Protein 2O8M (pdb70)

GO terms:
  GO:0044164 host cell cytosol (C, IDA)
  GO:0044165 host cell endoplasmic reticulum (C, IDA)
  GO:0039502 symbiont-mediated suppression of host type I interferon-mediated signaling pathway (P, IDA)
  GO:1900102 negative regulation of endoplasmic reticulum unfolded protein response (P, IDA)
  GO:0005515 protein binding (F, IPI)
  GO:0042025 host cell nucleus (C, IDA)
  GO:0008233 peptidase activity (F, IDA)
  GO:0008236 serine-type peptidase activity (F, IDA)
  GO:0044220 host cell perinuclear region of cytoplasm (C, IDA)
  GO:0030430 host cell cytoplasm (C, IDA)
  GO:0008270 zinc ion binding (F, IDA)
  GO:0004252 serine-type endopeptidase activity (F, IDA)
  GO:0051047 positive regulation of secretion (P, IDA)
  GO:0039545 symbiont-mediated suppression of host cytoplasmic pattern recognition receptor signaling pathway via inhibition of MAVS activity (P, TAS)
  GO:0019082 viral protein processing (P, TAS)
  GO:0050689 negative regulation of defense response to virus by host (P, TAS)
  GO:0033644 host cell membrane (C, IMP)
  GO:0042025 host cell nucleus (C, IMP)
  GO:0044164 host cell cytosol (C, IMP)
  GO:0030430 host cell cytoplasm (C, IMP)

Secondary structure (P-SEA, 3-state):
cccccccbbbbbcccaaaaaaaaaaccccccccccccccccccccbbbbbcccbbbbbcccccbbbbbccccccccccccccccbbbccccccbbbbbbbcccccbbbbbccccbbbbbbbccccbbbbcccccccccccccccccccccccccbbbcccccccccccbbbbbcaaaaaaaaacc/ccccccccccccccccbbbbccccccccccccccbbbbccccccccccccccccbbbccccccbbbbbcccccccbbbbbccccbbbbbbbccccbbbbccccccccccccccccccccccccccccccccccccccccbbbbcaaaaaaaaac/ccccccccccccccccccccccc/ccccccccccccccccc

Radius of gyration: 22.22 Å; Cα contacts (8 Å, |Δi|>4): 1050; chains: 4; bounding box: 50×61×50 Å

InterPro domains:
  IPR000745 Hepatitis C virus, Non-structural protein NS4a [PF01006] (1658-1711)
  IPR001490 Hepatitis C virus, Non-structural protein NS4b [PF01001] (1728-1921)
  IPR001650 Helicase, C-terminal domain-like [PS51194] (1361-1538)
  IPR001650 Helicase, C-terminal domain-like [SM00490] (1401-1495)
  IPR002166 RNA dependent RNA polymerase, hepatitis C virus [PF00998] (2423-2932)
  IPR002518 Hepatitis C virus, Non-structural protein NS2 [PF01538] (811-1005)
  IPR002518 Hepatitis C virus, Non-structural protein NS2 [PS51693] (899-1026)
  IPR002519 Hepatitis C virus, Envelope glycoprotein E1 [PF01539] (193-382)
  IPR002521 Hepatitis C virus, Core protein, C-terminal [PF01542] (116-190)
  IPR002522 Hepatitis C virus, Core protein, N-terminal [PF01543] (2-115)
  IPR002531 Hepatitis C virus, Non-structural protein E2/NS1 [PF01560] (386-729)
  IPR002868 Hepatitis C virus, Non-structural 5a protein [PF01506] (1974-1996)
  IPR004109 Hepatitis C virus, NS3 protease [PF02907] (1056-1203)
  IPR004109 Hepatitis C virus, NS3 protease [PS51822] (1027-1208)
  IPR007094 RNA-directed RNA polymerase, catalytic domain [PS50507] (2634-2752)
  IPR009003 Peptidase S1, PA clan [SSF50494] (1027-1212)
  IPR011492 Non-structural protein NS3-like, DEAD-box helicase, flavivirus [PF07652] (1294-1355)
  IPR013192 Hepatitis C virus, Non-structural 5a protein, domain 1a [PF08300] (2006-2067)
  IPR013193 Hepatitis C virus non-structural 5a, 1B domain [PF08301] (2068-2168)
  IPR014001 Helicase superfamily 1/2, ATP-binding domain [PS51192] (1217-1369)

Structure (mmCIF, N/CA/C/O backbone):
data_2O8M
#
_entry.id   2O8M
#
_cell.length_a   224.640
_cell.length_b   224.640
_cell.length_c   75.360
_cell.angle_alpha   90.00
_cell.angle_beta   90.00
_cell.angle_gamma   120.00
#
_symmetry.space_group_name_H-M   'H 3 2'
#
loop_
_entity.id
_entity.type
_entity.pdbx_description
1 polymer Protease
2 polymer Protease
3 non-polymer 'ZINC ION'
4 non-polymer 'SODIUM ION'
5 water water
#
loop_
_atom_site.group_PDB
_atom_site.id
_atom_site.type_symbol
_atom_site.label_atom_id
_atom_site.label_alt_id
_atom_site.label_comp_id
_atom_site.label_asym_id
_atom_site.label_entity_id
_atom_site.label_seq_id
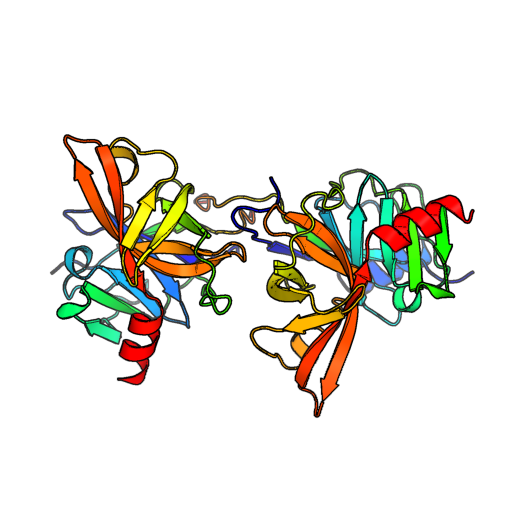_atom_site.pdbx_PDB_ins_code
_atom_site.Cartn_x
_atom_site.Cartn_y
_atom_site.Cartn_z
_atom_site.occupancy
_atom_site.B_iso_or_equiv
_atom_site.auth_seq_id
_atom_site.auth_comp_id
_atom_site.auth_asym_id
_atom_site.auth_atom_id
_atom_site.pdbx_PDB_model_num
ATOM 1 C CA . GLN A 1 9 ? 189.916 17.593 64.910 1.00 57.90 -3 GLN A CA 1
ATOM 2 C C . GLN A 1 9 ? 190.691 16.896 63.790 1.00 60.81 -3 GLN A C 1
ATOM 3 O O . GLN A 1 9 ? 191.707 17.404 63.310 1.00 60.41 -3 GLN A O 1
ATOM 4 N N . MET A 1 10 ? 190.215 15.726 63.384 1.00 56.07 -2 MET A N 1
ATOM 5 C CA . MET A 1 10 ? 190.871 14.980 62.321 1.00 55.24 -2 MET A CA 1
ATOM 6 C C . MET A 1 10 ? 190.093 15.081 61.007 1.00 57.15 -2 MET A C 1
ATOM 7 O O . MET A 1 10 ? 190.631 14.778 59.934 1.00 56.41 -2 MET A O 1
ATOM 12 N N . GLY A 1 11 ? 188.835 15.528 61.094 1.00 51.69 -1 GLY A N 1
ATOM 13 C CA . GLY A 1 11 ? 187.977 15.672 59.931 1.00 50.31 -1 GLY A CA 1
ATOM 14 C C . GLY A 1 11 ? 187.256 17.004 59.848 1.00 51.89 -1 GLY A C 1
ATOM 15 O O . GLY A 1 11 ? 187.622 17.972 60.527 1.00 52.26 -1 GLY A O 1
ATOM 16 N N . ALA A 1 12 ? 186.232 17.063 59.000 1.00 45.25 1 ALA A N 1
ATOM 17 C CA . ALA A 1 12 ? 185.457 18.279 58.824 1.00 43.89 1 ALA A CA 1
ATOM 18 C C . ALA A 1 12 ? 186.307 19.408 58.273 1.00 44.07 1 ALA A C 1
ATOM 19 O O . ALA A 1 12 ? 186.375 20.488 58.865 1.00 44.69 1 ALA A O 1
ATOM 21 N N . PRO A 1 13 ? 186.946 19.190 57.109 1.00 36.18 2 PRO A N 1
ATOM 22 C CA . PRO A 1 13 ? 186.943 17.945 56.339 1.00 33.86 2 PRO A CA 1
ATOM 23 C C . PRO A 1 13 ? 188.241 17.175 56.581 1.00 34.61 2 PRO A C 1
ATOM 24 O O . PRO A 1 13 ? 189.217 17.725 57.110 1.00 33.87 2 PRO A O 1
ATOM 28 N N . ILE A 1 14 ? 188.252 15.909 56.186 1.00 28.71 3 ILE A N 1
ATOM 29 C CA . ILE A 1 14 ? 189.442 15.089 56.337 1.00 27.52 3 ILE A CA 1
ATOM 30 C C . ILE A 1 14 ? 190.431 15.401 55.226 1.00 30.60 3 ILE A C 1
ATOM 31 O O . ILE A 1 14 ? 190.108 15.285 54.048 1.00 29.66 3 ILE A O 1
ATOM 36 N N . THR A 1 15 ? 191.631 15.813 55.614 1.00 26.67 4 THR A N 1
ATOM 37 C CA . THR A 1 15 ? 192.708 16.066 54.672 1.00 26.43 4 THR A CA 1
ATOM 38 C C . THR A 1 15 ? 193.946 15.404 55.259 1.00 31.05 4 THR A C 1
ATOM 39 O O . THR A 1 15 ? 194.070 15.278 56.487 1.00 30.84 4 THR A O 1
ATOM 43 N N . ALA A 1 16 ? 194.882 15.029 54.397 1.00 26.42 5 ALA A N 1
ATOM 44 C CA . ALA A 1 16 ? 196.100 14.379 54.848 1.00 25.55 5 ALA A CA 1
ATOM 45 C C . ALA A 1 16 ? 197.279 14.731 53.969 1.00 28.67 5 ALA A C 1
ATOM 46 O O . ALA A 1 16 ? 197.121 14.996 52.777 1.00 28.02 5 ALA A O 1
ATOM 48 N N . TYR A 1 17 ? 198.466 14.723 54.557 1.00 24.73 6 TYR A N 1
ATOM 49 C CA . TYR A 1 17 ? 199.688 14.910 53.804 1.00 24.44 6 TYR A CA 1
ATOM 50 C C . TYR A 1 17 ? 200.701 13.856 54.239 1.00 29.23 6 TYR A C 1
ATOM 51 O O . TYR A 1 17 ? 200.630 13.327 55.364 1.00 27.82 6 TYR A O 1
ATOM 60 N N . ALA A 1 18 ? 201.595 13.507 53.331 1.00 25.83 7 ALA A N 1
ATOM 61 C CA . ALA A 1 18 ? 202.613 12.516 53.615 1.00 25.73 7 ALA A CA 1
ATOM 62 C C . ALA A 1 18 ? 203.983 13.158 53.534 1.00 30.54 7 ALA A C 1
ATOM 63 O O . ALA A 1 18 ? 204.190 14.109 52.782 1.00 30.03 7 ALA A O 1
ATOM 65 N N . GLN A 1 19 ? 204.918 12.631 54.311 1.00 27.16 8 GLN A N 1
ATOM 66 C CA . GLN A 1 19 ? 206.300 13.097 54.288 1.00 27.02 8 GLN A CA 1
ATOM 67 C C . GLN A 1 19 ? 207.188 11.860 54.386 1.00 30.81 8 GLN A C 1
ATOM 68 O O . GLN A 1 19 ? 206.934 10.974 55.206 1.00 27.98 8 GLN A O 1
ATOM 74 N N . GLN A 1 20 ? 208.212 11.786 53.540 1.00 29.02 9 GLN A N 1
ATOM 75 C CA . GLN A 1 20 ? 209.151 10.662 53.593 1.00 29.12 9 GLN A CA 1
ATOM 76 C C . GLN A 1 20 ? 210.269 11.062 54.530 1.00 33.06 9 GLN A C 1
ATOM 77 O O . GLN A 1 20 ? 210.765 12.181 54.451 1.00 32.53 9 GLN A O 1
ATOM 83 N N . THR A 1 21 ? 210.645 10.171 55.448 1.00 29.87 10 THR A N 1
ATOM 84 C CA . THR A 1 21 ? 211.679 10.491 56.436 1.00 29.80 10 THR A CA 1
ATOM 85 C C . THR A 1 21 ? 212.946 9.638 56.328 1.00 34.96 10 THR A C 1
ATOM 86 O O . THR A 1 21 ? 213.930 9.921 56.988 1.00 34.06 10 THR A O 1
ATOM 90 N N . ARG A 1 22 ? 212.898 8.565 55.551 1.00 33.20 11 ARG A N 1
ATOM 91 C CA . ARG A 1 22 ? 214.063 7.697 55.415 1.00 33.75 11 ARG A CA 1
ATOM 92 C C . ARG A 1 22 ? 214.180 7.104 54.034 1.00 38.25 11 ARG A C 1
ATOM 93 O O . ARG A 1 22 ? 213.177 6.749 53.408 1.00 37.92 11 ARG A O 1
ATOM 101 N N . GLY A 1 23 ? 215.414 6.969 53.566 1.00 35.16 12 GLY A N 1
ATOM 102 C CA . GLY A 1 23 ? 215.691 6.362 52.281 1.00 34.91 12 GLY A CA 1
ATOM 103 C C . GLY A 1 23 ? 215.963 4.876 52.455 1.00 39.63 12 GLY A C 1
ATOM 104 O O . GLY A 1 23 ? 215.994 4.364 53.588 1.00 37.47 12 GLY A O 1
ATOM 105 N N . LEU A 1 24 ? 216.169 4.185 51.337 1.00 37.86 13 LEU A N 1
ATOM 106 C CA . LEU A 1 24 ? 216.405 2.749 51.335 1.00 38.53 13 LEU A CA 1
ATOM 107 C C . LEU A 1 24 ? 217.523 2.275 52.262 1.00 40.79 13 LEU A C 1
ATOM 108 O O . LEU A 1 24 ? 217.316 1.405 53.111 1.00 40.00 13 LEU A O 1
ATOM 113 N N . LEU A 1 25 ? 218.716 2.812 52.056 1.00 36.41 14 LEU A N 1
ATOM 114 C CA . LEU A 1 25 ? 219.871 2.420 52.834 1.00 35.84 14 LEU A CA 1
ATOM 115 C C . LEU A 1 25 ? 219.663 2.667 54.323 1.00 37.76 14 LEU A C 1
ATOM 116 O O . LEU A 1 25 ? 219.957 1.797 55.154 1.00 36.98 14 LEU A O 1
ATOM 121 N N . GLY A 1 26 ? 219.154 3.852 54.662 1.00 32.33 15 GLY A N 1
ATOM 122 C CA . GLY A 1 26 ? 218.896 4.203 56.047 1.00 31.22 15 GLY A CA 1
ATOM 123 C C . GLY A 1 26 ? 217.900 3.242 56.677 1.00 33.03 15 GLY A C 1
ATOM 124 O O . GLY A 1 26 ? 218.020 2.881 57.850 1.00 31.72 15 GLY A O 1
ATOM 125 N N . CYS A 1 27 ? 216.911 2.825 55.896 1.00 29.38 16 CYS A N 1
ATOM 126 C CA . CYS A 1 27 ? 215.906 1.893 56.398 1.00 29.94 16 CYS A CA 1
ATOM 127 C C . CYS A 1 27 ? 216.545 0.542 56.764 1.00 32.33 16 CYS A C 1
ATOM 128 O O . CYS A 1 27 ? 216.269 -0.028 57.815 1.00 30.18 16 CYS A O 1
ATOM 131 N N . ILE A 1 28 ? 217.412 0.045 55.887 1.00 30.70 17 ILE A N 1
ATOM 132 C CA . ILE A 1 28 ? 218.079 -1.243 56.111 1.00 30.19 17 ILE A CA 1
ATOM 133 C C . ILE A 1 28 ? 218.939 -1.229 57.362 1.00 33.83 17 ILE A C 1
ATOM 134 O O . ILE A 1 28 ? 218.869 -2.141 58.186 1.00 33.03 17 ILE A O 1
ATOM 139 N N . ILE A 1 29 ? 219.748 -0.184 57.509 1.00 30.48 18 ILE A N 1
ATOM 140 C CA . ILE A 1 29 ? 220.628 -0.064 58.663 1.00 29.50 18 ILE A CA 1
ATOM 141 C C . ILE A 1 29 ? 219.815 0.017 59.941 1.00 32.51 18 ILE A C 1
ATOM 142 O O . ILE A 1 29 ? 220.123 -0.641 60.941 1.00 31.55 18 ILE A O 1
ATOM 147 N N . THR A 1 30 ? 218.775 0.842 59.908 1.00 28.48 19 THR A N 1
ATOM 148 C CA . THR A 1 30 ? 217.909 1.022 61.059 1.00 27.79 19 THR A CA 1
ATOM 149 C C . THR A 1 30 ? 217.179 -0.291 61.388 1.00 30.84 19 THR A C 1
ATOM 150 O O . THR A 1 30 ? 216.907 -0.594 62.548 1.00 28.99 19 THR A O 1
ATOM 154 N N . SER A 1 31 ? 216.880 -1.073 60.363 1.00 28.06 20 SER A N 1
ATOM 155 C CA . SER A 1 31 ? 216.201 -2.342 60.586 1.00 28.97 20 SER A CA 1
ATOM 156 C C . SER A 1 31 ? 217.109 -3.320 61.355 1.00 34.99 20 SER A C 1
ATOM 157 O O . SER A 1 31 ? 216.659 -4.014 62.266 1.00 34.19 20 SER A O 1
ATOM 160 N N . LEU A 1 32 ? 218.388 -3.352 60.984 1.00 32.99 21 LEU A N 1
ATOM 161 C CA . LEU A 1 32 ? 219.359 -4.237 61.635 1.00 33.49 21 LEU A CA 1
ATOM 162 C C . LEU A 1 32 ? 219.696 -3.795 63.060 1.00 37.87 21 LEU A C 1
ATOM 163 O O . LEU A 1 32 ? 219.707 -4.609 63.979 1.00 38.38 21 LEU A O 1
ATOM 168 N N . THR A 1 33 ? 219.996 -2.512 63.239 1.00 33.37 22 THR A N 1
ATOM 169 C CA . THR A 1 33 ? 220.340 -2.004 64.567 1.00 33.30 22 THR A CA 1
ATOM 170 C C . THR A 1 33 ? 219.132 -1.920 65.497 1.00 36.90 22 THR A C 1
ATOM 171 O O . THR A 1 33 ? 219.270 -2.048 66.714 1.00 37.31 22 THR A O 1
ATOM 175 N N . GLY A 1 34 ? 217.956 -1.650 64.927 1.00 32.53 23 GLY A N 1
ATOM 176 C CA . GLY A 1 34 ? 216.732 -1.491 65.698 1.00 31.25 23 GLY A CA 1
ATOM 177 C C . GLY A 1 34 ? 216.729 -0.177 66.456 1.00 33.94 23 GLY A C 1
ATOM 178 O O . GLY A 1 34 ? 215.876 0.064 67.308 1.00 32.53 23 GLY A O 1
ATOM 179 N N . ARG A 1 35 ? 217.699 0.676 66.153 1.00 30.99 24 ARG A N 1
ATOM 180 C CA . ARG A 1 35 ? 217.804 1.972 66.811 1.00 31.33 24 ARG A CA 1
ATOM 181 C C . ARG A 1 35 ? 217.427 3.084 65.840 1.00 35.70 24 ARG A C 1
ATOM 182 O O . ARG A 1 35 ? 218.123 3.324 64.847 1.00 35.93 24 ARG A O 1
ATOM 190 N N . ASP A 1 36 ? 216.305 3.740 66.112 1.00 31.57 25 ASP A N 1
ATOM 191 C CA . ASP A 1 36 ? 215.804 4.810 65.243 1.00 30.68 25 ASP A CA 1
ATOM 192 C C . ASP A 1 36 ? 215.722 6.110 66.028 1.00 33.57 25 ASP A C 1
ATOM 193 O O . ASP A 1 36 ? 214.917 6.237 66.941 1.00 32.91 25 ASP A O 1
ATOM 198 N N . LYS A 1 37 ? 216.575 7.065 65.680 1.00 31.15 26 LYS A N 1
ATOM 199 C CA . LYS A 1 37 ? 216.626 8.347 66.380 1.00 31.98 26 LYS A CA 1
ATOM 200 C C . LYS A 1 37 ? 215.771 9.444 65.722 1.00 36.61 26 LYS A C 1
ATOM 201 O O . LYS A 1 37 ? 215.709 10.564 66.215 1.00 35.77 26 LYS A O 1
ATOM 207 N N . ASN A 1 38 ? 215.163 9.136 64.585 1.00 34.24 27 ASN A N 1
ATOM 208 C CA . ASN A 1 38 ? 214.361 10.135 63.876 1.00 34.67 27 ASN A CA 1
ATOM 209 C C . ASN A 1 38 ? 213.180 10.612 64.707 1.00 39.31 27 ASN A C 1
ATOM 210 O O . ASN A 1 38 ? 212.564 9.835 65.429 1.00 38.62 27 ASN A O 1
ATOM 215 N N . GLN A 1 39 ? 212.865 11.896 64.590 1.00 36.84 28 GLN A N 1
ATOM 216 C CA . GLN A 1 39 ? 211.724 12.462 65.295 1.00 36.97 28 GLN A CA 1
ATOM 217 C C . GLN A 1 39 ? 210.439 11.894 64.686 1.00 38.18 28 GLN A C 1
ATOM 218 O O . GLN A 1 39 ? 210.384 11.610 63.482 1.00 37.24 28 GLN A O 1
ATOM 224 N N . VAL A 1 40 ? 209.426 11.691 65.521 1.00 33.66 29 VAL A N 1
ATOM 225 C CA . VAL A 1 40 ? 208.149 11.151 65.050 1.00 32.93 29 VAL A CA 1
ATOM 226 C C . VAL A 1 40 ? 207.033 12.193 65.111 1.00 36.77 29 VAL A C 1
ATOM 227 O O . VAL A 1 40 ? 206.929 12.951 66.079 1.00 37.30 29 VAL A O 1
ATOM 231 N N . GLU A 1 41 ? 206.175 12.189 64.097 1.00 31.40 30 GLU A N 1
ATOM 232 C CA . GLU A 1 41 ? 205.009 13.068 64.064 1.00 30.87 30 GLU A CA 1
ATOM 233 C C . GLU A 1 41 ? 203.894 12.332 63.337 1.00 31.28 30 GLU A C 1
ATOM 234 O O . GLU A 1 41 ? 204.155 11.419 62.581 1.00 30.38 30 GLU A O 1
ATOM 240 N N . GLY A 1 42 ? 202.654 12.750 63.552 1.00 27.56 31 GLY A N 1
ATOM 241 C CA . GLY A 1 42 ? 201.525 12.178 62.829 1.00 27.03 31 GLY A CA 1
ATOM 242 C C . GLY A 1 42 ? 200.782 11.023 63.467 1.00 28.95 31 GLY A C 1
ATOM 243 O O . GLY A 1 42 ? 201.259 10.373 64.413 1.00 27.77 31 GLY A O 1
ATOM 244 N N . GLU A 1 43 ? 199.614 10.742 62.898 1.00 24.30 32 GLU A N 1
ATOM 245 C CA . GLU A 1 43 ? 198.727 9.700 63.382 1.00 23.05 32 GLU A CA 1
ATOM 246 C C . GLU A 1 43 ? 199.024 8.362 62.728 1.00 26.42 32 GLU A C 1
ATOM 247 O O . GLU A 1 43 ? 198.768 7.289 63.303 1.00 25.97 32 GLU A O 1
ATOM 253 N N . VAL A 1 44 ? 199.527 8.423 61.507 1.00 22.26 33 VAL A N 1
ATOM 254 C CA . VAL A 1 44 ? 199.806 7.225 60.740 1.00 21.58 33 VAL A CA 1
ATOM 255 C C . VAL A 1 44 ? 201.279 7.205 60.343 1.00 26.15 33 VAL A C 1
ATOM 256 O O . VAL A 1 44 ? 201.811 8.191 59.823 1.00 26.06 33 VAL A O 1
ATOM 260 N N . GLN A 1 45 ? 201.928 6.079 60.572 1.00 21.77 34 GLN A N 1
ATOM 261 C CA . GLN A 1 45 ? 203.329 5.938 60.232 1.00 21.69 34 GLN A CA 1
ATOM 262 C C . GLN A 1 45 ? 203.457 5.049 58.997 1.00 26.26 34 GLN A C 1
ATOM 263 O O . GLN A 1 45 ? 202.770 4.046 58.885 1.00 26.54 34 GLN A O 1
ATOM 269 N N . ILE A 1 46 ? 204.313 5.450 58.060 1.00 23.01 35 ILE A N 1
ATOM 270 C CA . ILE A 1 46 ? 204.601 4.635 56.876 1.00 22.59 35 ILE A CA 1
ATOM 271 C C . ILE A 1 46 ? 205.768 3.737 57.323 1.00 27.04 35 ILE A C 1
ATOM 272 O O . ILE A 1 46 ? 206.816 4.239 57.748 1.00 26.01 35 ILE A O 1
ATOM 277 N N . VAL A 1 47 ? 205.544 2.425 57.325 1.00 24.65 36 VAL A N 1
ATOM 278 C CA . VAL A 1 47 ? 206.542 1.480 57.825 1.00 24.68 36 VAL A CA 1
ATOM 279 C C . VAL A 1 47 ? 207.023 0.492 56.786 1.00 31.16 36 VAL A C 1
ATOM 280 O O . VAL A 1 47 ? 206.343 0.219 55.782 1.00 30.44 36 VAL A O 1
ATOM 284 N N . SER A 1 48 ? 208.200 -0.057 57.035 1.00 29.73 37 SER A N 1
ATOM 285 C CA . SER A 1 48 ? 208.804 -0.979 56.093 1.00 30.78 37 SER A CA 1
ATOM 286 C C . SER A 1 48 ? 209.616 -2.078 56.764 1.00 35.78 37 SER A C 1
ATOM 287 O O . SER A 1 48 ? 210.213 -1.878 57.823 1.00 34.12 37 SER A O 1
ATOM 290 N N . THR A 1 49 ? 209.645 -3.234 56.123 1.00 36.02 38 THR A N 1
ATOM 291 C CA . THR A 1 49 ? 210.497 -4.342 56.543 1.00 37.51 38 THR A CA 1
ATOM 292 C C . THR A 1 49 ? 211.498 -4.465 55.392 1.00 45.62 38 THR A C 1
ATOM 293 O O . THR A 1 49 ? 211.591 -3.571 54.543 1.00 44.67 38 THR A O 1
ATOM 297 N N . ALA A 1 50 ? 212.193 -5.592 55.319 1.00 44.77 39 ALA A N 1
ATOM 298 C CA . ALA A 1 50 ? 213.136 -5.816 54.233 1.00 45.39 39 ALA A CA 1
ATOM 299 C C . ALA A 1 50 ? 212.395 -6.126 52.928 1.00 50.69 39 ALA A C 1
ATOM 300 O O . ALA A 1 50 ? 212.868 -5.802 51.844 1.00 51.22 39 ALA A O 1
ATOM 302 N N . THR A 1 51 ? 211.235 -6.762 53.040 1.00 47.29 40 THR A N 1
ATOM 303 C CA . THR A 1 51 ? 210.474 -7.158 51.860 1.00 46.94 40 THR A CA 1
ATOM 304 C C . THR A 1 51 ? 209.230 -6.332 51.538 1.00 48.72 40 THR A C 1
ATOM 305 O O . THR A 1 51 ? 208.709 -6.411 50.417 1.00 48.30 40 THR A O 1
ATOM 309 N N . GLN A 1 52 ? 208.726 -5.562 52.500 1.00 42.22 41 GLN A N 1
ATOM 310 C CA . GLN A 1 52 ? 207.520 -4.791 52.220 1.00 40.54 41 GLN A CA 1
ATOM 311 C C . GLN A 1 52 ? 207.301 -3.504 52.989 1.00 40.60 41 GLN A C 1
ATOM 312 O O . GLN A 1 52 ? 207.888 -3.272 54.042 1.00 39.77 41 GLN A O 1
ATOM 318 N N . THR A 1 53 ? 206.438 -2.664 52.439 1.00 35.16 42 THR A N 1
ATOM 319 C CA . THR A 1 53 ? 206.111 -1.406 53.069 1.00 34.03 42 THR A CA 1
ATOM 320 C C . THR A 1 53 ? 204.600 -1.286 53.201 1.00 34.76 42 THR A C 1
ATOM 321 O O . THR A 1 53 ? 203.844 -1.718 52.317 1.00 34.15 42 THR A O 1
ATOM 325 N N . PHE A 1 54 ? 204.164 -0.755 54.332 1.00 28.58 43 PHE A N 1
ATOM 326 C CA . PHE A 1 54 ? 202.747 -0.610 54.615 1.00 27.39 43 PHE A CA 1
ATOM 327 C C . PHE A 1 54 ? 202.555 0.499 55.629 1.00 29.17 43 PHE A C 1
ATOM 328 O O . PHE A 1 54 ? 203.435 1.355 55.795 1.00 29.32 43 PHE A O 1
ATOM 336 N N . LEU A 1 55 ? 201.403 0.503 56.291 1.00 24.10 44 LEU A N 1
ATOM 337 C CA . LEU A 1 55 ? 201.078 1.558 57.249 1.00 23.13 44 LEU A CA 1
ATOM 338 C C . LEU A 1 55 ? 200.782 1.023 58.627 1.00 28.06 44 LEU A C 1
ATOM 339 O O . LEU A 1 55 ? 200.372 -0.125 58.787 1.00 27.57 44 LEU A O 1
ATOM 344 N N . ALA A 1 56 ? 200.945 1.893 59.619 1.00 25.55 45 ALA A N 1
ATOM 345 C CA . ALA A 1 56 ? 200.655 1.561 61.009 1.00 25.20 45 ALA A CA 1
ATOM 346 C C . ALA A 1 56 ? 199.918 2.768 61.553 1.00 29.70 45 ALA A C 1
ATOM 347 O O . ALA A 1 56 ? 200.339 3.904 61.342 1.00 30.16 45 ALA A O 1
ATOM 349 N N . THR A 1 57 ? 198.791 2.519 62.204 1.00 25.54 46 THR A N 1
ATOM 350 C CA . THR A 1 57 ? 197.925 3.575 62.701 1.00 24.50 46 THR A CA 1
ATOM 351 C C . THR A 1 57 ? 197.933 3.660 64.210 1.00 27.29 46 THR A C 1
ATOM 352 O O . THR A 1 57 ? 197.730 2.661 64.889 1.00 26.37 46 THR A O 1
ATOM 356 N N . CYS A 1 58 ? 198.120 4.866 64.739 1.00 24.15 47 CYS A N 1
ATOM 357 C CA . CYS A 1 58 ? 198.078 5.056 66.184 1.00 23.79 47 CYS A CA 1
ATOM 358 C C . CYS A 1 58 ? 196.658 5.337 66.644 1.00 28.13 47 CYS A C 1
ATOM 359 O O . CYS A 1 58 ? 196.003 6.253 66.147 1.00 27.53 47 CYS A O 1
ATOM 362 N N . ILE A 1 59 ? 196.178 4.515 67.566 1.00 24.68 48 ILE A N 1
ATOM 363 C CA . ILE A 1 59 ? 194.852 4.660 68.141 1.00 24.60 48 ILE A CA 1
ATOM 364 C C . ILE A 1 59 ? 194.983 4.444 69.644 1.00 29.40 48 ILE A C 1
ATOM 365 O O . ILE A 1 59 ? 195.521 3.431 70.081 1.00 29.62 48 ILE A O 1
ATOM 370 N N . ASN A 1 60 ? 194.490 5.393 70.428 1.00 25.77 49 ASN A N 1
ATOM 371 C CA . ASN A 1 60 ? 194.543 5.293 71.886 1.00 25.84 49 ASN A CA 1
ATOM 372 C C . ASN A 1 60 ? 195.901 4.849 72.459 1.00 29.26 49 ASN A C 1
ATOM 373 O O . ASN A 1 60 ? 195.957 3.959 73.299 1.00 28.90 49 ASN A O 1
ATOM 378 N N . GLY A 1 61 ? 196.981 5.488 72.013 1.00 26.09 50 GLY A N 1
ATOM 379 C CA . GLY A 1 61 ? 198.327 5.231 72.522 1.00 25.00 50 GLY A CA 1
ATOM 380 C C . GLY A 1 61 ? 198.991 3.962 72.039 1.00 28.37 50 GLY A C 1
ATOM 381 O O . GLY A 1 61 ? 200.095 3.621 72.476 1.00 27.75 50 GLY A O 1
ATOM 382 N N . VAL A 1 62 ? 198.347 3.276 71.110 1.00 25.56 51 VAL A N 1
ATOM 383 C CA . VAL A 1 62 ? 198.886 2.035 70.564 1.00 25.07 51 VAL A CA 1
ATOM 384 C C . VAL A 1 62 ? 199.078 2.171 69.058 1.00 29.25 51 VAL A C 1
ATOM 385 O O . VAL A 1 62 ? 198.185 2.647 68.356 1.00 28.46 51 VAL A O 1
ATOM 389 N N . CYS A 1 63 ? 200.240 1.744 68.564 1.00 26.27 52 CYS A N 1
ATOM 390 C CA . CYS A 1 63 ? 200.529 1.784 67.133 1.00 26.48 52 CYS A CA 1
ATOM 391 C C . CYS A 1 63 ? 200.199 0.428 66.512 1.00 29.72 52 CYS A C 1
ATOM 392 O O . CYS A 1 63 ? 200.923 -0.551 66.705 1.00 28.66 52 CYS A O 1
ATOM 395 N N . TRP A 1 64 ? 199.083 0.379 65.790 1.00 26.39 53 TRP A N 1
ATOM 396 C CA . TRP A 1 64 ? 198.575 -0.858 65.194 1.00 25.82 53 TRP A CA 1
ATOM 397 C C . TRP A 1 64 ? 198.903 -1.027 63.722 1.00 28.61 53 TRP A C 1
ATOM 398 O O . TRP A 1 64 ? 198.889 -0.065 62.957 1.00 26.60 53 TRP A O 1
ATOM 409 N N . THR A 1 65 ? 199.113 -2.276 63.318 1.00 25.79 54 THR A N 1
ATOM 410 C CA . THR A 1 65 ? 199.342 -2.611 61.912 1.00 25.71 54 THR A CA 1
ATOM 411 C C . THR A 1 65 ? 198.892 -4.043 61.635 1.00 30.61 54 THR A C 1
ATOM 412 O O . THR A 1 65 ? 198.403 -4.735 62.536 1.00 30.10 54 THR A O 1
ATOM 416 N N . VAL A 1 66 ? 199.041 -4.478 60.389 1.00 28.49 55 VAL A N 1
ATOM 417 C CA . VAL A 1 66 ? 198.646 -5.836 59.999 1.00 28.80 55 VAL A CA 1
ATOM 418 C C . VAL A 1 66 ? 199.750 -6.842 60.301 1.00 33.32 55 VAL A C 1
ATOM 419 O O . VAL A 1 66 ? 200.935 -6.579 60.063 1.00 31.54 55 VAL A O 1
ATOM 423 N N . TYR A 1 67 ? 199.350 -8.011 60.787 1.00 31.43 56 TYR A N 1
ATOM 424 C CA . TYR A 1 67 ? 200.301 -9.069 61.068 1.00 31.61 56 TYR A CA 1
ATOM 425 C C . TYR A 1 67 ? 200.957 -9.536 59.769 1.00 34.63 56 TYR A C 1
ATOM 426 O O . TYR A 1 67 ? 202.137 -9.866 59.743 1.00 34.19 56 TYR A O 1
ATOM 435 N N . HIS A 1 68 ? 200.186 -9.562 58.689 1.00 32.05 57 HIS A N 1
ATOM 436 C CA . HIS A 1 68 ? 200.719 -10.023 57.405 1.00 32.25 57 HIS A CA 1
ATOM 437 C C . HIS A 1 68 ? 201.816 -9.132 56.855 1.00 36.61 57 HIS A C 1
ATOM 438 O O . HIS A 1 68 ? 202.527 -9.504 55.928 1.00 36.25 57 HIS A O 1
ATOM 445 N N . GLY A 1 69 ? 201.998 -7.975 57.480 1.00 32.54 58 GLY A N 1
ATOM 446 C CA . GLY A 1 69 ? 203.054 -7.067 57.099 1.00 31.25 58 GLY A CA 1
ATOM 447 C C . GLY A 1 69 ? 204.176 -7.128 58.126 1.00 33.58 58 GLY A C 1
ATOM 448 O O . GLY A 1 69 ? 205.340 -7.336 57.784 1.00 33.20 58 GLY A O 1
ATOM 449 N N . ALA A 1 70 ? 203.818 -6.976 59.393 1.00 29.16 59 ALA A N 1
ATOM 450 C CA . ALA A 1 70 ? 204.815 -6.952 60.469 1.00 29.02 59 ALA A CA 1
ATOM 451 C C . ALA A 1 70 ? 205.282 -8.306 61.020 1.00 33.37 59 ALA A C 1
ATOM 452 O O . ALA A 1 70 ? 206.373 -8.393 61.589 1.00 33.36 59 ALA A O 1
ATOM 454 N N . GLY A 1 71 ? 204.457 -9.344 60.904 1.00 30.35 60 GLY A N 1
ATOM 455 C CA . GLY A 1 71 ? 204.821 -10.631 61.480 1.00 30.27 60 GLY A CA 1
ATOM 456 C C . GLY A 1 71 ? 205.018 -10.430 62.981 1.00 33.82 60 GLY A C 1
ATOM 457 O O . GLY A 1 71 ? 204.294 -9.652 63.594 1.00 32.92 60 GLY A O 1
ATOM 458 N N . THR A 1 72 ? 206.023 -11.085 63.561 1.00 30.91 61 THR A N 1
ATOM 459 C CA . THR A 1 72 ? 206.312 -10.950 65.001 1.00 30.91 61 THR A CA 1
ATOM 460 C C . THR A 1 72 ? 207.421 -9.914 65.275 1.00 35.06 61 THR A C 1
ATOM 461 O O . THR A 1 72 ? 207.911 -9.794 66.401 1.00 34.46 61 THR A O 1
ATOM 465 N N . ARG A 1 73 ? 207.820 -9.180 64.246 1.00 31.18 62 ARG A N 1
ATOM 466 C CA . ARG A 1 73 ? 208.915 -8.207 64.373 1.00 29.76 62 ARG A CA 1
ATOM 467 C C . ARG A 1 73 ? 208.780 -7.160 65.483 1.00 32.19 62 ARG A C 1
ATOM 468 O O . ARG A 1 73 ? 207.681 -6.808 65.903 1.00 32.09 62 ARG A O 1
ATOM 476 N N . THR A 1 74 ? 209.921 -6.637 65.922 1.00 27.12 63 THR A N 1
ATOM 477 C CA . THR A 1 74 ? 209.944 -5.546 66.873 1.00 26.92 63 THR A CA 1
ATOM 478 C C . THR A 1 74 ? 209.909 -4.284 66.002 1.00 29.27 63 THR A C 1
ATOM 479 O O . THR A 1 74 ? 210.068 -4.365 64.774 1.00 26.66 63 THR A O 1
ATOM 483 N N . ILE A 1 75 ? 209.743 -3.124 66.631 1.00 26.02 64 ILE A N 1
ATOM 484 C CA . ILE A 1 75 ? 209.787 -1.875 65.890 1.00 25.72 64 ILE A CA 1
ATOM 485 C C . ILE A 1 75 ? 211.019 -1.086 66.341 1.00 31.15 64 ILE A C 1
ATOM 486 O O . ILE A 1 75 ? 211.345 -1.049 67.537 1.00 30.51 64 ILE A O 1
ATOM 491 N N . ALA A 1 76 ? 211.724 -0.488 65.380 1.00 28.46 65 ALA A N 1
ATOM 492 C CA . ALA A 1 76 ? 212.914 0.305 65.687 1.00 28.20 65 ALA A CA 1
ATOM 493 C C . ALA A 1 76 ? 212.478 1.548 66.434 1.00 32.98 65 ALA A C 1
ATOM 494 O O . ALA A 1 76 ? 211.472 2.167 66.079 1.00 32.39 65 ALA A O 1
ATOM 496 N N . SER A 1 77 ? 213.227 1.912 67.470 1.00 29.47 66 SER A N 1
ATOM 497 C CA . SER A 1 77 ? 212.897 3.070 68.286 1.00 29.59 66 SER A CA 1
ATOM 498 C C . SER A 1 77 ? 214.159 3.770 68.792 1.00 35.20 66 SER A C 1
ATOM 499 O O . SER A 1 77 ? 215.264 3.260 68.642 1.00 34.92 66 SER A O 1
ATOM 502 N N . PRO A 1 78 ? 214.004 4.955 69.398 1.00 33.51 67 PRO A N 1
ATOM 503 C CA . PRO A 1 78 ? 215.182 5.678 69.899 1.00 33.82 67 PRO A CA 1
ATOM 504 C C . PRO A 1 78 ? 215.945 4.881 70.941 1.00 39.04 67 PRO A C 1
ATOM 505 O O . PRO A 1 78 ? 217.148 5.081 71.129 1.00 39.43 67 PRO A O 1
ATOM 509 N N . LYS A 1 79 ? 215.243 3.984 71.624 1.00 35.17 68 LYS A N 1
ATOM 510 C CA . LYS A 1 79 ? 215.861 3.167 72.659 1.00 35.15 68 LYS A CA 1
ATOM 511 C C . LYS A 1 79 ? 216.220 1.755 72.176 1.00 39.83 68 LYS A C 1
ATOM 512 O O . LYS A 1 79 ? 216.583 0.897 72.969 1.00 40.49 68 LYS A O 1
ATOM 518 N N . GLY A 1 80 ? 216.129 1.521 70.874 1.00 35.85 69 GLY A N 1
ATOM 519 C CA . GLY A 1 80 ? 216.407 0.211 70.318 1.00 34.90 69 GLY A CA 1
ATOM 520 C C . GLY A 1 80 ? 215.107 -0.504 69.981 1.00 38.19 69 GLY A C 1
ATOM 521 O O . GLY A 1 80 ? 214.035 0.089 70.038 1.00 37.34 69 GLY A O 1
ATOM 522 N N . PRO A 1 81 ? 215.186 -1.795 69.618 1.00 34.31 70 PRO A N 1
ATOM 523 C CA . PRO A 1 81 ? 214.001 -2.567 69.240 1.00 33.84 70 PRO A CA 1
ATOM 524 C C . PRO A 1 81 ? 212.955 -2.634 70.343 1.00 37.41 70 PRO A C 1
ATOM 525 O O . PRO A 1 81 ? 213.285 -2.771 71.525 1.00 36.84 70 PRO A O 1
ATOM 529 N N . VAL A 1 82 ? 211.688 -2.516 69.945 1.00 32.49 71 VAL A N 1
ATOM 530 C CA . VAL A 1 82 ? 210.576 -2.564 70.884 1.00 31.55 71 VAL A CA 1
ATOM 531 C C . VAL A 1 82 ? 209.652 -3.729 70.553 1.00 34.59 71 VAL A C 1
ATOM 532 O O . VAL A 1 82 ? 209.185 -3.871 69.423 1.00 33.39 71 VAL A O 1
ATOM 536 N N . ILE A 1 83 ? 209.432 -4.590 71.531 1.00 31.91 72 ILE A N 1
ATOM 537 C CA . ILE A 1 83 ? 208.588 -5.758 71.331 1.00 32.07 72 ILE A CA 1
ATOM 538 C C . ILE A 1 83 ? 207.112 -5.358 71.228 1.00 33.52 72 ILE A C 1
ATOM 539 O O . ILE A 1 83 ? 206.681 -4.357 71.816 1.00 32.65 72 ILE A O 1
ATOM 544 N N . GLN A 1 84 ? 206.347 -6.133 70.468 1.00 29.62 73 GLN A N 1
ATOM 545 C CA . GLN A 1 84 ? 204.916 -5.862 70.304 1.00 29.92 73 GLN A CA 1
ATOM 546 C C . GLN A 1 84 ? 204.188 -6.083 71.617 1.00 33.93 73 GLN A C 1
ATOM 547 O O . GLN A 1 84 ? 204.515 -7.004 72.357 1.00 33.85 73 GLN A O 1
ATOM 553 N N . MET A 1 85 ? 203.196 -5.239 71.897 1.00 29.66 74 MET A N 1
ATOM 554 C CA . MET A 1 85 ? 202.367 -5.372 73.102 1.00 28.98 74 MET A CA 1
ATOM 555 C C . MET A 1 85 ? 201.239 -6.349 72.806 1.00 33.78 74 MET A C 1
ATOM 556 O O . MET A 1 85 ? 200.740 -7.016 73.701 1.00 33.69 74 MET A O 1
ATOM 561 N N . TYR A 1 86 ? 200.756 -6.336 71.566 1.00 29.53 75 TYR A N 1
ATOM 562 C CA . TYR A 1 86 ? 199.641 -7.198 71.185 1.00 28.73 75 TYR A CA 1
ATOM 563 C C . TYR A 1 86 ? 199.954 -7.918 69.904 1.00 35.73 75 TYR A C 1
ATOM 564 O O . TYR A 1 86 ? 200.644 -7.385 69.033 1.00 35.70 75 TYR A O 1
ATOM 573 N N . THR A 1 87 ? 199.407 -9.119 69.772 1.00 33.45 76 THR A N 1
ATOM 574 C CA . THR A 1 87 ? 199.600 -9.932 68.578 1.00 34.05 76 THR A CA 1
ATOM 575 C C . THR A 1 87 ? 198.399 -10.838 68.414 1.00 40.13 76 THR A C 1
ATOM 576 O O . THR A 1 87 ? 198.012 -11.538 69.349 1.00 40.99 76 THR A O 1
ATOM 580 N N . ASN A 1 88 ? 197.802 -10.819 67.233 1.00 36.33 77 ASN A N 1
ATOM 581 C CA . ASN A 1 88 ? 196.657 -11.661 66.963 1.00 36.25 77 ASN A CA 1
ATOM 582 C C . ASN A 1 88 ? 196.666 -12.112 65.525 1.00 40.05 77 ASN A C 1
ATOM 583 O O . ASN A 1 88 ? 196.124 -11.437 64.649 1.00 38.29 77 ASN A O 1
ATOM 588 N N . VAL A 1 89 ? 197.306 -13.252 65.284 1.00 38.08 78 VAL A N 1
ATOM 589 C CA . VAL A 1 89 ? 197.429 -13.799 63.946 1.00 38.53 78 VAL A CA 1
ATOM 590 C C . VAL A 1 89 ? 196.085 -13.978 63.244 1.00 44.98 78 VAL A C 1
ATOM 591 O O . VAL A 1 89 ? 195.937 -13.635 62.069 1.00 44.57 78 VAL A O 1
ATOM 595 N N . ASP A 1 90 ? 195.109 -14.527 63.962 1.00 43.57 79 ASP A N 1
ATOM 596 C CA . ASP A 1 90 ? 193.789 -14.783 63.380 1.00 44.08 79 ASP A CA 1
ATOM 597 C C . ASP A 1 90 ? 193.106 -13.509 62.918 1.00 47.64 79 ASP A C 1
ATOM 598 O O . ASP A 1 90 ? 192.423 -13.496 61.890 1.00 47.75 79 ASP A O 1
ATOM 603 N N . GLN A 1 91 ? 193.280 -12.435 63.681 1.00 42.91 80 GLN A N 1
ATOM 604 C CA . GLN A 1 91 ? 192.671 -11.164 63.324 1.00 41.70 80 GLN A CA 1
ATOM 605 C C . GLN A 1 91 ? 193.593 -10.331 62.425 1.00 42.32 80 GLN A C 1
ATOM 606 O O . GLN A 1 91 ? 193.181 -9.310 61.874 1.00 41.13 80 GLN A O 1
ATOM 612 N N . ASP A 1 92 ? 194.829 -10.802 62.256 1.00 36.37 81 ASP A N 1
ATOM 613 C CA . ASP A 1 92 ? 195.806 -10.116 61.405 1.00 35.07 81 ASP A CA 1
ATOM 614 C C . ASP A 1 92 ? 196.179 -8.757 62.002 1.00 35.78 81 ASP A C 1
ATOM 615 O O . ASP A 1 92 ? 196.262 -7.759 61.293 1.00 34.85 81 ASP A O 1
ATOM 620 N N . LEU A 1 93 ? 196.412 -8.742 63.310 1.00 31.56 82 LEU A N 1
ATOM 621 C CA . LEU A 1 93 ? 196.749 -7.532 64.017 1.00 30.93 82 LEU A CA 1
ATOM 622 C C . LEU A 1 93 ? 198.020 -7.652 64.843 1.00 35.07 82 LEU A C 1
ATOM 623 O O . LEU A 1 93 ? 198.318 -8.710 65.410 1.00 36.21 82 LEU A O 1
ATOM 628 N N . VAL A 1 94 ? 198.729 -6.537 64.954 1.00 29.18 83 VAL A N 1
ATOM 629 C CA . VAL A 1 94 ? 199.883 -6.415 65.819 1.00 28.36 83 VAL A CA 1
ATOM 630 C C . VAL A 1 94 ? 199.855 -4.999 66.342 1.00 30.57 83 VAL A C 1
ATOM 631 O O . VAL A 1 94 ? 199.370 -4.093 65.665 1.00 28.86 83 VAL A O 1
ATOM 635 N N . GLY A 1 95 ? 200.346 -4.801 67.552 1.00 27.24 84 GLY A N 1
ATOM 636 C CA . GLY A 1 95 ? 200.394 -3.481 68.119 1.00 26.91 84 GLY A CA 1
ATOM 637 C C . GLY A 1 95 ? 201.620 -3.280 68.976 1.00 29.74 84 GLY A C 1
ATOM 638 O O . GLY A 1 95 ? 202.022 -4.183 69.708 1.00 28.97 84 GLY A O 1
ATOM 639 N N . TRP A 1 96 ? 202.208 -2.086 68.889 1.00 25.40 85 TRP A N 1
ATOM 640 C CA . TRP A 1 96 ? 203.368 -1.706 69.701 1.00 25.18 85 TRP A CA 1
ATOM 641 C C . TRP A 1 96 ? 202.955 -0.478 70.472 1.00 28.85 85 TRP A C 1
ATOM 642 O O . TRP A 1 96 ? 201.979 0.182 70.114 1.00 28.15 85 TRP A O 1
ATOM 653 N N . PRO A 1 97 ? 203.746 -0.087 71.482 1.00 25.73 86 PRO A N 1
ATOM 654 C CA . PRO A 1 97 ? 203.316 1.174 72.099 1.00 25.01 86 PRO A CA 1
ATOM 655 C C . PRO A 1 97 ? 203.530 2.300 71.069 1.00 29.52 86 PRO A C 1
ATOM 656 O O . PRO A 1 97 ? 204.481 2.256 70.287 1.00 28.35 86 PRO A O 1
ATOM 660 N N . ALA A 1 98 ? 202.635 3.281 71.048 1.00 27.23 87 ALA A N 1
ATOM 661 C CA . ALA A 1 98 ? 202.758 4.387 70.098 1.00 27.64 87 ALA A CA 1
ATOM 662 C C . ALA A 1 98 ? 204.079 5.128 70.312 1.00 31.67 87 ALA A C 1
ATOM 663 O O . ALA A 1 98 ? 204.402 5.527 71.416 1.00 31.57 87 ALA A O 1
ATOM 665 N N . PRO A 1 99 ? 204.839 5.338 69.238 1.00 29.11 88 PRO A N 1
ATOM 666 C CA . PRO A 1 99 ? 206.130 6.026 69.371 1.00 28.96 88 PRO A CA 1
ATOM 667 C C . PRO A 1 99 ? 205.999 7.407 69.986 1.00 34.65 88 PRO A C 1
ATOM 668 O O . PRO A 1 99 ? 204.963 8.072 69.843 1.00 34.50 88 PRO A O 1
ATOM 672 N N . GLN A 1 100 ? 207.046 7.839 70.677 1.00 31.81 89 GLN A N 1
ATOM 673 C CA . GLN A 1 100 ? 207.056 9.173 71.277 1.00 32.44 89 GLN A CA 1
ATOM 674 C C . GLN A 1 100 ? 206.990 10.179 70.143 1.00 35.73 89 GLN A C 1
ATOM 675 O O . GLN A 1 100 ? 207.740 10.074 69.168 1.00 35.58 89 GLN A O 1
ATOM 681 N N . GLY A 1 101 ? 206.085 11.138 70.252 1.00 32.53 90 GLY A N 1
ATOM 682 C CA . GLY A 1 101 ? 205.934 12.157 69.226 1.00 32.22 90 GLY A CA 1
ATOM 683 C C . GLY A 1 101 ? 204.723 11.948 68.332 1.00 34.83 90 GLY A C 1
ATOM 684 O O . GLY A 1 101 ? 204.221 12.893 67.733 1.00 35.02 90 GLY A O 1
ATOM 685 N N . SER A 1 102 ? 204.265 10.705 68.227 1.00 29.24 91 SER A N 1
ATOM 686 C CA . SER A 1 102 ? 203.092 10.396 67.413 1.00 27.76 91 SER A CA 1
ATOM 687 C C . SER A 1 102 ? 201.832 10.967 68.059 1.00 30.84 91 SER A C 1
ATOM 688 O O . SER A 1 102 ? 201.824 11.299 69.237 1.00 29.16 91 SER A O 1
ATOM 691 N N . ARG A 1 103 ? 200.760 11.046 67.281 1.00 28.66 92 ARG A N 1
ATOM 692 C CA . ARG A 1 103 ? 199.475 11.506 67.788 1.00 28.83 92 ARG A CA 1
ATOM 693 C C . ARG A 1 103 ? 198.464 10.404 67.506 1.00 31.60 92 ARG A C 1
ATOM 694 O O . ARG A 1 103 ? 198.494 9.786 66.438 1.00 31.90 92 ARG A O 1
ATOM 702 N N . SER A 1 104 ? 197.601 10.121 68.473 1.00 26.78 93 SER A N 1
ATOM 703 C CA . SER A 1 104 ? 196.641 9.037 68.309 1.00 26.44 93 SER A CA 1
ATOM 704 C C . SER A 1 104 ? 195.267 9.461 67.841 1.00 31.03 93 SER A C 1
ATOM 705 O O . SER A 1 104 ? 194.762 10.500 68.228 1.00 30.95 93 SER A O 1
ATOM 708 N N . LEU A 1 105 ? 194.636 8.598 67.059 1.00 27.01 94 LEU A N 1
ATOM 709 C CA . LEU A 1 105 ? 193.253 8.779 66.683 1.00 26.48 94 LEU A CA 1
ATOM 710 C C . LEU A 1 105 ? 192.481 8.116 67.829 1.00 30.18 94 LEU A C 1
ATOM 711 O O . LEU A 1 105 ? 193.069 7.431 68.665 1.00 27.81 94 LEU A O 1
ATOM 716 N N . THR A 1 106 ? 191.172 8.298 67.854 1.00 28.74 95 THR A N 1
ATOM 717 C CA . THR A 1 106 ? 190.338 7.649 68.876 1.00 29.21 95 THR A CA 1
ATOM 718 C C . THR A 1 106 ? 189.236 6.902 68.138 1.00 33.30 95 THR A C 1
ATOM 719 O O . THR A 1 106 ? 188.838 7.301 67.054 1.00 31.79 95 THR A O 1
ATOM 723 N N . PRO A 1 107 ? 188.755 5.785 68.706 1.00 30.47 96 PRO A N 1
ATOM 724 C CA . PRO A 1 107 ? 187.722 4.998 68.023 1.00 30.33 96 PRO A CA 1
ATOM 725 C C . PRO A 1 107 ? 186.438 5.778 67.753 1.00 34.33 96 PRO A C 1
ATOM 726 O O . PRO A 1 107 ? 186.090 6.718 68.481 1.00 33.20 96 PRO A O 1
ATOM 730 N N . CYS A 1 108 ? 185.751 5.394 66.681 1.00 31.42 97 CYS A N 1
ATOM 731 C CA . CYS A 1 108 ? 184.494 6.028 66.305 1.00 31.59 97 CYS A CA 1
ATOM 732 C C . CYS A 1 108 ? 183.398 5.591 67.283 1.00 37.89 97 CYS A C 1
ATOM 733 O O . CYS A 1 108 ? 183.339 4.435 67.668 1.00 36.78 97 CYS A O 1
ATOM 736 N N . THR A 1 109 ? 182.526 6.523 67.652 1.00 37.76 98 THR A N 1
ATOM 737 C CA . THR A 1 109 ? 181.421 6.230 68.569 1.00 38.82 98 THR A CA 1
ATOM 738 C C . THR A 1 109 ? 180.081 6.676 67.977 1.00 45.13 98 THR A C 1
ATOM 739 O O . THR A 1 109 ? 179.057 6.629 68.656 1.00 45.21 98 THR A O 1
ATOM 743 N N . CYS A 1 110 ? 180.097 7.134 66.725 1.00 41.91 99 CYS A N 1
ATOM 744 C CA . CYS A 1 110 ? 178.881 7.630 66.076 1.00 41.30 99 CYS A CA 1
ATOM 745 C C . CYS A 1 110 ? 178.189 6.591 65.191 1.00 44.32 99 CYS A C 1
ATOM 746 O O . CYS A 1 110 ? 177.119 6.848 64.658 1.00 43.85 99 CYS A O 1
ATOM 749 N N . GLY A 1 111 ? 178.821 5.440 65.009 1.00 40.40 100 GLY A N 1
ATOM 750 C CA . GLY A 1 111 ? 178.260 4.369 64.200 1.00 39.95 100 GLY A CA 1
ATOM 751 C C . GLY A 1 111 ? 177.964 4.713 62.746 1.00 42.68 100 GLY A C 1
ATOM 752 O O . GLY A 1 111 ? 177.199 4.018 62.086 1.00 42.25 100 GLY A O 1
ATOM 753 N N . SER A 1 112 ? 178.579 5.771 62.232 1.00 38.47 101 SER A N 1
ATOM 754 C CA . SER A 1 112 ? 178.359 6.156 60.835 1.00 37.31 101 SER A CA 1
ATOM 755 C C . SER A 1 112 ? 178.728 5.027 59.874 1.00 40.35 101 SER A C 1
ATOM 756 O O . SER A 1 112 ? 179.563 4.171 60.190 1.00 39.74 101 SER A O 1
ATOM 759 N N . SER A 1 113 ? 178.111 5.039 58.693 1.00 35.92 102 SER A N 1
ATOM 760 C CA . SER A 1 113 ? 178.387 4.043 57.666 1.00 35.32 102 SER A CA 1
ATOM 761 C C . SER A 1 113 ? 179.188 4.652 56.503 1.00 37.43 102 SER A C 1
ATOM 762 O O . SER A 1 113 ? 179.602 3.953 55.579 1.00 36.64 102 SER A O 1
ATOM 765 N N . ASP A 1 114 ? 179.398 5.963 56.565 1.00 33.35 103 ASP A N 1
ATOM 766 C CA . ASP A 1 114 ? 180.166 6.676 55.542 1.00 31.99 103 ASP A CA 1
ATOM 767 C C . ASP A 1 114 ? 181.618 6.748 56.003 1.00 34.42 103 ASP A C 1
ATOM 768 O O . ASP A 1 114 ? 181.947 7.509 56.906 1.00 33.10 103 ASP A O 1
ATOM 773 N N . LEU A 1 115 ? 182.469 5.916 55.399 1.00 30.68 104 LEU A N 1
ATOM 774 C CA . LEU A 1 115 ? 183.874 5.838 55.782 1.00 29.80 104 LEU A CA 1
ATOM 775 C C . LEU A 1 115 ? 184.839 6.506 54.790 1.00 33.70 104 LEU A C 1
ATOM 776 O O . LEU A 1 115 ? 184.504 6.730 53.620 1.00 32.72 104 LEU A O 1
ATOM 781 N N . TYR A 1 116 ? 186.049 6.790 55.267 1.00 30.42 105 TYR A N 1
ATOM 782 C CA . TYR A 1 116 ? 187.081 7.406 54.443 1.00 30.29 105 TYR A CA 1
ATOM 783 C C . TYR A 1 116 ? 188.400 6.710 54.677 1.00 33.11 105 TYR A C 1
ATOM 784 O O . TYR A 1 116 ? 188.944 6.754 55.777 1.00 32.12 105 TYR A O 1
ATOM 793 N N . LEU A 1 117 ? 188.890 6.029 53.645 1.00 29.44 106 LEU A N 1
ATOM 794 C CA . LEU A 1 117 ? 190.149 5.303 53.735 1.00 29.49 106 LEU A CA 1
ATOM 795 C C . LEU A 1 117 ? 191.331 6.213 53.384 1.00 31.24 106 LEU A C 1
ATOM 796 O O . LEU A 1 117 ? 191.313 6.906 52.367 1.00 31.04 106 LEU A O 1
ATOM 801 N N . VAL A 1 118 ? 192.346 6.218 54.242 1.00 26.10 107 VAL A N 1
ATOM 802 C CA . VAL A 1 118 ? 193.546 7.026 54.022 1.00 25.10 107 VAL A CA 1
ATOM 803 C C . VAL A 1 118 ? 194.666 6.139 53.478 1.00 28.38 107 VAL A C 1
ATOM 804 O O . VAL A 1 118 ? 195.087 5.173 54.134 1.00 26.89 107 VAL A O 1
ATOM 808 N N . THR A 1 119 ? 195.142 6.467 52.278 1.00 24.30 108 THR A N 1
ATOM 809 C CA . THR A 1 119 ? 196.191 5.679 51.615 1.00 24.24 108 THR A CA 1
ATOM 810 C C . THR A 1 119 ? 197.598 6.086 52.010 1.00 27.49 108 THR A C 1
ATOM 811 O O . THR A 1 119 ? 197.810 7.136 52.620 1.00 26.79 108 THR A O 1
ATOM 815 N N . ARG A 1 120 ? 198.568 5.258 51.641 1.00 25.23 109 ARG A N 1
ATOM 816 C CA . ARG A 1 120 ? 199.973 5.556 51.945 1.00 25.38 109 ARG A CA 1
ATOM 817 C C . ARG A 1 120 ? 200.443 6.813 51.206 1.00 28.77 109 ARG A C 1
ATOM 818 O O . ARG A 1 120 ? 201.488 7.375 51.531 1.00 27.56 109 ARG A O 1
ATOM 826 N N . HIS A 1 121 ? 199.661 7.260 50.218 1.00 26.83 110 HIS A N 1
ATOM 827 C CA . HIS A 1 121 ? 200.004 8.479 49.467 1.00 27.50 110 HIS A CA 1
ATOM 828 C C . HIS A 1 121 ? 199.251 9.664 50.050 1.00 30.93 110 HIS A C 1
ATOM 829 O O . HIS A 1 121 ? 199.287 10.775 49.514 1.00 29.61 110 HIS A O 1
ATOM 836 N N . ALA A 1 122 ? 198.579 9.414 51.171 1.00 27.65 111 ALA A N 1
ATOM 837 C CA . ALA A 1 122 ? 197.802 10.436 51.855 1.00 26.67 111 ALA A CA 1
ATOM 838 C C . ALA A 1 122 ? 196.606 10.918 51.054 1.00 28.47 111 ALA A C 1
ATOM 839 O O . ALA A 1 122 ? 196.209 12.064 51.156 1.00 27.93 111 ALA A O 1
ATOM 841 N N . ASP A 1 123 ? 196.028 10.036 50.260 1.00 24.97 112 ASP A N 1
ATOM 842 C CA . ASP A 1 123 ? 194.809 10.371 49.552 1.00 24.55 112 ASP A CA 1
ATOM 843 C C . ASP A 1 123 ? 193.690 9.883 50.466 1.00 28.95 112 ASP A C 1
ATOM 844 O O . ASP A 1 123 ? 193.893 8.978 51.273 1.00 27.37 112 ASP A O 1
ATOM 849 N N . VAL A 1 124 ? 192.529 10.501 50.356 1.00 26.85 113 VAL A N 1
ATOM 850 C CA . VAL A 1 124 ? 191.384 10.129 51.164 1.00 27.26 113 VAL A CA 1
ATOM 851 C C . VAL A 1 124 ? 190.325 9.623 50.211 1.00 33.39 113 VAL A C 1
ATOM 852 O O . VAL A 1 124 ? 189.906 10.345 49.326 1.00 33.25 113 VAL A O 1
ATOM 856 N N . ILE A 1 125 ? 189.915 8.369 50.359 1.00 31.23 114 ILE A N 1
ATOM 857 C CA . ILE A 1 1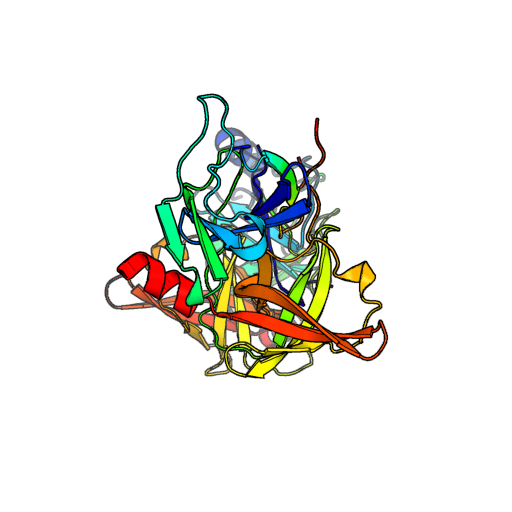25 ? 188.906 7.825 49.463 1.00 31.71 114 ILE A CA 1
ATOM 858 C C . ILE A 1 125 ? 187.632 7.387 50.173 1.00 34.89 114 ILE A C 1
ATOM 859 O O . ILE A 1 125 ? 187.677 6.711 51.192 1.00 33.29 114 ILE A O 1
ATOM 864 N N . PRO A 1 126 ? 186.471 7.828 49.665 1.00 32.46 115 PRO A N 1
ATOM 865 C CA . PRO A 1 126 ? 185.210 7.480 50.318 1.00 32.03 115 PRO A CA 1
ATOM 866 C C . PRO A 1 126 ? 184.885 6.002 50.201 1.00 35.45 115 PRO A C 1
ATOM 867 O O . PRO A 1 126 ? 185.107 5.383 49.161 1.00 34.53 115 PRO A O 1
ATOM 871 N N . VAL A 1 127 ? 184.374 5.440 51.294 1.00 31.85 116 VAL A N 1
ATOM 872 C CA . VAL A 1 127 ? 184.009 4.035 51.350 1.00 31.19 116 VAL A CA 1
ATOM 873 C C . VAL A 1 127 ? 182.686 3.902 52.084 1.00 35.35 116 VAL A C 1
ATOM 874 O O . VAL A 1 127 ? 182.482 4.509 53.141 1.00 34.40 116 VAL A O 1
ATOM 878 N N . ARG A 1 128 ? 181.786 3.112 51.520 1.00 33.19 117 ARG A N 1
ATOM 879 C CA . ARG A 1 128 ? 180.490 2.879 52.129 1.00 33.35 117 ARG A CA 1
ATOM 880 C C . ARG A 1 128 ? 180.538 1.554 52.875 1.00 36.96 117 ARG A C 1
ATOM 881 O O . ARG A 1 128 ? 180.839 0.523 52.284 1.00 36.89 117 ARG A O 1
ATOM 889 N N . ARG A 1 129 ? 180.283 1.582 54.180 1.00 34.34 118 ARG A N 1
ATOM 890 C CA . ARG A 1 129 ? 180.313 0.348 54.963 1.00 34.69 118 ARG A CA 1
ATOM 891 C C . ARG A 1 129 ? 179.181 -0.580 54.539 1.00 40.94 118 ARG A C 1
ATOM 892 O O . ARG A 1 129 ? 178.029 -0.164 54.484 1.00 40.90 118 ARG A O 1
ATOM 900 N N . ARG A 1 130 ? 179.515 -1.839 54.252 1.00 39.59 119 ARG A N 1
ATOM 901 C CA . ARG A 1 130 ? 178.526 -2.831 53.817 1.00 40.42 119 ARG A CA 1
ATOM 902 C C . ARG A 1 130 ? 178.358 -3.957 54.823 1.00 47.61 119 ARG A C 1
ATOM 903 O O . ARG A 1 130 ? 177.386 -4.707 54.770 1.00 48.46 119 ARG A O 1
ATOM 911 N N . GLY A 1 131 ? 179.318 -4.098 55.721 1.00 44.95 120 GLY A N 1
ATOM 912 C CA . GLY A 1 131 ? 179.275 -5.139 56.730 1.00 44.55 120 GLY A CA 1
ATOM 913 C C . GLY A 1 131 ? 180.202 -4.801 57.872 1.00 47.80 120 GLY A C 1
ATOM 914 O O . GLY A 1 131 ? 180.778 -3.712 57.911 1.00 46.88 120 GLY A O 1
ATOM 915 N N . ASP A 1 132 ? 180.352 -5.734 58.802 1.00 43.85 121 ASP A N 1
ATOM 916 C CA . ASP A 1 132 ? 181.220 -5.524 59.946 1.00 43.64 121 ASP A CA 1
ATOM 917 C C . ASP A 1 132 ? 182.654 -5.230 59.516 1.00 43.97 121 ASP A C 1
ATOM 918 O O . ASP A 1 132 ? 183.314 -4.367 60.091 1.00 43.58 121 ASP A O 1
ATOM 923 N N . SER A 1 133 ? 183.132 -5.965 58.515 1.00 38.29 122 SER A N 1
ATOM 924 C CA . SER A 1 133 ? 184.509 -5.839 58.064 1.00 37.70 122 SER A CA 1
ATOM 925 C C . SER A 1 133 ? 184.692 -5.579 56.563 1.00 39.91 122 SER A C 1
ATOM 926 O O . SER A 1 133 ? 185.738 -5.903 55.998 1.00 38.27 122 SER A O 1
ATOM 929 N N . ARG A 1 134 ? 183.686 -4.993 55.924 1.00 36.40 123 ARG A N 1
ATOM 930 C CA . ARG A 1 134 ? 183.781 -4.681 54.503 1.00 36.28 123 ARG A CA 1
ATOM 931 C C . ARG A 1 134 ? 183.097 -3.374 54.135 1.00 39.60 123 ARG A C 1
ATOM 932 O O . ARG A 1 134 ? 182.150 -2.943 54.789 1.00 39.45 123 ARG A O 1
ATOM 940 N N . GLY A 1 135 ? 183.592 -2.746 53.079 1.00 35.99 124 GLY A N 1
ATOM 941 C CA . GLY A 1 135 ? 183.056 -1.492 52.580 1.00 35.41 124 GLY A CA 1
ATOM 942 C C . GLY A 1 135 ? 183.366 -1.392 51.102 1.00 39.34 124 GLY A C 1
ATOM 943 O O . GLY A 1 135 ? 184.389 -1.897 50.645 1.00 39.23 124 GLY A O 1
ATOM 944 N N . SER A 1 136 ? 182.475 -0.773 50.344 1.00 36.08 125 SER A N 1
ATOM 945 C CA . SER A 1 136 ? 182.680 -0.651 48.904 1.00 36.18 125 SER A CA 1
ATOM 946 C C . SER A 1 136 ? 183.174 0.728 48.502 1.00 40.24 125 SER A C 1
ATOM 947 O O . SER A 1 136 ? 182.759 1.746 49.064 1.00 38.88 125 SER A O 1
ATOM 950 N N . LEU A 1 137 ? 184.060 0.760 47.521 1.00 38.94 126 LEU A N 1
ATOM 951 C CA . LEU A 1 137 ? 184.577 2.019 47.029 1.00 40.11 126 LEU A CA 1
ATOM 952 C C . LEU A 1 137 ? 183.476 2.715 46.231 1.00 46.79 126 LEU A C 1
ATOM 953 O O . LEU A 1 137 ? 182.851 2.099 45.368 1.00 46.63 126 LEU A O 1
ATOM 958 N N . LEU A 1 138 ? 183.212 3.981 46.540 1.00 44.80 127 LEU A N 1
ATOM 959 C CA . LEU A 1 138 ? 182.187 4.725 45.814 1.00 45.13 127 LEU A CA 1
ATOM 960 C C . LEU A 1 138 ? 182.655 4.837 44.370 1.00 50.09 127 LEU A C 1
ATOM 961 O O . LEU A 1 138 ? 181.858 4.782 43.432 1.00 49.69 127 LEU A O 1
ATOM 966 N N . SER A 1 139 ? 183.967 4.980 44.211 1.00 47.07 128 SER A N 1
ATOM 967 C CA . SER A 1 139 ? 184.592 5.086 42.906 1.00 47.19 128 SER A CA 1
ATOM 968 C C . SER A 1 139 ? 185.806 4.169 42.874 1.00 51.37 128 SER A C 1
ATOM 969 O O . SER A 1 139 ? 186.857 4.492 43.426 1.00 51.49 128 SER A O 1
ATOM 972 N N . PRO A 1 140 ? 185.660 2.994 42.252 1.00 47.87 129 PRO A N 1
ATOM 973 C CA . PRO A 1 140 ? 186.714 1.979 42.151 1.00 47.08 129 PRO A CA 1
ATOM 974 C C . PRO A 1 140 ? 188.032 2.542 41.637 1.00 49.50 129 PRO A C 1
ATOM 975 O O . PRO A 1 140 ? 188.058 3.501 40.867 1.00 48.50 129 PRO A O 1
ATOM 979 N N . ARG A 1 141 ? 189.124 1.933 42.070 1.00 45.81 130 ARG A N 1
ATOM 980 C CA . ARG A 1 141 ? 190.448 2.360 41.663 1.00 45.53 130 ARG A CA 1
ATOM 981 C C . ARG A 1 141 ? 191.309 1.150 41.343 1.00 49.11 130 ARG A C 1
ATOM 982 O O . ARG A 1 141 ? 191.062 0.050 41.843 1.00 48.69 130 ARG A O 1
ATOM 990 N N . PRO A 1 142 ? 192.337 1.335 40.501 1.00 45.88 131 PRO A N 1
ATOM 991 C CA . PRO A 1 142 ? 193.215 0.199 40.221 1.00 45.44 131 PRO A CA 1
ATOM 992 C C . PRO A 1 142 ? 193.834 -0.257 41.529 1.00 50.89 131 PRO A C 1
ATOM 993 O O . PRO A 1 142 ? 193.983 0.540 42.459 1.00 50.62 131 PRO A O 1
ATOM 997 N N . ILE A 1 143 ? 194.185 -1.533 41.612 1.00 48.39 132 ILE A N 1
ATOM 998 C CA . ILE A 1 143 ? 194.750 -2.076 42.834 1.00 49.10 132 ILE A CA 1
ATOM 999 C C . ILE A 1 143 ? 196.088 -1.439 43.213 1.00 54.24 132 ILE A C 1
ATOM 1000 O O . ILE A 1 143 ? 196.491 -1.470 44.383 1.00 54.00 132 ILE A O 1
ATOM 1005 N N . SER A 1 144 ? 196.763 -0.848 42.227 1.00 50.31 133 SER A N 1
ATOM 1006 C CA . SER A 1 144 ? 198.062 -0.204 42.451 1.00 49.53 133 SER A CA 1
ATOM 1007 C C . SER A 1 144 ? 197.938 1.021 43.358 1.00 52.01 133 SER A C 1
ATOM 1008 O O . SER A 1 144 ? 198.846 1.334 44.120 1.00 52.35 133 SER A O 1
ATOM 1011 N N . TYR A 1 145 ? 196.805 1.703 43.258 1.00 47.00 134 TYR A N 1
ATOM 1012 C CA . TYR A 1 145 ? 196.513 2.893 44.057 1.00 46.28 134 TYR A CA 1
ATOM 1013 C C . TYR A 1 145 ? 196.421 2.563 45.555 1.00 48.40 134 TYR A C 1
ATOM 1014 O O . TYR A 1 145 ? 196.553 3.450 46.404 1.00 47.67 134 TYR A O 1
ATOM 1023 N N . LEU A 1 146 ? 196.168 1.292 45.870 1.00 43.33 135 LEU A N 1
ATOM 1024 C CA . LEU A 1 146 ? 195.999 0.862 47.262 1.00 42.36 135 LEU A CA 1
ATOM 1025 C C . LEU A 1 146 ? 197.189 0.094 47.812 1.00 45.15 135 LEU A C 1
ATOM 1026 O O . LEU A 1 146 ? 197.280 -0.145 49.009 1.00 44.13 135 LEU A O 1
ATOM 1031 N N . LYS A 1 147 ? 198.095 -0.302 46.932 1.00 41.53 136 LYS A N 1
ATOM 1032 C CA . LYS A 1 147 ? 199.270 -1.043 47.342 1.00 40.95 136 LYS A CA 1
ATOM 1033 C C . LYS A 1 147 ? 200.047 -0.308 48.431 1.00 41.46 136 LYS A C 1
ATOM 1034 O O . LYS A 1 147 ? 200.290 0.894 48.329 1.00 41.11 136 LYS A O 1
ATOM 1040 N N . GLY A 1 148 ? 200.438 -1.040 49.471 1.00 35.47 137 GLY A N 1
ATOM 1041 C CA . GLY A 1 148 ? 201.204 -0.495 50.577 1.00 33.73 137 GLY A CA 1
ATOM 1042 C C . GLY A 1 148 ? 200.360 0.273 51.583 1.00 34.39 137 GLY A C 1
ATOM 1043 O O . GLY A 1 148 ? 200.897 0.918 52.479 1.00 33.82 137 GLY A O 1
ATOM 1044 N N . SER A 1 149 ? 199.042 0.197 51.442 1.00 28.72 138 SER A N 1
ATOM 1045 C CA . SER A 1 149 ? 198.138 0.925 52.340 1.00 28.40 138 SER A CA 1
ATOM 1046 C C . SER A 1 149 ? 197.568 0.099 53.503 1.00 32.20 138 SER A C 1
ATOM 1047 O O . SER A 1 149 ? 196.940 0.650 54.398 1.00 31.48 138 SER A O 1
ATOM 1050 N N . ALA A 1 150 ? 197.797 -1.217 53.487 1.00 28.76 139 ALA A N 1
ATOM 1051 C CA . ALA A 1 150 ? 197.290 -2.085 54.560 1.00 28.10 139 ALA A CA 1
ATOM 1052 C C . ALA A 1 150 ? 197.805 -1.579 55.902 1.00 30.50 139 ALA A C 1
ATOM 1053 O O . ALA A 1 150 ? 198.959 -1.194 56.016 1.00 30.19 139 ALA A O 1
ATOM 1055 N N . GLY A 1 151 ? 196.947 -1.579 56.915 1.00 26.54 140 GLY A N 1
ATOM 1056 C CA . GLY A 1 151 ? 197.332 -1.097 58.231 1.00 26.03 140 GLY A CA 1
ATOM 1057 C C . GLY A 1 151 ? 196.906 0.349 58.427 1.00 29.17 140 GLY A C 1
ATOM 1058 O O . GLY A 1 151 ? 196.939 0.868 59.545 1.00 28.16 140 GLY A O 1
ATOM 1059 N N . GLY A 1 152 ? 196.498 0.995 57.328 1.00 25.35 141 GLY A N 1
ATOM 1060 C CA . GLY A 1 152 ? 196.032 2.377 57.328 1.00 24.64 141 GLY A CA 1
ATOM 1061 C C . GLY A 1 152 ? 194.607 2.466 57.859 1.00 27.89 141 GLY A C 1
ATOM 1062 O O . GLY A 1 152 ? 193.893 1.462 57.928 1.00 27.29 141 GLY A O 1
ATOM 1063 N N . PRO A 1 153 ? 194.169 3.675 58.233 1.00 24.13 142 PRO A N 1
ATOM 1064 C CA . PRO A 1 153 ? 192.843 3.816 58.835 1.00 23.79 142 PRO A CA 1
ATOM 1065 C C . PRO A 1 153 ? 191.663 4.068 57.915 1.00 29.14 142 PRO A C 1
ATOM 1066 O O . PRO A 1 153 ? 191.786 4.710 56.869 1.00 28.10 142 PRO A O 1
ATOM 1070 N N . LEU A 1 154 ? 190.497 3.612 58.368 1.00 27.19 143 LEU A N 1
ATOM 1071 C CA . LEU A 1 154 ? 189.233 3.931 57.735 1.00 27.49 143 LEU A CA 1
ATOM 1072 C C . LEU A 1 154 ? 188.608 4.803 58.803 1.00 30.00 143 LEU A C 1
ATOM 1073 O O . LEU A 1 154 ? 188.474 4.384 59.946 1.00 29.40 143 LEU A O 1
ATOM 1078 N N . LEU A 1 155 ? 188.326 6.048 58.463 1.00 25.60 144 LEU A N 1
ATOM 1079 C CA . LEU A 1 155 ? 187.775 6.992 59.423 1.00 25.39 144 LEU A CA 1
ATOM 1080 C C . LEU A 1 155 ? 186.293 7.250 59.176 1.00 30.97 144 LEU A C 1
ATOM 1081 O O . LEU A 1 155 ? 185.804 7.070 58.063 1.00 30.15 144 LEU A O 1
ATOM 1086 N N . CYS A 1 156 ? 185.597 7.724 60.208 1.00 28.74 145 CYS A N 1
ATOM 1087 C CA . CYS A 1 156 ? 184.196 8.129 60.063 1.00 29.29 145 CYS A CA 1
ATOM 1088 C C . CYS A 1 156 ? 184.265 9.613 59.673 1.00 32.85 145 CYS A C 1
ATOM 1089 O O . CYS A 1 156 ? 185.354 10.192 59.629 1.00 32.25 145 CYS A O 1
ATOM 1092 N N . PRO A 1 157 ? 183.111 10.240 59.383 1.00 29.79 146 PRO A N 1
ATOM 1093 C CA . PRO A 1 157 ? 183.107 11.651 58.965 1.00 28.99 146 PRO A CA 1
ATOM 1094 C C . PRO A 1 157 ? 183.760 12.577 59.985 1.00 33.72 146 PRO A C 1
ATOM 1095 O O . PRO A 1 157 ? 184.323 13.608 59.627 1.00 34.11 146 PRO A O 1
ATOM 1099 N N . ALA A 1 158 ? 183.682 12.208 61.255 1.00 30.63 147 ALA A N 1
ATOM 1100 C CA . ALA A 1 158 ? 184.265 13.016 62.313 1.00 30.45 147 ALA A CA 1
ATOM 1101 C C . ALA A 1 158 ? 185.780 12.751 62.502 1.00 34.20 147 ALA A C 1
ATOM 1102 O O . ALA A 1 158 ? 186.398 13.280 63.416 1.00 34.09 147 ALA A O 1
ATOM 1104 N N . GLY A 1 159 ? 186.363 11.926 61.637 1.00 30.80 148 GLY A N 1
ATOM 1105 C CA . GLY A 1 159 ? 187.793 11.643 61.689 1.00 30.71 148 GLY A CA 1
ATOM 1106 C C . GLY A 1 159 ? 188.237 10.671 62.772 1.00 34.29 148 GLY A C 1
ATOM 1107 O O . GLY A 1 159 ? 189.412 10.652 63.153 1.00 32.80 148 GLY A O 1
ATOM 1108 N N . HIS A 1 160 ? 187.305 9.858 63.268 1.00 31.54 149 HIS A N 1
ATOM 1109 C CA . HIS A 1 160 ? 187.638 8.864 64.284 1.00 31.75 149 HIS A CA 1
ATOM 1110 C C . HIS A 1 160 ? 187.815 7.520 63.621 1.00 33.45 149 HIS A C 1
ATOM 1111 O O . HIS A 1 160 ? 187.275 7.283 62.545 1.00 32.99 149 HIS A O 1
ATOM 1118 N N . ALA A 1 161 ? 188.625 6.667 64.230 1.00 29.09 150 ALA A N 1
ATOM 1119 C CA . ALA A 1 161 ? 188.945 5.358 63.662 1.00 28.37 150 ALA A CA 1
ATOM 1120 C C . ALA A 1 161 ? 187.794 4.346 63.696 1.00 32.69 150 ALA A C 1
ATOM 1121 O O . ALA A 1 161 ? 187.268 4.021 64.759 1.00 32.21 150 ALA A O 1
ATOM 1123 N N . VAL A 1 162 ? 187.448 3.823 62.523 1.00 28.37 151 VAL A N 1
ATOM 1124 C CA . VAL A 1 162 ? 186.399 2.825 62.401 1.00 27.45 151 VAL A CA 1
ATOM 1125 C C . VAL A 1 162 ? 187.015 1.451 62.171 1.00 29.85 151 VAL A C 1
ATOM 1126 O O . VAL A 1 162 ? 186.479 0.429 62.612 1.00 28.20 151 VAL A O 1
ATOM 1130 N N . GLY A 1 163 ? 188.170 1.430 61.517 1.00 26.12 152 GLY A N 1
ATOM 1131 C CA . GLY A 1 163 ? 188.861 0.187 61.251 1.00 25.65 152 GLY A CA 1
ATOM 1132 C C . GLY A 1 163 ? 190.192 0.400 60.559 1.00 29.36 152 GLY A C 1
ATOM 1133 O O . GLY A 1 163 ? 190.577 1.526 60.265 1.00 29.03 152 GLY A O 1
ATOM 1134 N N . LEU A 1 164 ? 190.900 -0.691 60.319 1.00 26.57 153 LEU A N 1
ATOM 1135 C CA . LEU A 1 164 ? 192.187 -0.647 59.626 1.00 26.70 153 LEU A CA 1
ATOM 1136 C C . LEU A 1 164 ? 192.073 -1.450 58.357 1.00 31.10 153 LEU A C 1
ATOM 1137 O O . LEU A 1 164 ? 191.583 -2.576 58.369 1.00 30.30 153 LEU A O 1
ATOM 1142 N N . PHE A 1 165 ? 192.577 -0.885 57.271 1.00 28.75 154 PHE A N 1
ATOM 1143 C CA . PHE A 1 165 ? 192.560 -1.526 55.971 1.00 28.64 154 PHE A CA 1
ATOM 1144 C C . PHE A 1 165 ? 193.364 -2.825 56.013 1.00 32.83 154 PHE A C 1
ATOM 1145 O O . PHE A 1 165 ? 194.524 -2.828 56.433 1.00 31.91 154 PHE A O 1
ATOM 1153 N N . ARG A 1 166 ? 192.742 -3.930 55.589 1.00 30.37 155 ARG A N 1
ATOM 1154 C CA . ARG A 1 166 ? 193.418 -5.228 55.566 1.00 30.75 155 ARG A CA 1
ATOM 1155 C C . ARG A 1 166 ? 193.771 -5.675 54.162 1.00 36.30 155 ARG A C 1
ATOM 1156 O O . ARG A 1 166 ? 194.921 -6.014 53.877 1.00 35.77 155 ARG A O 1
ATOM 1164 N N . ALA A 1 167 ? 192.770 -5.710 53.291 1.00 34.10 156 ALA A N 1
ATOM 1165 C CA . ALA A 1 167 ? 192.976 -6.145 51.924 1.00 34.72 156 ALA A CA 1
ATOM 1166 C C . ALA A 1 167 ? 191.887 -5.609 50.989 1.00 40.73 156 ALA A C 1
ATOM 1167 O O . ALA A 1 167 ? 190.743 -5.389 51.399 1.00 39.30 156 ALA A O 1
ATOM 1169 N N . ALA A 1 168 ? 192.250 -5.385 49.733 1.00 39.81 157 ALA A N 1
ATOM 1170 C CA . ALA A 1 168 ? 191.286 -4.893 48.764 1.00 40.63 157 ALA A CA 1
ATOM 1171 C C . ALA A 1 168 ? 190.506 -6.060 48.178 1.00 46.26 157 ALA A C 1
ATOM 1172 O O . ALA A 1 168 ? 190.963 -7.202 48.204 1.00 45.34 157 ALA A O 1
ATOM 1174 N N . VAL A 1 169 ? 189.329 -5.760 47.650 1.00 45.10 158 VAL A N 1
ATOM 1175 C CA . VAL A 1 169 ? 188.492 -6.748 46.992 1.00 46.33 158 VAL A CA 1
ATOM 1176 C C . VAL A 1 169 ? 188.606 -6.426 45.508 1.00 53.46 158 VAL A C 1
ATOM 1177 O O . VAL A 1 169 ? 187.981 -5.486 45.019 1.00 52.53 158 VAL A O 1
ATOM 1181 N N . CYS A 1 170 ? 189.463 -7.160 44.811 1.00 53.46 159 CYS A N 1
ATOM 1182 C CA . CYS A 1 170 ? 189.725 -6.877 43.412 1.00 55.23 159 CYS A CA 1
ATOM 1183 C C . CYS A 1 170 ? 189.154 -7.836 42.388 1.00 59.46 159 CYS A C 1
ATOM 1184 O O . CYS A 1 170 ? 188.903 -9.012 42.664 1.00 59.14 159 CYS A O 1
ATOM 1187 N N . THR A 1 171 ? 188.997 -7.315 41.185 1.00 56.06 160 THR A N 1
ATOM 1188 C CA . THR A 1 171 ? 188.494 -8.069 40.061 1.00 55.90 160 THR A CA 1
ATOM 1189 C C . THR A 1 171 ? 189.126 -7.483 38.811 1.00 57.86 160 THR A C 1
ATOM 1190 O O . THR A 1 171 ? 188.788 -6.371 38.404 1.00 57.56 160 THR A O 1
ATOM 1194 N N . ARG A 1 172 ? 190.079 -8.209 38.233 1.00 53.06 161 ARG A N 1
ATOM 1195 C CA . ARG A 1 172 ? 190.772 -7.754 37.027 1.00 52.12 161 ARG A CA 1
ATOM 1196 C C . ARG A 1 172 ? 191.631 -6.533 37.302 1.00 53.68 161 ARG A C 1
ATOM 1197 O O . ARG A 1 172 ? 191.666 -5.599 36.500 1.00 53.18 161 ARG A O 1
ATOM 1205 N N . GLY A 1 173 ? 192.318 -6.535 38.441 1.00 48.49 162 GLY A N 1
ATOM 1206 C CA . GLY A 1 173 ? 193.193 -5.439 38.820 1.00 47.29 162 GLY A CA 1
ATOM 1207 C C . GLY A 1 173 ? 192.482 -4.177 39.278 1.00 49.12 162 GLY A C 1
ATOM 1208 O O . GLY A 1 173 ? 193.117 -3.150 39.490 1.00 48.44 162 GLY A O 1
ATOM 1209 N N . VAL A 1 174 ? 191.168 -4.250 39.437 1.00 44.76 163 VAL A N 1
ATOM 1210 C CA . VAL A 1 174 ? 190.399 -3.092 39.880 1.00 44.44 163 VAL A CA 1
ATOM 1211 C C . VAL A 1 174 ? 189.813 -3.302 41.266 1.00 48.02 163 VAL A C 1
ATOM 1212 O O . VAL A 1 174 ? 189.041 -4.237 41.488 1.00 47.93 163 VAL A O 1
ATOM 1216 N N . ALA A 1 175 ? 190.166 -2.415 42.194 1.00 43.59 164 ALA A N 1
ATOM 1217 C CA . ALA A 1 175 ? 189.656 -2.491 43.557 1.00 43.05 164 ALA A CA 1
ATOM 1218 C C . ALA A 1 175 ? 188.241 -1.939 43.602 1.00 45.66 164 ALA A C 1
ATOM 1219 O O . ALA A 1 175 ? 188.011 -0.781 43.288 1.00 45.78 164 ALA A O 1
ATOM 1221 N N . LYS A 1 176 ? 187.290 -2.779 43.986 1.00 41.11 165 LYS A N 1
ATOM 1222 C CA . LYS A 1 176 ? 185.898 -2.366 44.050 1.00 40.09 165 LYS A CA 1
ATOM 1223 C C . LYS A 1 176 ? 185.421 -2.228 45.482 1.00 41.61 165 LYS A C 1
ATOM 1224 O O . LYS A 1 176 ? 184.477 -1.508 45.762 1.00 41.16 165 LYS A O 1
ATOM 1230 N N . ALA A 1 177 ? 186.081 -2.932 46.389 1.00 37.50 166 ALA A N 1
ATOM 1231 C CA . ALA A 1 177 ? 185.720 -2.899 47.794 1.00 36.44 166 ALA A CA 1
ATOM 1232 C C . ALA A 1 177 ? 186.948 -3.175 48.632 1.00 38.84 166 ALA A C 1
ATOM 1233 O O . ALA A 1 177 ? 188.007 -3.492 48.106 1.00 37.75 166 ALA A O 1
ATOM 1235 N N . VAL A 1 178 ? 186.808 -3.039 49.943 1.00 35.37 167 VAL A N 1
ATOM 1236 C CA . VAL A 1 178 ? 187.927 -3.280 50.838 1.00 34.29 167 VAL A CA 1
ATOM 1237 C C . VAL A 1 178 ? 187.503 -4.058 52.071 1.00 37.17 167 VAL A C 1
ATOM 1238 O O . VAL A 1 178 ? 186.434 -3.834 52.626 1.00 36.78 167 VAL A O 1
ATOM 1242 N N . ASP A 1 179 ? 188.375 -4.950 52.511 1.00 33.68 168 ASP A N 1
ATOM 1243 C CA . ASP A 1 179 ? 188.179 -5.688 53.739 1.00 32.72 168 ASP A CA 1
ATOM 1244 C C . ASP A 1 179 ? 188.993 -4.915 54.753 1.00 34.75 168 ASP A C 1
ATOM 1245 O O . ASP A 1 179 ? 190.111 -4.490 54.458 1.00 33.28 168 ASP A O 1
ATOM 1250 N N . PHE A 1 180 ? 188.433 -4.705 55.931 1.00 31.17 169 PHE A N 1
ATOM 1251 C CA . PHE A 1 180 ? 189.131 -3.982 56.972 1.00 30.90 169 PHE A CA 1
ATOM 1252 C C . PHE A 1 180 ? 188.917 -4.628 58.322 1.00 35.15 169 PHE A C 1
ATOM 1253 O O . PHE A 1 180 ? 188.015 -5.459 58.492 1.00 33.86 169 PHE A O 1
ATOM 1261 N N . ILE A 1 181 ? 189.775 -4.272 59.274 1.00 31.03 170 ILE A N 1
ATOM 1262 C CA . ILE A 1 181 ? 189.682 -4.773 60.627 1.00 30.28 170 ILE A CA 1
ATOM 1263 C C . ILE A 1 181 ? 188.951 -3.741 61.492 1.00 33.82 170 ILE A C 1
ATOM 1264 O O . ILE A 1 181 ? 189.482 -2.671 61.787 1.00 31.34 170 ILE A O 1
ATOM 1269 N N . PRO A 1 182 ? 187.698 -4.044 61.884 1.00 31.90 171 PRO A N 1
ATOM 1270 C CA . PRO A 1 182 ? 186.942 -3.088 62.707 1.00 31.22 171 PRO A CA 1
ATOM 1271 C C . PRO A 1 182 ? 187.616 -2.831 64.059 1.00 33.75 171 PRO A C 1
ATOM 1272 O O . PRO A 1 182 ? 188.270 -3.709 64.610 1.00 31.95 171 PRO A O 1
ATOM 1276 N N . VAL A 1 183 ? 187.480 -1.610 64.570 1.00 32.02 172 VAL A N 1
ATOM 1277 C CA . VAL A 1 183 ? 188.092 -1.251 65.852 1.00 32.90 172 VAL A CA 1
ATOM 1278 C C . VAL A 1 183 ? 187.747 -2.253 66.953 1.00 38.15 172 VAL A C 1
ATOM 1279 O O . VAL A 1 183 ? 188.570 -2.540 67.826 1.00 37.51 172 VAL A O 1
ATOM 1283 N N . GLU A 1 184 ? 186.535 -2.796 66.897 1.00 35.44 173 GLU A N 1
ATOM 1284 C CA . GLU A 1 184 ? 186.091 -3.773 67.889 1.00 35.52 173 GLU A CA 1
ATOM 1285 C C . GLU A 1 184 ? 187.107 -4.902 68.069 1.00 37.65 173 GLU A C 1
ATOM 1286 O O . GLU A 1 184 ? 187.355 -5.350 69.190 1.00 37.75 173 GLU A O 1
ATOM 1292 N N . ASN A 1 185 ? 187.695 -5.353 66.962 1.00 32.55 174 ASN A N 1
ATOM 1293 C CA . ASN A 1 185 ? 188.694 -6.430 66.990 1.00 31.93 174 ASN A CA 1
ATOM 1294 C C . ASN A 1 185 ? 189.938 -6.020 67.763 1.00 35.67 174 ASN A C 1
ATOM 1295 O O . ASN A 1 185 ? 190.674 -6.870 68.255 1.00 34.46 174 ASN A O 1
ATOM 1300 N N . LEU A 1 186 ? 190.199 -4.713 67.809 1.00 32.90 175 LEU A N 1
ATOM 1301 C CA . LEU A 1 186 ? 191.352 -4.182 68.528 1.00 32.41 175 LEU A CA 1
ATOM 1302 C C . LEU A 1 186 ? 191.149 -4.417 70.020 1.00 35.40 175 LEU A C 1
ATOM 1303 O O . LEU A 1 186 ? 192.053 -4.884 70.716 1.00 34.01 175 LEU A O 1
ATOM 1308 N N . GLU A 1 187 ? 189.952 -4.106 70.505 1.00 32.31 176 GLU A N 1
ATOM 1309 C CA . GLU A 1 187 ? 189.616 -4.298 71.919 1.00 32.37 176 GLU A CA 1
ATOM 1310 C C . GLU A 1 187 ? 189.700 -5.768 72.281 1.00 36.30 176 GLU A C 1
ATOM 1311 O O . GLU A 1 187 ? 190.324 -6.144 73.275 1.00 36.47 176 GLU A O 1
ATOM 1317 N N . THR A 1 188 ? 189.085 -6.601 71.458 1.00 33.12 177 THR A N 1
ATOM 1318 C CA . THR A 1 188 ? 189.106 -8.033 71.675 1.00 33.51 177 THR A CA 1
ATOM 1319 C C . THR A 1 188 ? 190.542 -8.525 71.734 1.00 37.76 177 THR A C 1
ATOM 1320 O O . THR A 1 188 ? 190.886 -9.376 72.546 1.00 37.71 177 THR A O 1
ATOM 1324 N N . THR A 1 189 ? 191.385 -7.971 70.874 1.00 33.61 178 THR A N 1
ATOM 1325 C CA . THR A 1 189 ? 192.788 -8.354 70.847 1.00 32.63 178 THR A CA 1
ATOM 1326 C C . THR A 1 189 ? 193.525 -7.919 72.118 1.00 35.31 178 THR A C 1
ATOM 1327 O O . THR A 1 189 ? 194.340 -8.668 72.659 1.00 34.71 178 THR A O 1
ATOM 1331 N N . MET A 1 190 ? 193.229 -6.717 72.596 1.00 31.40 179 MET A N 1
ATOM 1332 C CA . MET A 1 190 ? 193.877 -6.202 73.805 1.00 31.02 179 MET A CA 1
ATOM 1333 C C . MET A 1 190 ? 193.470 -7.001 75.047 1.00 38.49 179 MET A C 1
ATOM 1334 O O . MET A 1 190 ? 194.229 -7.101 75.998 1.00 38.72 179 MET A O 1
ATOM 1339 N N . ARG A 1 191 ? 192.271 -7.573 75.023 1.00 37.65 180 ARG A N 1
ATOM 1340 C CA . ARG A 1 191 ? 191.780 -8.365 76.152 1.00 39.36 180 ARG A CA 1
ATOM 1341 C C . ARG A 1 191 ? 192.284 -9.799 76.108 1.00 48.66 180 ARG A C 1
ATOM 1342 O O . ARG A 1 191 ? 192.370 -10.460 77.138 1.00 49.14 180 ARG A O 1
ATOM 1350 N N . SER A 1 192 ? 192.605 -10.280 74.908 1.00 48.34 181 SER A N 1
ATOM 1351 C CA . SER A 1 192 ? 193.041 -11.659 74.716 1.00 49.83 181 SER A CA 1
ATOM 1352 C C . SER A 1 192 ? 194.418 -11.987 75.287 1.00 56.60 181 SER A C 1
ATOM 1353 O O . SER A 1 192 ? 194.806 -13.156 75.347 1.00 56.85 181 SER A O 1
ATOM 1356 N N . GLY A 1 193 ? 195.154 -10.963 75.709 1.00 54.22 182 GLY A N 1
ATOM 1357 C CA . GLY A 1 193 ? 196.481 -11.155 76.269 1.00 54.07 182 GLY A CA 1
ATOM 1358 N N . GLN B 1 39 ? 209.193 20.799 47.121 1.00 46.48 28 GLN B N 1
ATOM 1359 C CA . GLN B 1 39 ? 208.495 22.048 47.440 1.00 45.74 28 GLN B CA 1
ATOM 1360 C C . GLN B 1 39 ? 207.002 21.785 47.640 1.00 46.72 28 GLN B C 1
ATOM 1361 O O . GLN B 1 39 ? 206.365 21.125 46.814 1.00 47.31 28 GLN B O 1
ATOM 1363 N N . VAL B 1 40 ? 206.451 22.290 48.740 1.00 39.81 29 VAL B N 1
ATOM 1364 C CA . VAL B 1 40 ? 205.028 22.100 49.041 1.00 37.18 29 VAL B CA 1
ATOM 1365 C C . VAL B 1 40 ? 204.181 22.782 47.975 1.00 36.98 29 VAL B C 1
ATOM 1366 O O . VAL B 1 40 ? 204.472 23.896 47.566 1.00 36.29 29 VAL B O 1
ATOM 1370 N N . GLU B 1 41 ? 203.129 22.103 47.541 1.00 31.76 30 GLU B N 1
ATOM 1371 C CA . GLU B 1 41 ? 202.212 22.643 46.529 1.00 31.05 30 GLU B CA 1
ATOM 1372 C C . GLU B 1 41 ? 200.805 22.915 47.109 1.00 33.47 30 GLU B C 1
ATOM 1373 O O . GLU B 1 41 ? 200.330 22.185 47.995 1.00 32.35 30 GLU B O 1
ATOM 1379 N N . GLY B 1 42 ? 200.152 23.954 46.598 1.00 28.71 31 GLY B N 1
ATOM 1380 C CA . GLY B 1 42 ? 198.822 24.334 47.038 1.00 28.71 31 GLY B CA 1
ATOM 1381 C C . GLY B 1 42 ? 197.757 24.092 45.979 1.00 31.66 31 GLY B C 1
ATOM 1382 O O . GLY B 1 42 ? 198.010 24.227 44.786 1.00 29.72 31 GLY B O 1
ATOM 1383 N N . GLU B 1 43 ? 196.571 23.690 46.424 1.00 27.88 32 GLU B N 1
ATOM 1384 C CA . GLU B 1 43 ? 195.462 23.460 45.523 1.00 27.36 32 GLU B CA 1
ATOM 1385 C C . GLU B 1 43 ? 194.775 24.798 45.262 1.00 30.10 32 GLU B C 1
ATOM 1386 O O . GLU B 1 43 ? 194.097 24.971 44.261 1.00 29.92 32 GLU B O 1
ATOM 1392 N N . VAL B 1 44 ? 194.927 25.726 46.201 1.00 26.54 33 VAL B N 1
ATOM 1393 C CA . VAL B 1 44 ? 194.263 27.018 46.111 1.00 26.08 33 VAL B CA 1
ATOM 1394 C C . VAL B 1 44 ? 195.231 28.179 45.935 1.00 29.39 33 VAL B C 1
ATOM 1395 O O . VAL B 1 44 ? 196.222 28.290 46.642 1.00 28.95 33 VAL B O 1
ATOM 1399 N N . GLN B 1 45 ? 194.929 29.049 44.983 1.00 26.69 34 GLN B N 1
ATOM 1400 C CA . GLN B 1 45 ? 195.753 30.223 44.735 1.00 26.40 34 GLN B CA 1
ATOM 1401 C C . GLN B 1 45 ? 194.999 31.459 45.170 1.00 31.11 34 GLN B C 1
ATOM 1402 O O . GLN B 1 45 ? 193.822 31.600 44.884 1.00 31.14 34 GLN B O 1
ATOM 1408 N N . ILE B 1 46 ? 195.699 32.372 45.816 1.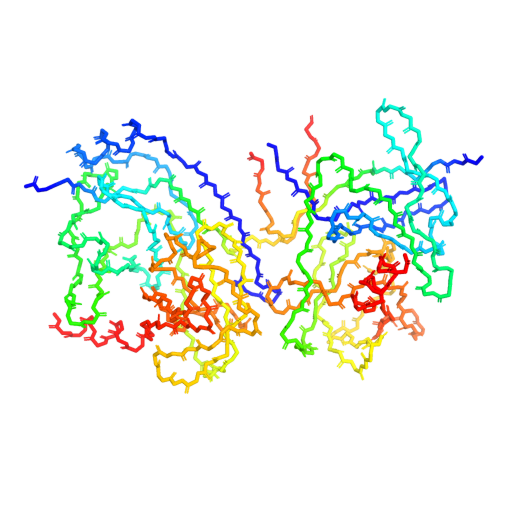00 28.83 35 ILE B N 1
ATOM 1409 C CA . ILE B 1 46 ? 195.127 33.652 46.177 1.00 29.00 35 ILE B CA 1
ATOM 1410 C C . ILE B 1 46 ? 195.545 34.556 45.021 1.00 33.23 35 ILE B C 1
ATOM 1411 O O . ILE B 1 46 ? 196.737 34.713 44.750 1.00 31.73 35 ILE B O 1
ATOM 1416 N N . VAL B 1 47 ? 194.563 35.057 44.275 1.00 30.84 36 VAL B N 1
ATOM 1417 C CA . VAL B 1 47 ? 194.853 35.848 43.089 1.00 30.98 36 VAL B CA 1
ATOM 1418 C C . VAL B 1 47 ? 194.278 37.253 43.149 1.00 37.91 36 VAL B C 1
ATOM 1419 O O . VAL B 1 47 ? 193.423 37.560 43.988 1.00 36.81 36 VAL B O 1
ATOM 1423 N N . SER B 1 48 ? 194.739 38.110 42.242 1.00 36.14 37 SER B N 1
ATOM 1424 C CA . SER B 1 48 ? 194.247 39.468 42.212 1.00 36.81 37 SER B CA 1
ATOM 1425 C C . SER B 1 48 ? 194.448 40.193 40.887 1.00 41.04 37 SER B C 1
ATOM 1426 O O . SER B 1 48 ? 195.312 39.828 40.071 1.00 39.33 37 SER B O 1
ATOM 1429 N N . THR B 1 49 ? 193.614 41.209 40.687 1.00 38.53 38 THR B N 1
ATOM 1430 C CA . THR B 1 49 ? 193.671 42.098 39.534 1.00 38.44 38 THR B CA 1
ATOM 1431 C C . THR B 1 49 ? 193.983 43.445 40.142 1.00 43.76 38 THR B C 1
ATOM 1432 O O . THR B 1 49 ? 194.160 43.552 41.354 1.00 42.89 38 THR B O 1
ATOM 1436 N N . ALA B 1 50 ? 194.036 44.482 39.320 1.00 42.30 39 ALA B N 1
ATOM 1437 C CA . ALA B 1 50 ? 194.327 45.811 39.835 1.00 42.66 39 ALA B CA 1
ATOM 1438 C C . ALA B 1 50 ? 193.206 46.299 40.745 1.00 47.11 39 ALA B C 1
ATOM 1439 O O . ALA B 1 50 ? 193.419 47.152 41.597 1.00 47.56 39 ALA B O 1
ATOM 1441 N N . THR B 1 51 ? 192.017 45.741 40.564 1.00 43.77 40 THR B N 1
ATOM 1442 C CA . THR B 1 51 ? 190.845 46.176 41.317 1.00 43.78 40 THR B CA 1
ATOM 1443 C C . THR B 1 51 ? 190.351 45.240 42.421 1.00 47.44 40 THR B C 1
ATOM 1444 O O . THR B 1 51 ? 189.702 45.688 43.361 1.00 47.56 40 THR B O 1
ATOM 1448 N N . GLN B 1 52 ? 190.591 43.941 42.287 1.00 42.25 41 GLN B N 1
ATOM 1449 C CA . GLN B 1 52 ? 190.099 43.017 43.299 1.00 41.09 41 GLN B CA 1
ATOM 1450 C C . GLN B 1 52 ? 191.022 41.861 43.589 1.00 42.96 41 GLN B C 1
ATOM 1451 O O . GLN B 1 52 ? 191.949 41.582 42.840 1.00 42.15 41 GLN B O 1
ATOM 1457 N N . THR B 1 53 ? 190.740 41.180 44.688 1.00 38.38 42 THR B N 1
ATOM 1458 C CA . THR B 1 53 ? 191.491 40.006 45.074 1.00 37.50 42 THR B CA 1
ATOM 1459 C C . THR B 1 53 ? 190.485 38.916 45.344 1.00 39.07 42 THR B C 1
ATOM 1460 O O . THR B 1 53 ? 189.408 39.173 45.881 1.00 39.34 42 THR B O 1
ATOM 1464 N N . PHE B 1 54 ? 190.796 37.712 44.897 1.00 32.76 43 PHE B N 1
ATOM 1465 C CA . PHE B 1 54 ? 189.905 36.588 45.085 1.00 31.00 43 PHE B CA 1
ATOM 1466 C C . PHE B 1 54 ? 190.697 35.288 45.134 1.00 32.43 43 PHE B C 1
ATOM 1467 O O . PHE B 1 54 ? 191.874 35.298 45.503 1.00 31.99 43 PHE B O 1
ATOM 1475 N N . LEU B 1 55 ? 190.057 34.181 44.765 1.00 27.10 44 LEU B N 1
ATOM 1476 C CA . LEU B 1 55 ? 190.701 32.872 44.815 1.00 26.37 44 LEU B CA 1
ATOM 1477 C C . LEU B 1 55 ? 190.565 32.094 43.536 1.00 30.71 44 LEU B C 1
ATOM 1478 O O . LEU B 1 55 ? 189.677 32.347 42.741 1.00 30.85 44 LEU B O 1
ATOM 1483 N N . ALA B 1 56 ? 191.438 31.100 43.375 1.00 27.46 45 ALA B N 1
ATOM 1484 C CA . ALA B 1 56 ? 191.400 30.171 42.247 1.00 26.81 45 ALA B CA 1
ATOM 1485 C C . ALA B 1 56 ? 191.676 28.787 42.830 1.00 29.91 45 ALA B C 1
ATOM 1486 O O . ALA B 1 56 ? 192.392 28.664 43.826 1.00 29.57 45 ALA B O 1
ATOM 1488 N N . THR B 1 57 ? 191.084 27.757 42.237 1.00 26.04 46 THR B N 1
ATOM 1489 C CA . THR B 1 57 ? 191.232 26.391 42.732 1.00 25.56 46 THR B CA 1
ATOM 1490 C C . THR B 1 57 ? 191.622 25.481 41.593 1.00 30.78 46 THR B C 1
ATOM 1491 O O . THR B 1 57 ? 190.973 25.484 40.549 1.00 30.56 46 THR B O 1
ATOM 1495 N N . CYS B 1 58 ? 192.649 24.659 41.805 1.00 28.37 47 CYS B N 1
ATOM 1496 C CA . CYS B 1 58 ? 193.090 23.733 40.767 1.00 28.05 47 CYS B CA 1
ATOM 1497 C C . CYS B 1 58 ? 192.388 22.399 40.861 1.00 31.46 47 CYS B C 1
ATOM 1498 O O . CYS B 1 58 ? 192.448 21.719 41.885 1.00 29.86 47 CYS B O 1
ATOM 1501 N N . ILE B 1 59 ? 191.703 22.039 39.786 1.00 29.17 48 ILE B N 1
ATOM 1502 C CA . ILE B 1 59 ? 190.995 20.774 39.700 1.00 29.22 48 ILE B CA 1
ATOM 1503 C C . ILE B 1 59 ? 191.253 20.187 38.313 1.00 36.50 48 ILE B C 1
ATOM 1504 O O . ILE B 1 59 ? 191.050 20.856 37.306 1.00 36.43 48 ILE B O 1
ATOM 1509 N N . ASN B 1 60 ? 191.762 18.961 38.274 1.00 34.59 49 ASN B N 1
ATOM 1510 C CA . ASN B 1 60 ? 192.027 18.285 37.010 1.00 34.81 49 ASN B CA 1
ATOM 1511 C C . ASN B 1 60 ? 192.975 19.041 36.069 1.00 38.94 49 ASN B C 1
ATOM 1512 O O . ASN B 1 60 ? 192.703 19.150 34.881 1.00 39.26 49 ASN B O 1
ATOM 1517 N N . GLY B 1 61 ? 194.097 19.528 36.595 1.00 34.77 50 GLY B N 1
ATOM 1518 C CA . GLY B 1 61 ? 195.098 20.220 35.794 1.00 34.12 50 GLY B CA 1
ATOM 1519 C C . GLY B 1 61 ? 194.696 21.604 35.333 1.00 37.86 50 GLY B C 1
ATOM 1520 O O . GLY B 1 61 ? 195.407 22.241 34.550 1.00 37.53 50 GLY B O 1
ATOM 1521 N N . VAL B 1 62 ? 193.560 22.079 35.828 1.00 33.72 51 VAL B N 1
ATOM 1522 C CA . VAL B 1 62 ? 193.060 23.400 35.466 1.00 32.64 51 VAL B CA 1
ATOM 1523 C C . VAL B 1 62 ? 192.881 24.264 36.705 1.00 34.90 51 VAL B C 1
ATOM 1524 O O . VAL B 1 62 ? 192.324 23.819 37.707 1.00 34.41 51 VAL B O 1
ATOM 1528 N N . CYS B 1 63 ? 193.349 25.503 36.621 1.00 30.82 52 CYS B N 1
ATOM 1529 C CA . CYS B 1 63 ? 193.211 26.477 37.703 1.00 30.32 52 CYS B CA 1
ATOM 1530 C C . CYS B 1 63 ? 191.935 27.285 37.413 1.00 34.56 52 CYS B C 1
ATOM 1531 O O . CYS B 1 63 ? 191.908 28.093 36.490 1.00 34.22 52 CYS B O 1
ATOM 1534 N N . TRP B 1 64 ? 190.871 27.017 38.176 1.00 31.03 53 TRP B N 1
ATOM 1535 C CA . TRP B 1 64 ? 189.569 27.679 37.964 1.00 30.21 53 TRP B CA 1
ATOM 1536 C C . TRP B 1 64 ? 189.272 28.856 38.884 1.00 32.00 53 TRP B C 1
ATOM 1537 O O . TRP B 1 64 ? 189.669 28.877 40.055 1.00 31.28 53 TRP B O 1
ATOM 1548 N N . THR B 1 65 ? 188.483 29.793 38.370 1.00 27.66 54 THR B N 1
ATOM 1549 C CA . THR B 1 65 ? 188.030 30.931 39.152 1.00 27.56 54 THR B CA 1
ATOM 1550 C C . THR B 1 65 ? 186.720 31.497 38.588 1.00 33.05 54 THR B C 1
ATOM 1551 O O . THR B 1 65 ? 186.144 30.933 37.647 1.00 32.37 54 THR B O 1
ATOM 1555 N N . VAL B 1 66 ? 186.245 32.582 39.182 1.00 30.63 55 VAL B N 1
ATOM 1556 C CA . VAL B 1 66 ? 184.995 33.207 38.746 1.00 31.01 55 VAL B CA 1
ATOM 1557 C C . VAL B 1 66 ? 185.216 34.240 37.652 1.00 35.63 55 VAL B C 1
ATOM 1558 O O . VAL B 1 66 ? 186.118 35.081 37.738 1.00 34.11 55 VAL B O 1
ATOM 1562 N N . TYR B 1 67 ? 184.354 34.200 36.646 1.00 33.98 56 TYR B N 1
ATOM 1563 C CA . TYR B 1 67 ? 184.423 35.156 35.558 1.00 34.91 56 TYR B CA 1
ATOM 1564 C C . TYR B 1 67 ? 184.253 36.576 36.077 1.00 38.21 56 TYR B C 1
ATOM 1565 O O . TYR B 1 67 ? 184.946 37.491 35.632 1.00 37.78 56 TYR B O 1
ATOM 1574 N N . HIS B 1 68 ? 183.338 36.767 37.030 1.00 34.77 57 HIS B N 1
ATOM 1575 C CA . HIS B 1 68 ? 183.111 38.102 37.577 1.00 34.79 57 HIS B CA 1
ATOM 1576 C C . HIS B 1 68 ? 184.350 38.683 38.241 1.00 38.63 57 HIS B C 1
ATOM 1577 O O . HIS B 1 68 ? 184.421 39.883 38.508 1.00 37.56 57 HIS B O 1
ATOM 1584 N N . GLY B 1 69 ? 185.353 37.833 38.465 1.00 34.78 58 GLY B N 1
ATOM 1585 C CA . GLY B 1 69 ? 186.599 38.270 39.054 1.00 33.96 58 GLY B CA 1
ATOM 1586 C C . GLY B 1 69 ? 187.715 38.416 38.024 1.00 37.38 58 GLY B C 1
ATOM 1587 O O . GLY B 1 69 ? 188.374 39.442 37.960 1.00 36.31 58 GLY B O 1
ATOM 1588 N N . ALA B 1 70 ? 187.921 37.373 37.226 1.00 34.70 59 ALA B N 1
ATOM 1589 C CA . ALA B 1 70 ? 188.998 37.349 36.231 1.00 34.61 59 ALA B CA 1
ATOM 1590 C C . ALA B 1 70 ? 188.629 37.949 34.869 1.00 39.24 59 ALA B C 1
ATOM 1591 O O . ALA B 1 70 ? 189.507 38.409 34.131 1.00 38.47 59 ALA B O 1
ATOM 1593 N N . GLY B 1 71 ? 187.346 37.911 34.514 1.00 35.84 60 GLY B N 1
ATOM 1594 C CA . GLY B 1 71 ? 186.922 38.401 33.217 1.00 35.32 60 GLY B CA 1
ATOM 1595 C C . GLY B 1 71 ? 187.555 37.516 32.151 1.00 39.86 60 GLY B C 1
ATOM 1596 O O . GLY B 1 71 ? 187.562 36.295 32.281 1.00 39.26 60 GLY B O 1
ATOM 1597 N N . THR B 1 72 ? 188.131 38.135 31.126 1.00 36.51 61 THR B N 1
ATOM 1598 C CA . THR B 1 72 ? 188.783 37.396 30.041 1.00 36.25 61 THR B CA 1
ATOM 1599 C C . THR B 1 72 ? 190.303 37.456 30.209 1.00 38.53 61 THR B C 1
ATOM 1600 O O . THR B 1 72 ? 191.056 37.014 29.338 1.00 38.06 61 THR B O 1
ATOM 1604 N N . ARG B 1 73 ? 190.746 38.016 31.324 1.00 33.98 62 ARG B N 1
ATOM 1605 C CA . ARG B 1 73 ? 192.169 38.176 31.586 1.00 33.18 62 ARG B CA 1
ATOM 1606 C C . ARG B 1 73 ? 192.994 36.912 31.456 1.00 35.83 62 ARG B C 1
ATOM 1607 O O . ARG B 1 73 ? 192.505 35.794 31.663 1.00 35.71 62 ARG B O 1
ATOM 1615 N N . THR B 1 74 ? 194.273 37.110 31.159 1.00 30.87 63 THR B N 1
ATOM 1616 C CA . THR B 1 74 ? 195.232 36.029 31.105 1.00 30.20 63 THR B CA 1
ATOM 1617 C C . THR B 1 74 ? 195.744 35.899 32.549 1.00 32.82 63 THR B C 1
ATOM 1618 O O . THR B 1 74 ? 195.429 36.731 33.401 1.00 31.44 63 THR B O 1
ATOM 1622 N N . ILE B 1 75 ? 196.555 34.886 32.814 1.00 29.68 64 ILE B N 1
ATOM 1623 C CA . ILE B 1 75 ? 197.145 34.733 34.143 1.00 29.77 64 ILE B CA 1
ATOM 1624 C C . ILE B 1 75 ? 198.656 34.928 34.004 1.00 33.72 64 ILE B C 1
ATOM 1625 O O . ILE B 1 75 ? 199.249 34.491 33.017 1.00 33.09 64 ILE B O 1
ATOM 1630 N N . ALA B 1 76 ? 199.274 35.603 34.971 1.00 29.96 65 ALA B N 1
ATOM 1631 C CA . ALA B 1 76 ? 200.709 35.849 34.904 1.00 29.75 65 ALA B CA 1
ATOM 1632 C C . ALA B 1 76 ? 201.528 34.565 35.027 1.00 32.96 65 ALA B C 1
ATOM 1633 O O . ALA B 1 76 ? 201.078 33.578 35.617 1.00 31.38 65 ALA B O 1
ATOM 1635 N N . SER B 1 77 ? 202.734 34.590 34.459 1.00 29.43 66 SER B N 1
ATOM 1636 C CA . SER B 1 77 ? 203.684 33.471 34.546 1.00 28.83 66 SER B CA 1
ATOM 1637 C C . SER B 1 77 ? 205.096 34.008 34.294 1.00 32.77 66 SER B C 1
ATOM 1638 O O . SER B 1 77 ? 205.269 35.102 33.765 1.00 31.15 66 SER B O 1
ATOM 1641 N N . PRO B 1 78 ? 206.121 33.260 34.713 1.00 31.50 67 PRO B N 1
ATOM 1642 C CA . PRO B 1 78 ? 207.505 33.726 34.517 1.00 31.31 67 PRO B CA 1
ATOM 1643 C C . PRO B 1 78 ? 207.873 33.879 33.031 1.00 33.91 67 PRO B C 1
ATOM 1644 O O . PRO B 1 78 ? 208.875 34.503 32.699 1.00 33.46 67 PRO B O 1
ATOM 1648 N N . LYS B 1 79 ? 207.070 33.286 32.158 1.00 30.70 68 LYS B N 1
ATOM 1649 C CA . LYS B 1 79 ? 207.313 33.343 30.712 1.00 30.95 68 LYS B CA 1
ATOM 1650 C C . LYS B 1 79 ? 206.327 34.259 30.005 1.00 36.44 68 LYS B C 1
ATOM 1651 O O . LYS B 1 79 ? 206.273 34.292 28.767 1.00 36.04 68 LYS B O 1
ATOM 1657 N N . GLY B 1 80 ? 205.537 34.992 30.777 1.00 33.10 69 GLY B N 1
ATOM 1658 C CA . GLY B 1 80 ? 204.562 35.896 30.200 1.00 33.14 69 GLY B CA 1
ATOM 1659 C C . GLY B 1 80 ? 203.137 35.425 30.427 1.00 36.80 69 GLY B C 1
ATOM 1660 O O . GLY B 1 80 ? 202.903 34.352 30.974 1.00 35.30 69 GLY B O 1
ATOM 1661 N N . PRO B 1 81 ? 202.159 36.232 30.000 1.00 34.59 70 PRO B N 1
ATOM 1662 C CA . PRO B 1 81 ? 200.726 35.940 30.162 1.00 34.37 70 PRO B CA 1
ATOM 1663 C C . PRO B 1 81 ? 200.305 34.606 29.545 1.00 38.47 70 PRO B C 1
ATOM 1664 O O . PRO B 1 81 ? 200.719 34.258 28.449 1.00 38.62 70 PRO B O 1
ATOM 1668 N N . VAL B 1 82 ? 199.466 33.872 30.263 1.00 34.17 71 VAL B N 1
ATOM 1669 C CA . VAL B 1 82 ? 198.941 32.603 29.779 1.00 33.73 71 VAL B CA 1
ATOM 1670 C C . VAL B 1 82 ? 197.446 32.813 29.560 1.00 37.81 71 VAL B C 1
ATOM 1671 O O . VAL B 1 82 ? 196.754 33.353 30.431 1.00 36.18 71 VAL B O 1
ATOM 1675 N N . ILE B 1 83 ? 196.952 32.441 28.385 1.00 35.42 72 ILE B N 1
ATOM 1676 C CA . ILE B 1 83 ? 195.542 32.654 28.084 1.00 35.93 72 ILE B CA 1
ATOM 1677 C C . ILE B 1 83 ? 194.629 31.599 28.695 1.00 39.09 72 ILE B C 1
ATOM 1678 O O . ILE B 1 83 ? 195.045 30.471 28.956 1.00 38.00 72 ILE B O 1
ATOM 1683 N N . GLN B 1 84 ? 193.380 31.980 28.916 1.00 36.07 73 GLN B N 1
ATOM 1684 C CA . GLN B 1 84 ? 192.390 31.070 29.469 1.00 35.95 73 GLN B CA 1
ATOM 1685 C C . GLN B 1 84 ? 192.201 29.862 28.568 1.00 42.15 73 GLN B C 1
ATOM 1686 O O . GLN B 1 84 ? 192.186 29.988 27.349 1.00 42.37 73 GLN B O 1
ATOM 1692 N N . MET B 1 85 ? 192.051 28.691 29.180 1.00 40.06 74 MET B N 1
ATOM 1693 C CA . MET B 1 85 ? 191.781 27.463 28.445 1.00 40.64 74 MET B CA 1
ATOM 1694 C C . MET B 1 85 ? 190.268 27.380 28.263 1.00 43.62 74 MET B C 1
ATOM 1695 O O . MET B 1 85 ? 189.778 26.866 27.263 1.00 42.62 74 MET B O 1
ATOM 1700 N N . TYR B 1 86 ? 189.535 27.861 29.269 1.00 40.24 75 TYR B N 1
ATOM 1701 C CA . TYR B 1 86 ? 188.076 27.834 29.250 1.00 40.09 75 TYR B CA 1
ATOM 1702 C C . TYR B 1 86 ? 187.479 29.151 29.724 1.00 44.11 75 TYR B C 1
ATOM 1703 O O . TYR B 1 86 ? 188.018 29.811 30.621 1.00 41.93 75 TYR B O 1
ATOM 1712 N N . THR B 1 87 ? 186.347 29.517 29.126 1.00 42.13 76 THR B N 1
ATOM 1713 C CA . THR B 1 87 ? 185.629 30.729 29.497 1.00 42.44 76 THR B CA 1
ATOM 1714 C C . THR B 1 87 ? 184.140 30.441 29.385 1.00 49.27 76 THR B C 1
ATOM 1715 O O . THR B 1 87 ? 183.627 30.205 28.297 1.00 49.53 76 THR B O 1
ATOM 1719 N N . ASN B 1 88 ? 183.461 30.411 30.521 1.00 46.70 77 ASN B N 1
ATOM 1720 C CA . ASN B 1 88 ? 182.040 30.128 30.544 1.00 46.86 77 ASN B CA 1
ATOM 1721 C C . ASN B 1 88 ? 181.336 31.218 31.311 1.00 51.86 77 ASN B C 1
ATOM 1722 O O . ASN B 1 88 ? 181.161 31.130 32.526 1.00 51.51 77 ASN B O 1
ATOM 1727 N N . VAL B 1 89 ? 180.969 32.271 30.598 1.00 49.07 78 VAL B N 1
ATOM 1728 C CA . VAL B 1 89 ? 180.325 33.421 31.200 1.00 49.24 78 VAL B CA 1
ATOM 1729 C C . VAL B 1 89 ? 179.028 33.074 31.927 1.00 53.89 78 VAL B C 1
ATOM 1730 O O . VAL B 1 89 ? 178.721 33.652 32.978 1.00 53.62 78 VAL B O 1
ATOM 1734 N N . ASP B 1 90 ? 178.257 32.154 31.358 1.00 50.72 79 ASP B N 1
ATOM 1735 C CA . ASP B 1 90 ? 176.975 31.778 31.946 1.00 50.76 79 ASP B CA 1
ATOM 1736 C C . ASP B 1 90 ? 177.145 31.094 33.290 1.00 53.78 79 ASP B C 1
ATOM 1737 O O . ASP B 1 90 ? 176.441 31.406 34.253 1.00 53.61 79 ASP B O 1
ATOM 1742 N N . GLN B 1 91 ? 178.100 30.176 33.364 1.00 48.72 80 GLN B N 1
ATOM 1743 C CA . GLN B 1 91 ? 178.367 29.490 34.608 1.00 47.40 80 GLN B CA 1
ATOM 1744 C C . GLN B 1 91 ? 179.291 30.331 35.482 1.00 47.92 80 GLN B C 1
ATOM 1745 O O . GLN B 1 91 ? 179.682 29.907 36.566 1.00 48.64 80 GLN B O 1
ATOM 1751 N N . ASP B 1 92 ? 179.613 31.536 35.015 1.00 40.96 81 ASP B N 1
ATOM 1752 C CA . ASP B 1 92 ? 180.516 32.445 35.742 1.00 39.60 81 ASP B CA 1
ATOM 1753 C C . ASP B 1 92 ? 181.844 31.736 36.050 1.00 42.33 81 ASP B C 1
ATOM 1754 O O . ASP B 1 92 ? 182.402 31.878 37.145 1.00 41.53 81 ASP B O 1
ATOM 1759 N N . LEU B 1 93 ? 182.341 30.990 35.070 1.00 37.77 82 LEU B N 1
ATOM 1760 C CA . LEU B 1 93 ? 183.540 30.198 35.245 1.00 37.58 82 LEU B CA 1
ATOM 1761 C C . LEU B 1 93 ? 184.631 30.451 34.191 1.00 42.66 82 LEU B C 1
ATOM 1762 O O . LEU B 1 93 ? 184.344 30.616 33.003 1.00 42.40 82 LEU B O 1
ATOM 1767 N N . VAL B 1 94 ? 185.884 30.456 34.647 1.00 38.75 83 VAL B N 1
ATOM 1768 C CA . VAL B 1 94 ? 187.046 30.579 33.764 1.00 37.66 83 VAL B CA 1
ATOM 1769 C C . VAL B 1 94 ? 188.149 29.669 34.289 1.00 39.04 83 VAL B C 1
ATOM 1770 O O . VAL B 1 94 ? 188.193 29.354 35.479 1.00 37.60 83 VAL B O 1
ATOM 1774 N N . GLY B 1 95 ? 189.019 29.223 33.396 1.00 34.11 84 GLY B N 1
ATOM 1775 C CA . GLY B 1 95 ? 190.105 28.354 33.776 1.00 33.59 84 GLY B CA 1
ATOM 1776 C C . GLY B 1 95 ? 191.341 28.558 32.940 1.00 36.04 84 GLY B C 1
ATOM 1777 O O . GLY B 1 95 ? 191.254 28.877 31.751 1.00 34.78 84 GLY B O 1
ATOM 1778 N N . TRP B 1 96 ? 192.498 28.386 33.578 1.00 32.37 85 TRP B N 1
ATOM 1779 C CA . TRP B 1 96 ? 193.793 28.484 32.918 1.00 31.70 85 TRP B CA 1
ATOM 1780 C C . TRP B 1 96 ? 194.510 27.186 33.205 1.00 37.40 85 TRP B C 1
ATOM 1781 O O . TRP B 1 96 ? 194.096 26.420 34.069 1.00 37.16 85 TRP B O 1
ATOM 1792 N N . PRO B 1 97 ? 195.648 26.953 32.535 1.00 35.25 86 PRO B N 1
ATOM 1793 C CA . PRO B 1 97 ? 196.376 25.730 32.892 1.00 34.66 86 PRO B CA 1
ATOM 1794 C C . PRO B 1 97 ? 196.907 25.906 34.314 1.00 36.93 86 PRO B C 1
ATOM 1795 O O . PRO B 1 97 ? 197.281 27.015 34.700 1.00 35.23 86 PRO B O 1
ATOM 1799 N N . ALA B 1 98 ? 196.918 24.827 35.095 1.00 33.96 87 ALA B N 1
ATOM 1800 C CA . ALA B 1 98 ? 197.411 24.900 36.477 1.00 34.05 87 ALA B CA 1
ATOM 1801 C C . ALA B 1 98 ? 198.817 25.506 36.506 1.00 39.08 87 ALA B C 1
ATOM 1802 O O . ALA B 1 98 ? 199.692 25.099 35.749 1.00 39.70 87 ALA B O 1
ATOM 1804 N N . PRO B 1 99 ? 199.045 26.493 37.378 1.00 35.58 88 PRO B N 1
ATOM 1805 C CA . PRO B 1 99 ? 200.37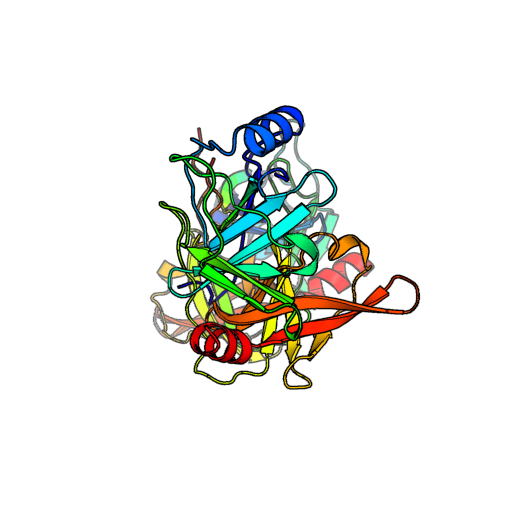3 27.120 37.409 1.00 35.37 88 PRO B CA 1
ATOM 1806 C C . PRO B 1 99 ? 201.394 26.317 38.199 1.00 39.71 88 PRO B C 1
ATOM 1807 O O . PRO B 1 99 ? 201.061 25.326 38.855 1.00 39.04 88 PRO B O 1
ATOM 1811 N N . GLN B 1 100 ? 202.641 26.765 38.152 1.00 37.18 89 GLN B N 1
ATOM 1812 C CA . GLN B 1 100 ? 203.709 26.120 38.910 1.00 37.45 89 GLN B CA 1
ATOM 1813 C C . GLN B 1 100 ? 203.433 26.312 40.405 1.00 41.05 89 GLN B C 1
ATOM 1814 O O . GLN B 1 100 ? 202.887 27.352 40.820 1.00 40.46 89 GLN B O 1
ATOM 1820 N N . GLY B 1 101 ? 203.819 25.327 41.211 1.00 36.82 90 GLY B N 1
ATOM 1821 C CA . GLY B 1 101 ? 203.627 25.390 42.657 1.00 36.34 90 GLY B CA 1
ATOM 1822 C C . GLY B 1 101 ? 202.213 25.025 43.087 1.00 37.68 90 GLY B C 1
ATOM 1823 O O . GLY B 1 101 ? 201.817 25.241 44.242 1.00 36.25 90 GLY B O 1
ATOM 1824 N N . SER B 1 102 ? 201.449 24.481 42.148 1.00 33.03 91 SER B N 1
ATOM 1825 C CA . SER B 1 102 ? 200.076 24.087 42.410 1.00 31.82 91 SER B CA 1
ATOM 1826 C C . SER B 1 102 ? 199.908 22.576 42.389 1.00 35.64 91 SER B C 1
ATOM 1827 O O . SER B 1 102 ? 200.757 21.850 41.887 1.00 35.22 91 SER B O 1
ATOM 1830 N N . ARG B 1 103 ? 198.776 22.126 42.918 1.00 32.05 92 ARG B N 1
ATOM 1831 C CA . ARG B 1 103 ? 198.421 20.722 42.998 1.00 31.75 92 ARG B CA 1
ATOM 1832 C C . ARG B 1 103 ? 196.937 20.690 42.685 1.00 33.78 92 ARG B C 1
ATOM 1833 O O . ARG B 1 103 ? 196.220 21.610 43.045 1.00 31.15 92 ARG B O 1
ATOM 1841 N N . SER B 1 104 ? 196.470 19.630 42.033 1.00 31.11 93 SER B N 1
ATOM 1842 C CA . SER B 1 104 ? 195.062 19.536 41.703 1.00 31.42 93 SER B CA 1
ATOM 1843 C C . SER B 1 104 ? 194.261 18.810 42.773 1.00 37.06 93 SER B C 1
ATOM 1844 O O . SER B 1 104 ? 194.712 17.824 43.352 1.00 37.16 93 SER B O 1
ATOM 1847 N N . LEU B 1 105 ? 193.073 19.333 43.038 1.00 33.20 94 LEU B N 1
ATOM 1848 C CA . LEU B 1 105 ? 192.169 18.785 44.015 1.00 32.22 94 LEU B CA 1
ATOM 1849 C C . LEU B 1 105 ? 191.263 17.767 43.317 1.00 35.19 94 LEU B C 1
ATOM 1850 O O . LEU B 1 105 ? 19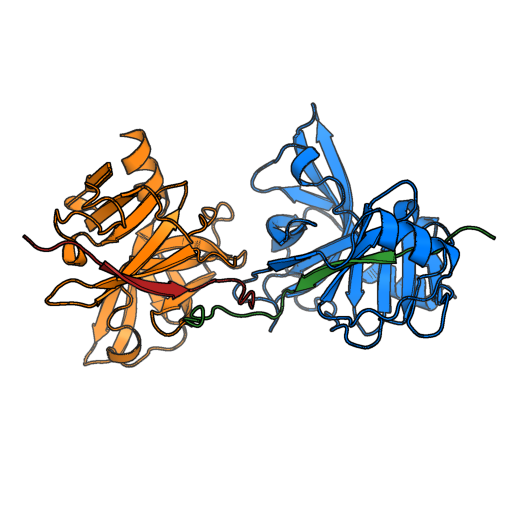0.857 17.970 42.163 1.00 34.03 94 LEU B O 1
ATOM 1855 N N . THR B 1 106 ? 190.971 16.662 44.005 1.00 31.71 95 THR B N 1
ATOM 1856 C CA . THR B 1 106 ? 190.102 15.612 43.461 1.00 31.84 95 THR B CA 1
ATOM 1857 C C . THR B 1 106 ? 188.618 16.007 43.573 1.00 36.18 95 THR B C 1
ATOM 1858 O O . THR B 1 106 ? 188.175 16.514 44.596 1.00 34.97 95 THR B O 1
ATOM 1862 N N . PRO B 1 107 ? 187.837 15.750 42.522 1.00 34.52 96 PRO B N 1
ATOM 1863 C CA . PRO B 1 107 ? 186.409 16.085 42.614 1.00 34.19 96 PRO B CA 1
ATOM 1864 C C . PRO B 1 107 ? 185.691 15.132 43.565 1.00 37.52 96 PRO B C 1
ATOM 1865 O O . PRO B 1 107 ? 186.054 13.957 43.677 1.00 37.39 96 PRO B O 1
ATOM 1869 N N . CYS B 1 108 ? 184.657 15.624 44.231 1.00 32.57 97 CYS B N 1
ATOM 1870 C CA . CYS B 1 108 ? 183.880 14.781 45.138 1.00 31.93 97 CYS B CA 1
ATOM 1871 C C . CYS B 1 108 ? 183.026 13.771 44.355 1.00 37.76 97 CYS B C 1
ATOM 1872 O O . CYS B 1 108 ? 182.408 14.119 43.363 1.00 37.53 97 CYS B O 1
ATOM 1875 N N . THR B 1 109 ? 182.989 12.527 44.827 1.00 36.32 98 THR B N 1
ATOM 1876 C CA . THR B 1 109 ? 182.185 11.479 44.197 1.00 36.74 98 THR B CA 1
ATOM 1877 C C . THR B 1 109 ? 181.325 10.761 45.239 1.00 42.18 98 THR B C 1
ATOM 1878 O O . THR B 1 109 ? 180.776 9.694 44.961 1.00 42.38 98 THR B O 1
ATOM 1882 N N . CYS B 1 110 ? 181.244 11.317 46.446 1.00 38.74 99 CYS B N 1
ATOM 1883 C CA . CYS B 1 110 ? 180.479 10.684 47.523 1.00 38.13 99 CYS B CA 1
ATOM 1884 C C . CYS B 1 110 ? 179.069 11.238 47.672 1.00 42.02 99 CYS B C 1
ATOM 1885 O O . CYS B 1 110 ? 178.240 10.638 48.334 1.00 41.92 99 CYS B O 1
ATOM 1888 N N . GLY B 1 111 ? 178.806 12.388 47.060 1.00 38.52 100 GLY B N 1
ATOM 1889 C CA . GLY B 1 111 ? 177.489 13.010 47.086 1.00 38.00 100 GLY B CA 1
ATOM 1890 C C . GLY B 1 111 ? 177.033 13.573 48.426 1.00 41.54 100 GLY B C 1
ATOM 1891 O O . GLY B 1 111 ? 175.856 13.888 48.600 1.00 41.20 100 GLY B O 1
ATOM 1892 N N . SER B 1 112 ? 177.960 13.720 49.365 1.00 36.84 101 SER B N 1
ATOM 1893 C CA . SER B 1 112 ? 177.629 14.257 50.683 1.00 35.99 101 SER B CA 1
ATOM 1894 C C . SER B 1 112 ? 177.036 15.673 50.611 1.00 41.03 101 SER B C 1
ATOM 1895 O O . SER B 1 112 ? 177.282 16.413 49.662 1.00 40.20 101 SER B O 1
ATOM 1898 N N . SER B 1 113 ? 176.265 16.043 51.636 1.00 38.20 102 SER B N 1
ATOM 1899 C CA . SER B 1 113 ? 175.661 17.376 51.707 1.00 37.77 102 SER B CA 1
ATOM 1900 C C . SER B 1 113 ? 176.343 18.193 52.785 1.00 39.54 102 SER B C 1
ATOM 1901 O O . SER B 1 113 ? 175.991 19.348 53.026 1.00 39.50 102 SER B O 1
ATOM 1904 N N . ASP B 1 114 ? 177.325 17.588 53.436 1.00 34.42 103 ASP B N 1
ATOM 1905 C CA . ASP B 1 114 ? 178.092 18.286 54.455 1.00 33.20 103 ASP B CA 1
ATOM 1906 C C . ASP B 1 114 ? 179.312 18.894 53.771 1.00 36.26 103 ASP B C 1
ATOM 1907 O O . ASP B 1 114 ? 180.253 18.188 53.425 1.00 35.88 103 ASP B O 1
ATOM 1912 N N . LEU B 1 115 ? 179.255 20.199 53.532 1.00 31.57 104 LEU B N 1
ATOM 1913 C CA . LEU B 1 115 ? 180.316 20.891 52.827 1.00 30.67 104 LEU B CA 1
ATOM 1914 C C . LEU B 1 115 ? 181.162 21.764 53.731 1.00 33.34 104 LEU B C 1
ATOM 1915 O O . LEU B 1 115 ? 180.788 22.065 54.866 1.00 32.35 104 LEU B O 1
ATOM 1920 N N . TYR B 1 116 ? 182.308 22.181 53.207 1.00 28.98 105 TYR B N 1
ATOM 1921 C CA . TYR B 1 116 ? 183.231 23.018 53.946 1.00 28.53 105 TYR B CA 1
ATOM 1922 C C . TYR B 1 116 ? 183.882 23.991 52.997 1.00 31.93 105 TYR B C 1
ATOM 1923 O O . TYR B 1 116 ? 184.616 23.595 52.086 1.00 31.00 105 TYR B O 1
ATOM 1932 N N . LEU B 1 117 ? 183.591 25.266 53.195 1.00 28.19 106 LEU B N 1
ATOM 1933 C CA . LEU B 1 117 ? 184.120 26.307 52.347 1.00 27.65 106 LEU B CA 1
ATOM 1934 C C . LEU B 1 117 ? 185.416 26.823 52.925 1.00 29.88 106 LEU B C 1
ATOM 1935 O O . LEU B 1 117 ? 185.498 27.105 54.119 1.00 28.76 106 LEU B O 1
ATOM 1940 N N . VAL B 1 118 ? 186.431 26.946 52.073 1.00 25.73 107 VAL B N 1
ATOM 1941 C CA . VAL B 1 118 ? 187.741 27.440 52.504 1.00 25.23 107 VAL B CA 1
ATOM 1942 C C . VAL B 1 118 ? 187.895 28.881 52.053 1.00 30.05 107 VAL B C 1
ATOM 1943 O O . VAL B 1 118 ? 187.754 29.182 50.872 1.00 29.56 107 VAL B O 1
ATOM 1947 N N . THR B 1 119 ? 188.184 29.771 52.992 1.00 27.09 108 THR B N 1
ATOM 1948 C CA . THR B 1 119 ? 188.334 31.192 52.665 1.00 27.11 108 THR B CA 1
ATOM 1949 C C . THR B 1 119 ? 189.762 31.571 52.306 1.00 31.26 108 THR B C 1
ATOM 1950 O O . THR B 1 119 ? 190.695 30.788 52.492 1.00 30.19 108 THR B O 1
ATOM 1954 N N . ARG B 1 120 ? 189.926 32.804 51.838 1.00 28.77 109 ARG B N 1
ATOM 1955 C CA . ARG B 1 120 ? 191.234 33.328 51.462 1.00 28.98 109 ARG B CA 1
ATOM 1956 C C . ARG B 1 120 ? 192.134 33.447 52.683 1.00 33.16 109 ARG B C 1
ATOM 1957 O O . ARG B 1 120 ? 193.332 33.658 52.557 1.00 32.40 109 ARG B O 1
ATOM 1965 N N . HIS B 1 121 ? 191.545 33.325 53.868 1.00 30.72 110 HIS B N 1
ATOM 1966 C CA . HIS B 1 121 ? 192.310 33.403 55.105 1.00 31.25 110 HIS B CA 1
ATOM 1967 C C . HIS B 1 121 ? 192.584 32.020 55.636 1.00 35.00 110 HIS B C 1
ATOM 1968 O O . HIS B 1 121 ? 193.116 31.864 56.726 1.00 34.13 110 HIS B O 1
ATOM 1975 N N . ALA B 1 122 ? 192.195 31.013 54.857 1.00 32.28 111 ALA B N 1
ATOM 1976 C CA . ALA B 1 122 ? 192.394 29.628 55.230 1.00 32.11 111 ALA B CA 1
ATOM 1977 C C . ALA B 1 122 ? 191.445 29.194 56.333 1.00 35.66 111 ALA B C 1
ATOM 1978 O O . ALA B 1 122 ? 191.689 28.189 57.012 1.00 35.25 111 ALA B O 1
ATOM 1980 N N . ASP B 1 123 ? 190.347 29.936 56.507 1.00 31.98 112 ASP B N 1
ATOM 1981 C CA . ASP B 1 123 ? 189.336 29.556 57.493 1.00 31.05 112 ASP B CA 1
ATOM 1982 C C . ASP B 1 123 ? 188.460 28.512 56.852 1.00 33.29 112 ASP B C 1
ATOM 1983 O O . ASP B 1 123 ? 188.316 28.490 55.639 1.00 33.22 112 ASP B O 1
ATOM 1988 N N . VAL B 1 124 ? 187.891 27.626 57.664 1.00 29.48 113 VAL B N 1
ATOM 1989 C CA . VAL B 1 124 ? 187.007 26.586 57.157 1.00 28.75 113 VAL B CA 1
ATOM 1990 C C . VAL B 1 124 ? 185.592 26.842 57.680 1.00 34.20 113 VAL B C 1
ATOM 1991 O O . VAL B 1 124 ? 185.372 26.872 58.892 1.00 34.46 113 VAL B O 1
ATOM 1995 N N . ILE B 1 125 ? 184.641 27.005 56.757 1.00 30.51 114 ILE B N 1
ATOM 1996 C CA . ILE B 1 125 ? 183.240 27.288 57.097 1.00 29.77 114 ILE B CA 1
ATOM 1997 C C . ILE B 1 125 ? 182.336 26.114 56.777 1.00 33.89 114 ILE B C 1
ATOM 1998 O O . ILE B 1 125 ? 182.145 25.764 55.610 1.00 33.63 114 ILE B O 1
ATOM 2003 N N . PRO B 1 126 ? 181.738 25.500 57.810 1.00 30.88 115 PRO B N 1
ATOM 2004 C CA . PRO B 1 126 ? 180.836 24.393 57.499 1.00 30.36 115 PRO B CA 1
ATOM 2005 C C . PRO B 1 126 ? 179.571 24.913 56.797 1.00 34.87 115 PRO B C 1
ATOM 2006 O O . PRO B 1 126 ? 178.990 25.933 57.195 1.00 34.08 115 PRO B O 1
ATOM 2010 N N . VAL B 1 127 ? 179.184 24.226 55.730 1.00 31.27 116 VAL B N 1
ATOM 2011 C CA . VAL B 1 127 ? 178.036 24.616 54.928 1.00 31.09 116 VAL B CA 1
ATOM 2012 C C . VAL B 1 127 ? 177.205 23.387 54.624 1.00 36.51 116 VAL B C 1
ATOM 2013 O O . VAL B 1 127 ? 177.749 22.336 54.298 1.00 36.66 116 VAL B O 1
ATOM 2017 N N . ARG B 1 128 ? 175.882 23.520 54.704 1.00 33.96 117 ARG B N 1
ATOM 2018 C CA . ARG B 1 128 ? 174.990 22.404 54.388 1.00 34.15 117 ARG B CA 1
ATOM 2019 C C . ARG B 1 128 ? 174.466 22.574 52.967 1.00 38.94 117 ARG B C 1
ATOM 2020 O O . ARG B 1 128 ? 173.890 23.605 52.636 1.00 39.20 117 ARG B O 1
ATOM 2028 N N . ARG B 1 129 ? 174.674 21.575 52.117 1.00 36.18 118 ARG B N 1
ATOM 2029 C CA . ARG B 1 129 ? 174.193 21.688 50.748 1.00 36.52 118 ARG B CA 1
ATOM 2030 C C . ARG B 1 129 ? 172.662 21.701 50.736 1.00 42.61 118 ARG B C 1
ATOM 2031 O O . ARG B 1 129 ? 172.023 20.817 51.306 1.00 41.52 118 ARG B O 1
ATOM 2039 N N . ARG B 1 130 ? 172.084 22.717 50.098 1.00 41.69 119 ARG B N 1
ATOM 2040 C CA . ARG B 1 130 ? 170.620 22.858 50.023 1.00 42.40 119 ARG B CA 1
ATOM 2041 C C . ARG B 1 130 ? 170.095 22.607 48.616 1.00 48.72 119 ARG B C 1
ATOM 2042 O O . ARG B 1 130 ? 168.897 22.433 48.410 1.00 50.17 119 ARG B O 1
ATOM 2050 N N . GLY B 1 131 ? 170.988 22.602 47.646 1.00 44.86 120 GLY B N 1
ATOM 2051 C CA . GLY B 1 131 ? 170.609 22.376 46.273 1.00 44.49 120 GLY B CA 1
ATOM 2052 C C . GLY B 1 131 ? 171.822 22.238 45.382 1.00 48.26 120 GLY B C 1
ATOM 2053 O O . GLY B 1 131 ? 172.961 22.245 45.858 1.00 47.48 120 GLY B O 1
ATOM 2054 N N . ASP B 1 132 ? 171.576 22.132 44.083 1.00 44.75 121 ASP B N 1
ATOM 2055 C CA . ASP B 1 132 ? 172.640 21.979 43.106 1.00 44.71 121 ASP B CA 1
ATOM 2056 C C . ASP B 1 132 ? 173.766 22.981 43.281 1.00 45.82 121 ASP B C 1
ATOM 2057 O O . ASP B 1 132 ? 174.947 22.617 43.281 1.00 45.83 121 ASP B O 1
ATOM 2062 N N . SER B 1 133 ? 173.405 24.247 43.400 1.00 39.53 122 SER B N 1
ATOM 2063 C CA . SER B 1 133 ? 174.392 25.293 43.504 1.00 38.25 122 SER B CA 1
ATOM 2064 C C . SER B 1 133 ? 174.165 26.190 44.694 1.00 39.71 122 SER B C 1
ATOM 2065 O O . SER B 1 133 ? 174.516 27.358 44.662 1.00 38.53 122 SER B O 1
ATOM 2068 N N . ARG B 1 134 ? 173.593 25.641 45.757 1.00 36.09 123 ARG B N 1
ATOM 2069 C CA . ARG B 1 134 ? 173.301 26.441 46.938 1.00 35.95 123 ARG B CA 1
ATOM 2070 C C . ARG B 1 134 ? 173.602 25.713 48.247 1.00 38.69 123 ARG B C 1
ATOM 2071 O O . ARG B 1 134 ? 173.405 24.505 48.359 1.00 37.57 123 ARG B O 1
ATOM 2079 N N . GLY B 1 135 ? 174.051 26.464 49.246 1.00 36.38 124 GLY B N 1
ATOM 2080 C CA . GLY B 1 135 ? 174.349 25.908 50.554 1.00 36.07 124 GLY B CA 1
ATOM 2081 C C . GLY B 1 135 ? 174.198 26.945 51.654 1.00 40.08 124 GLY B C 1
ATOM 2082 O O . GLY B 1 135 ? 174.463 28.129 51.442 1.00 39.72 124 GLY B O 1
ATOM 2083 N N . SER B 1 136 ? 173.779 26.500 52.838 1.00 36.91 125 SER B N 1
ATOM 2084 C CA . SER B 1 136 ? 173.610 27.410 53.968 1.00 37.00 125 SER B CA 1
ATOM 2085 C C . SER B 1 136 ? 174.683 27.210 55.028 1.00 40.36 125 SER B C 1
ATOM 2086 O O . SER B 1 136 ? 175.010 26.086 55.381 1.00 40.89 125 SER B O 1
ATOM 2089 N N . LEU B 1 137 ? 175.220 28.311 55.536 1.00 36.81 126 LEU B N 1
ATOM 2090 C CA . LEU B 1 137 ? 176.227 28.253 56.582 1.00 37.53 126 LEU B CA 1
ATOM 2091 C C . LEU B 1 137 ? 175.598 27.697 57.856 1.00 44.98 126 LEU B C 1
ATOM 2092 O O . LEU B 1 137 ? 174.464 28.055 58.197 1.00 44.57 126 LEU B O 1
ATOM 2097 N N . LEU B 1 138 ? 176.326 26.839 58.568 1.00 42.83 127 LEU B N 1
ATOM 2098 C CA . LEU B 1 138 ? 175.811 26.306 59.823 1.00 43.24 127 LEU B CA 1
ATOM 2099 C C . LEU B 1 138 ? 175.774 27.448 60.830 1.00 47.57 127 LEU B C 1
ATOM 2100 O O . LEU B 1 138 ? 174.893 27.514 61.673 1.00 47.92 127 LEU B O 1
ATOM 2105 N N . SER B 1 139 ? 176.737 28.354 60.713 1.00 44.25 128 SER B N 1
ATOM 2106 C CA . SER B 1 139 ? 176.811 29.531 61.568 1.00 44.11 128 SER B CA 1
ATOM 2107 C C . SER B 1 139 ? 177.059 30.752 60.690 1.00 47.94 128 SER B C 1
ATOM 2108 O O . SER B 1 139 ? 178.158 30.939 60.170 1.00 47.84 128 SER B O 1
ATOM 2111 N N . PRO B 1 140 ? 176.024 31.588 60.496 1.00 43.68 129 PRO B N 1
ATOM 2112 C CA . PRO B 1 140 ? 176.158 32.787 59.668 1.00 42.49 129 PRO B CA 1
ATOM 2113 C C . PRO B 1 140 ? 177.353 33.613 60.074 1.00 43.55 129 PRO B C 1
ATOM 2114 O O . PRO B 1 140 ? 177.784 33.578 61.225 1.00 43.31 129 PRO B O 1
ATOM 2118 N N . ARG B 1 141 ? 177.904 34.345 59.123 1.00 38.34 130 ARG B N 1
ATOM 2119 C CA . ARG B 1 141 ? 179.070 35.156 59.394 1.00 37.53 130 ARG B CA 1
ATOM 2120 C C . ARG B 1 141 ? 178.902 36.536 58.833 1.00 40.61 130 ARG B C 1
ATOM 2121 O O . ARG B 1 141 ? 178.163 36.742 57.880 1.00 39.62 130 ARG B O 1
ATOM 2129 N N . PRO B 1 142 ? 179.654 37.498 59.371 1.00 38.60 131 PRO B N 1
ATOM 2130 C CA . PRO B 1 142 ? 179.600 38.830 58.774 1.00 38.73 131 PRO B CA 1
ATOM 2131 C C . PRO B 1 142 ? 180.100 38.690 57.340 1.00 44.58 131 PRO B C 1
ATOM 2132 O O . PRO B 1 142 ? 180.971 37.851 57.048 1.00 44.04 131 PRO B O 1
ATOM 2136 N N . ILE B 1 143 ? 179.542 39.486 56.445 1.00 41.55 132 ILE B N 1
ATOM 2137 C CA . ILE B 1 143 ? 179.911 39.434 55.040 1.00 41.51 132 ILE B CA 1
ATOM 2138 C C . ILE B 1 143 ? 181.437 39.561 54.815 1.00 44.41 132 ILE B C 1
ATOM 2139 O O . ILE B 1 143 ? 182.007 38.899 53.951 1.00 44.00 132 ILE B O 1
ATOM 2144 N N . SER B 1 144 ? 182.088 40.397 55.610 1.00 40.29 133 SER B N 1
ATOM 2145 C CA . SER B 1 144 ? 183.530 40.608 55.482 1.00 39.46 133 SER B CA 1
ATOM 2146 C C . SER B 1 144 ? 184.347 39.312 55.615 1.00 42.31 133 SER B C 1
ATOM 2147 O O . SER B 1 144 ? 185.420 39.190 55.038 1.00 42.49 133 SER B O 1
ATOM 2150 N N . TYR B 1 145 ? 183.834 38.364 56.387 1.00 37.13 134 TYR B N 1
ATOM 2151 C CA . TYR B 1 145 ? 184.518 37.108 56.621 1.00 36.52 134 TYR B CA 1
ATOM 2152 C C . TYR B 1 145 ? 184.690 36.284 55.336 1.00 40.90 134 TYR B C 1
ATOM 2153 O O . TYR B 1 145 ? 185.628 35.483 55.223 1.00 39.90 134 TYR B O 1
ATOM 2162 N N . LEU B 1 146 ? 183.771 36.471 54.385 1.00 37.14 135 LEU B N 1
ATOM 2163 C CA . LEU B 1 146 ? 183.802 35.737 53.122 1.00 36.64 135 LEU B CA 1
ATOM 2164 C C . LEU B 1 146 ? 184.374 36.554 51.980 1.00 40.30 135 LEU B C 1
ATOM 2165 O O . LEU B 1 146 ? 184.663 36.022 50.908 1.00 39.50 135 LEU B O 1
ATOM 2170 N N . LYS B 1 147 ? 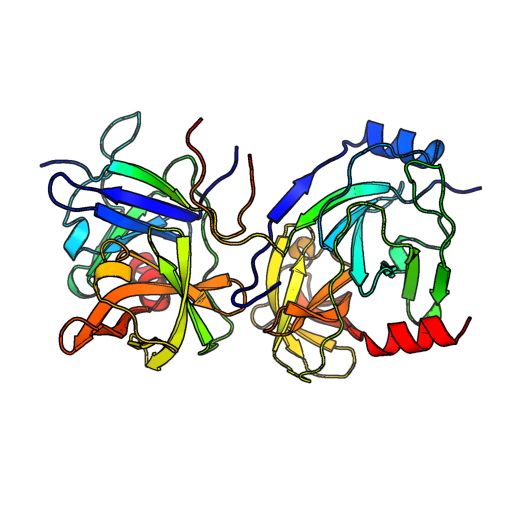184.514 37.855 52.201 1.00 37.33 136 LYS B N 1
ATOM 2171 C CA . LYS B 1 147 ? 185.019 38.749 51.174 1.00 37.10 136 LYS B CA 1
ATOM 2172 C C . LYS B 1 147 ? 186.374 38.314 50.605 1.00 39.80 136 LYS B C 1
ATOM 2173 O O . LYS B 1 147 ? 187.320 38.033 51.350 1.00 39.75 136 LYS B O 1
ATOM 2179 N N . GLY B 1 148 ? 186.460 38.272 49.280 1.00 34.82 137 GLY B N 1
ATOM 2180 C CA . GLY B 1 148 ? 187.682 37.900 48.591 1.00 33.96 137 GLY B CA 1
ATOM 2181 C C . GLY B 1 148 ? 187.914 36.409 48.485 1.00 35.16 137 GLY B C 1
ATOM 2182 O O . GLY B 1 148 ? 189.000 35.978 48.105 1.00 35.27 137 GLY B O 1
ATOM 2183 N N . SER B 1 149 ? 186.888 35.619 48.783 1.00 28.97 138 SER B N 1
ATOM 2184 C CA . SER B 1 149 ? 187.016 34.167 48.739 1.00 27.53 138 SER B CA 1
ATOM 2185 C C . SER B 1 149 ? 186.402 33.515 47.523 1.00 31.14 138 SER B C 1
ATOM 2186 O O . SER B 1 149 ? 186.572 32.315 47.318 1.00 29.94 138 SER B O 1
ATOM 2189 N N . ALA B 1 150 ? 185.678 34.292 46.712 1.00 28.46 139 ALA B N 1
ATOM 2190 C CA . ALA B 1 150 ? 185.055 33.732 45.498 1.00 28.76 139 ALA B CA 1
ATOM 2191 C C . ALA B 1 150 ? 186.128 33.042 44.660 1.00 31.67 139 ALA B C 1
ATOM 2192 O O . ALA B 1 150 ? 187.213 33.589 44.467 1.00 30.64 139 ALA B O 1
ATOM 2194 N N . GLY B 1 151 ? 185.827 31.843 44.169 1.00 28.54 140 GLY B N 1
ATOM 2195 C CA . GLY B 1 151 ? 186.781 31.080 43.378 1.00 29.17 140 GLY B CA 1
ATOM 2196 C C . GLY B 1 151 ? 187.386 29.958 44.213 1.00 32.94 140 GLY B C 1
ATOM 2197 O O . GLY B 1 151 ? 187.965 29.015 43.678 1.00 31.17 140 GLY B O 1
ATOM 2198 N N . GLY B 1 152 ? 187.219 30.066 45.535 1.00 30.07 141 GLY B N 1
ATOM 2199 C CA . GLY B 1 152 ? 187.691 29.078 46.488 1.00 29.34 141 GLY B CA 1
ATOM 2200 C C . GLY B 1 152 ? 186.847 27.827 46.454 1.00 31.41 141 GLY B C 1
ATOM 2201 O O . GLY B 1 152 ? 185.773 27.809 45.864 1.00 31.43 141 GLY B O 1
ATOM 2202 N N . PRO B 1 153 ? 187.311 26.755 47.113 1.00 26.76 142 PRO B N 1
ATOM 2203 C CA . PRO B 1 153 ? 186.547 25.511 47.048 1.00 25.59 142 PRO B CA 1
ATOM 2204 C C . PRO B 1 153 ? 185.576 25.240 48.191 1.00 28.91 142 PRO B C 1
ATOM 2205 O O . PRO B 1 153 ? 185.777 25.674 49.320 1.00 27.50 142 PRO B O 1
ATOM 2209 N N . LEU B 1 154 ? 184.571 24.429 47.882 1.00 26.29 143 LEU B N 1
ATOM 2210 C CA . LEU B 1 154 ? 183.651 23.897 48.870 1.00 26.69 143 LEU B CA 1
ATOM 2211 C C . LEU B 1 154 ? 184.021 22.417 48.869 1.00 28.92 143 LEU B C 1
ATOM 2212 O O . LEU B 1 154 ? 183.928 21.764 47.852 1.00 28.31 143 LEU B O 1
ATOM 2217 N N . LEU B 1 155 ? 184.485 21.915 49.999 1.00 25.60 144 LEU B N 1
ATOM 2218 C CA . LEU B 1 155 ? 184.908 20.524 50.100 1.00 25.18 144 LEU B CA 1
ATOM 2219 C C . LEU B 1 155 ? 183.890 19.636 50.796 1.00 30.04 144 LEU B C 1
ATOM 2220 O O . LEU B 1 155 ? 183.083 20.109 51.600 1.00 29.40 144 LEU B O 1
ATOM 2225 N N . CYS B 1 156 ? 183.966 18.341 50.512 1.00 27.21 145 CYS B N 1
ATOM 2226 C CA . CYS B 1 156 ? 183.115 17.359 51.162 1.00 27.90 145 CYS B CA 1
ATOM 2227 C C . CYS B 1 156 ? 183.886 16.819 52.380 1.00 32.78 145 CYS B C 1
ATOM 2228 O O . CYS B 1 156 ? 185.008 17.257 52.667 1.00 32.25 145 CYS B O 1
ATOM 2231 N N . PRO B 1 157 ? 183.288 15.876 53.118 1.00 30.31 146 PRO B N 1
ATOM 2232 C CA . PRO B 1 157 ? 183.968 15.339 54.307 1.00 29.96 146 PRO B CA 1
ATOM 2233 C C . PRO B 1 157 ? 185.316 14.684 53.978 1.00 33.43 146 PRO B C 1
ATOM 2234 O O . PRO B 1 157 ? 186.207 14.625 54.828 1.00 32.36 146 PRO B O 1
ATOM 2238 N N . ALA B 1 158 ? 185.464 14.211 52.738 1.00 30.03 147 ALA B N 1
ATOM 2239 C CA . ALA B 1 158 ? 186.706 13.567 52.294 1.00 29.75 147 ALA B CA 1
ATOM 2240 C C . ALA B 1 158 ? 187.753 14.571 51.791 1.00 33.30 147 ALA B C 1
ATOM 2241 O O . ALA B 1 158 ? 188.846 14.178 51.362 1.00 33.43 147 ALA B O 1
ATOM 2243 N N . GLY B 1 159 ? 187.420 15.856 51.828 1.00 28.87 148 GLY B N 1
ATOM 2244 C CA . GLY B 1 159 ? 188.338 16.893 51.374 1.00 27.92 148 GLY B CA 1
ATOM 2245 C C . GLY B 1 159 ? 188.350 17.092 49.861 1.00 30.90 148 GLY B C 1
ATOM 2246 O O . GLY B 1 159 ? 189.224 17.786 49.328 1.00 29.45 148 GLY B O 1
ATOM 2247 N N . HIS B 1 160 ? 187.370 16.499 49.174 1.00 27.56 149 HIS B N 1
ATOM 2248 C CA . HIS B 1 160 ? 187.247 16.611 47.713 1.00 26.81 149 HIS B CA 1
ATOM 2249 C C . HIS B 1 160 ? 186.362 17.782 47.297 1.00 31.12 149 HIS B C 1
ATOM 2250 O O . HIS B 1 160 ? 185.519 18.241 48.073 1.00 31.29 149 HIS B O 1
ATOM 2257 N N . ALA B 1 161 ? 186.563 18.261 46.070 1.00 27.59 150 ALA B N 1
ATOM 2258 C CA . ALA B 1 161 ? 185.847 19.430 45.552 1.00 27.55 150 ALA B CA 1
ATOM 2259 C C . ALA B 1 161 ? 184.386 19.189 45.178 1.00 32.53 150 ALA B C 1
ATOM 2260 O O . ALA B 1 161 ? 184.078 18.430 44.256 1.00 31.16 150 ALA B O 1
ATOM 2262 N N . VAL B 1 162 ? 183.488 19.869 45.876 1.00 30.70 151 VAL B N 1
ATOM 2263 C CA . VAL B 1 162 ? 182.054 19.751 45.585 1.00 30.84 151 VAL B CA 1
ATOM 2264 C C . VAL B 1 162 ? 181.669 20.876 44.627 1.00 34.68 151 VAL B C 1
ATOM 2265 O O . VAL B 1 162 ? 180.770 20.727 43.803 1.00 34.79 151 VAL B O 1
ATOM 2269 N N . GLY B 1 163 ? 182.390 21.987 44.713 1.00 30.50 152 GLY B N 1
ATOM 2270 C CA . GLY B 1 163 ? 182.147 23.122 43.858 1.00 30.03 152 GLY B CA 1
ATOM 2271 C C . GLY B 1 163 ? 183.044 24.280 44.188 1.00 32.73 152 GLY B C 1
ATOM 2272 O O . GLY B 1 163 ? 183.893 24.191 45.077 1.00 33.12 152 GLY B O 1
ATOM 2273 N N . LEU B 1 164 ? 182.870 25.372 43.459 1.00 28.33 153 LEU B N 1
ATOM 2274 C CA . LEU B 1 164 ? 183.668 26.572 43.670 1.00 28.28 153 LEU B CA 1
ATOM 2275 C C . LEU B 1 164 ? 182.764 27.664 44.199 1.00 32.08 153 LEU B C 1
ATOM 2276 O O . LEU B 1 164 ? 181.704 27.913 43.636 1.00 30.88 153 LEU B O 1
ATOM 2281 N N . PHE B 1 165 ? 183.196 28.324 45.268 1.00 29.36 154 PHE B N 1
ATOM 2282 C CA . PHE B 1 165 ? 182.435 29.409 45.852 1.00 29.81 154 PHE B CA 1
ATOM 2283 C C . PHE B 1 165 ? 182.205 30.503 44.810 1.00 34.96 154 PHE B C 1
ATOM 2284 O O . PHE B 1 165 ? 183.156 31.042 44.237 1.00 34.30 154 PHE B O 1
ATOM 2292 N N . ARG B 1 166 ? 180.942 30.815 44.553 1.00 32.29 155 ARG B N 1
ATOM 2293 C CA . ARG B 1 166 ? 180.607 31.834 43.561 1.00 32.14 155 ARG B CA 1
ATOM 2294 C C . ARG B 1 166 ? 180.226 33.163 44.185 1.00 36.08 155 ARG B C 1
ATOM 2295 O O . ARG B 1 166 ? 180.755 34.206 43.807 1.00 35.54 155 ARG B O 1
ATOM 2303 N N . ALA B 1 167 ? 179.306 33.129 45.145 1.00 33.49 156 ALA B N 1
ATOM 2304 C CA . ALA B 1 167 ? 178.846 34.359 45.788 1.00 33.28 156 ALA B CA 1
ATOM 2305 C C . ALA B 1 167 ? 178.141 34.115 47.117 1.00 36.20 156 ALA B C 1
ATOM 2306 O O . ALA B 1 167 ? 177.405 33.131 47.284 1.00 35.80 156 ALA B O 1
ATOM 2308 N N . ALA B 1 168 ? 178.358 35.023 48.055 1.00 32.92 157 ALA B N 1
ATOM 2309 C CA . ALA B 1 168 ? 177.708 34.942 49.362 1.00 33.02 157 ALA B CA 1
ATOM 2310 C C . ALA B 1 168 ? 176.256 35.433 49.210 1.00 37.31 157 ALA B C 1
ATOM 2311 O O . ALA B 1 168 ? 175.989 36.363 48.446 1.00 35.97 157 ALA B O 1
ATOM 2313 N N . VAL B 1 169 ? 175.332 34.788 49.919 1.00 35.16 158 VAL B N 1
ATOM 2314 C CA . VAL B 1 169 ? 173.910 35.172 49.896 1.00 35.05 158 VAL B CA 1
ATOM 2315 C C . VAL B 1 169 ? 173.660 35.951 51.186 1.00 40.90 158 VAL B C 1
ATOM 2316 O O . VAL B 1 169 ? 173.657 35.375 52.275 1.00 39.68 158 VAL B O 1
ATOM 2320 N N . CYS B 1 170 ? 173.535 37.275 51.068 1.00 39.74 159 CYS B N 1
ATOM 2321 C CA . CYS B 1 170 ? 173.461 38.141 52.246 1.00 41.10 159 CYS B CA 1
ATOM 2322 C C . CYS B 1 170 ? 172.143 38.791 52.676 1.00 42.85 159 CYS B C 1
ATOM 2323 O O . CYS B 1 170 ? 171.315 39.195 51.852 1.00 40.72 159 CYS B O 1
ATOM 2326 N N . THR B 1 171 ? 172.017 38.949 53.990 1.00 39.15 160 THR B N 1
ATOM 2327 C CA . THR B 1 171 ? 170.880 39.618 54.602 1.00 38.73 160 THR B CA 1
ATOM 2328 C C . THR B 1 171 ? 171.432 40.632 55.594 1.00 42.94 160 THR B C 1
ATOM 2329 O O . THR B 1 171 ? 172.014 40.266 56.613 1.00 42.06 160 THR B O 1
ATOM 2333 N N . ARG B 1 172 ? 171.296 41.906 55.258 1.00 40.62 161 ARG B N 1
ATOM 2334 C CA . ARG B 1 172 ? 171.766 42.993 56.119 1.00 40.89 161 ARG B CA 1
ATOM 2335 C C . ARG B 1 172 ? 173.173 42.799 56.694 1.00 45.54 161 ARG B C 1
ATOM 2336 O O . ARG B 1 172 ? 173.383 42.928 57.907 1.00 44.90 161 ARG B O 1
ATOM 2344 N N . GLY B 1 173 ? 174.137 42.506 55.824 1.00 42.60 162 GLY B N 1
ATOM 2345 C CA . GLY B 1 173 ? 175.523 42.354 56.235 1.00 42.23 162 GLY B CA 1
ATOM 2346 C C . GLY B 1 173 ? 175.922 41.007 56.789 1.00 45.09 162 GLY B C 1
ATOM 2347 O O . GLY B 1 173 ? 177.069 40.817 57.191 1.00 44.58 162 GLY B O 1
ATOM 2348 N N . VAL B 1 174 ? 174.988 40.065 56.809 1.00 41.38 163 VAL B N 1
ATOM 2349 C CA . VAL B 1 174 ? 175.284 38.734 57.314 1.00 41.19 163 VAL B CA 1
ATOM 2350 C C . VAL B 1 174 ? 175.152 37.680 56.231 1.00 45.11 163 VAL B C 1
ATOM 2351 O O . VAL B 1 174 ? 174.102 37.569 55.590 1.00 44.68 163 VAL B O 1
ATOM 2355 N N . ALA B 1 175 ? 176.213 36.893 56.033 1.00 40.87 164 ALA B N 1
ATOM 2356 C CA . ALA B 1 175 ? 176.184 35.814 55.045 1.00 39.95 164 ALA B CA 1
ATOM 2357 C C . ALA B 1 175 ? 175.579 34.585 55.700 1.00 42.66 164 ALA B C 1
ATOM 2358 O O . ALA B 1 175 ? 176.103 34.083 56.693 1.00 43.20 164 ALA B O 1
ATOM 2360 N N . LYS B 1 176 ? 174.458 34.115 55.167 1.00 37.75 165 LYS B N 1
ATOM 2361 C CA . LYS B 1 176 ? 173.778 32.955 55.741 1.00 37.01 165 LYS B CA 1
ATOM 2362 C C . LYS B 1 176 ? 173.815 31.792 54.790 1.00 38.86 165 LYS B C 1
ATOM 2363 O O . LYS B 1 176 ? 173.534 30.659 55.165 1.00 37.73 165 LYS B O 1
ATOM 2369 N N . ALA B 1 177 ? 174.127 32.084 53.540 1.00 34.82 166 ALA B N 1
ATOM 2370 C CA . ALA B 1 177 ? 174.179 31.058 52.521 1.00 34.12 166 ALA B CA 1
ATOM 2371 C C . ALA B 1 177 ? 175.180 31.444 51.435 1.00 35.65 166 ALA B C 1
ATOM 2372 O O . ALA B 1 177 ? 175.744 32.535 51.456 1.00 34.31 166 ALA B O 1
ATOM 2374 N N . VAL B 1 178 ? 175.400 30.541 50.492 1.00 32.13 167 VAL B N 1
ATOM 2375 C CA . VAL B 1 178 ? 176.351 30.795 49.423 1.00 31.45 167 VAL B CA 1
ATOM 2376 C C . VAL B 1 178 ? 175.876 30.185 48.138 1.00 35.43 167 VAL B C 1
ATOM 2377 O O . VAL B 1 178 ? 175.250 29.144 48.136 1.00 35.20 167 VAL B O 1
ATOM 2381 N N . ASP B 1 179 ? 176.233 30.820 47.036 1.00 33.58 168 ASP B N 1
ATOM 2382 C CA . ASP B 1 179 ? 175.969 30.279 45.709 1.00 34.32 168 ASP B CA 1
ATOM 2383 C C . ASP B 1 179 ? 177.313 29.619 45.327 1.00 37.24 168 ASP B C 1
ATOM 2384 O O . ASP B 1 179 ? 178.368 30.136 45.666 1.00 36.25 168 ASP B O 1
ATOM 2389 N N . PHE B 1 180 ? 177.275 28.503 44.622 1.00 33.57 169 PHE B N 1
ATOM 2390 C CA . PHE B 1 180 ? 178.518 27.873 44.178 1.00 32.69 169 PHE B CA 1
ATOM 2391 C C . PHE B 1 180 ? 178.354 27.183 42.846 1.00 38.33 169 PHE B C 1
ATOM 2392 O O . PHE B 1 180 ? 177.237 26.888 42.420 1.00 37.59 169 PHE B O 1
ATOM 2400 N N . ILE B 1 181 ? 179.478 26.957 42.174 1.00 36.14 170 ILE B N 1
ATOM 2401 C CA . ILE B 1 181 ? 179.489 26.271 40.896 1.00 35.60 170 ILE B CA 1
ATOM 2402 C C . ILE B 1 181 ? 179.811 24.813 41.162 1.00 38.80 170 ILE B C 1
ATOM 2403 O O . ILE B 1 181 ? 180.912 24.485 41.610 1.00 38.44 170 ILE B O 1
ATOM 2408 N N . PRO B 1 182 ? 178.857 23.913 40.893 1.00 35.31 171 PRO B N 1
ATOM 2409 C CA . PRO B 1 182 ? 179.101 22.480 41.111 1.00 34.48 171 PRO B CA 1
ATOM 2410 C C . PRO B 1 182 ? 180.259 21.974 40.236 1.00 37.93 171 PRO B C 1
ATOM 2411 O O . PRO B 1 182 ? 180.424 22.414 39.096 1.00 35.88 171 PRO B O 1
ATOM 2415 N N . VAL B 1 183 ? 181.043 21.036 40.762 1.00 35.98 172 VAL B N 1
ATOM 2416 C CA . VAL B 1 183 ? 182.170 20.481 40.000 1.00 36.20 172 VAL B CA 1
ATOM 2417 C C . VAL B 1 183 ? 181.713 19.941 38.662 1.00 41.16 172 VAL B C 1
ATOM 2418 O O . VAL B 1 183 ? 182.458 19.976 37.684 1.00 40.50 172 VAL B O 1
ATOM 2422 N N . GLU B 1 184 ? 180.503 19.393 38.634 1.00 38.58 173 GLU B N 1
ATOM 2423 C CA . GLU B 1 184 ? 179.950 18.830 37.405 1.00 38.85 173 GLU B CA 1
ATOM 2424 C C . GLU B 1 184 ? 180.057 19.826 36.254 1.00 43.43 173 GLU B C 1
ATOM 2425 O O . GLU B 1 184 ? 180.374 19.448 35.131 1.00 43.26 173 GLU B O 1
ATOM 2431 N N . ASN B 1 185 ? 179.799 21.100 36.547 1.00 40.26 174 ASN B N 1
ATOM 2432 C CA . ASN B 1 185 ? 179.892 22.158 35.543 1.00 40.55 174 ASN B CA 1
ATOM 2433 C C . ASN B 1 185 ? 181.320 22.277 35.036 1.00 46.04 174 ASN B C 1
ATOM 2434 O O . ASN B 1 185 ? 181.548 22.580 33.867 1.00 45.76 174 ASN B O 1
ATOM 2439 N N . LEU B 1 186 ? 182.284 22.080 35.933 1.00 43.71 175 LEU B N 1
ATOM 2440 C CA . LEU B 1 186 ? 183.692 22.166 35.556 1.00 43.93 175 LEU B CA 1
ATOM 2441 C C . LEU B 1 186 ? 183.997 21.042 34.584 1.00 50.85 175 LEU B C 1
ATOM 2442 O O . LEU B 1 186 ? 184.605 21.259 33.533 1.00 50.55 175 LEU B O 1
ATOM 2447 N N . GLU B 1 187 ? 183.555 19.839 34.933 1.00 49.71 176 GLU B N 1
ATOM 2448 C CA . GLU B 1 187 ? 183.772 18.670 34.092 1.00 50.71 176 GLU B CA 1
ATOM 2449 C C . GLU B 1 187 ? 183.098 18.850 32.733 1.00 56.29 176 GLU B C 1
ATOM 2450 O O . GLU B 1 187 ? 183.678 18.552 31.691 1.00 56.17 176 GLU B O 1
ATOM 2456 N N . THR B 1 188 ? 181.882 19.371 32.750 1.00 53.66 177 THR B N 1
ATOM 2457 C CA . THR B 1 188 ? 181.151 19.609 31.521 1.00 53.74 177 THR B CA 1
ATOM 2458 C C . THR B 1 188 ? 181.903 20.605 30.648 1.00 58.39 177 THR B C 1
ATOM 2459 O O . THR B 1 188 ? 182.141 20.354 29.465 1.00 58.09 177 THR B O 1
ATOM 2463 N N . THR B 1 189 ? 182.284 21.735 31.244 1.00 55.29 178 THR B N 1
ATOM 2464 C CA . THR B 1 189 ? 183.014 22.779 30.526 1.00 55.11 178 THR B CA 1
ATOM 2465 C C . THR B 1 189 ? 184.242 22.213 29.809 1.00 59.44 178 THR B C 1
ATOM 2466 O O . THR B 1 189 ? 184.523 22.566 28.662 1.00 58.96 178 THR B O 1
ATOM 2470 N N . MET B 1 190 ? 184.968 21.338 30.494 1.00 56.66 179 MET B N 1
ATOM 2471 C CA . MET B 1 190 ? 186.159 20.720 29.926 1.00 57.21 179 MET B CA 1
ATOM 2472 C C . MET B 1 190 ? 185.782 19.855 28.730 1.00 65.07 179 MET B C 1
ATOM 2473 O O . MET B 1 190 ? 186.352 19.992 27.644 1.00 64.75 179 MET B O 1
ATOM 2478 N N . ARG B 1 191 ? 184.824 18.953 28.940 1.00 64.09 180 ARG B N 1
ATOM 2479 C CA . ARG B 1 191 ? 184.370 18.060 27.883 1.00 64.97 180 ARG B CA 1
ATOM 2480 C C . ARG B 1 191 ? 183.967 18.848 26.642 1.00 71.07 180 ARG B C 1
ATOM 2481 O O . ARG B 1 191 ? 184.199 18.409 25.516 1.00 70.89 180 ARG B O 1
ATOM 2489 N N . SER B 1 192 ? 183.380 20.023 26.856 1.00 68.97 181 SER B N 1
ATOM 2490 C CA . SER B 1 192 ? 182.965 20.880 25.754 1.00 69.53 181 SER B CA 1
ATOM 2491 C C . SER B 1 192 ? 184.123 21.105 24.780 1.00 74.68 181 SER B C 1
ATOM 2492 O O . SER B 1 192 ? 184.078 20.635 23.641 1.00 74.93 181 SER B O 1
ATOM 2495 N N . GLY B 1 193 ? 185.246 21.589 25.311 1.00 71.25 182 GLY B N 1
ATOM 2496 C CA . LYS C 2 1 ? 216.547 -12.731 65.419 1.00 53.60 219 LYS C CA 1
ATOM 2497 C C . LYS C 2 1 ? 216.361 -11.827 64.199 1.00 57.23 219 LYS C C 1
ATOM 2498 O O . LYS C 2 1 ? 217.300 -11.163 63.759 1.00 57.51 219 LYS C O 1
ATOM 2499 N N . LYS C 2 2 ? 215.138 -11.806 63.667 1.00 52.69 220 LYS C N 1
ATOM 2500 C CA . LYS C 2 2 ? 214.794 -10.998 62.484 1.00 51.76 220 LYS C CA 1
ATOM 2501 C C . LYS C 2 2 ? 215.003 -9.491 62.700 1.00 52.20 220 LYS C C 1
ATOM 2502 O O . LYS C 2 2 ? 215.156 -9.025 63.833 1.00 52.00 220 LYS C O 1
ATOM 2508 N N . GLY C 2 3 ? 214.984 -8.738 61.605 1.00 46.21 221 GLY C N 1
ATOM 2509 C CA . GLY C 2 3 ? 215.152 -7.292 61.641 1.00 44.95 221 GLY C CA 1
ATOM 2510 C C . GLY C 2 3 ? 213.890 -6.572 62.101 1.00 45.64 221 GLY C C 1
ATOM 2511 O O . GLY C 2 3 ? 212.804 -7.143 62.111 1.00 45.19 221 GLY C O 1
ATOM 2512 N N . CYS C 2 4 ? 214.041 -5.313 62.481 1.00 40.33 222 CYS C N 1
ATOM 2513 C CA . CYS C 2 4 ? 212.923 -4.503 62.958 1.00 39.39 222 CYS C CA 1
ATOM 2514 C C . CYS C 2 4 ? 212.097 -3.888 61.854 1.00 36.78 222 CYS C C 1
ATOM 2515 O O . CYS C 2 4 ? 212.596 -3.628 60.759 1.00 34.31 222 CYS C O 1
ATOM 2518 N N . VAL C 2 5 ? 210.852 -3.562 62.186 1.00 31.34 223 VAL C N 1
ATOM 2519 C CA . VAL C 2 5 ? 209.988 -2.816 61.274 1.00 29.48 223 VAL C CA 1
ATOM 2520 C C . VAL C 2 5 ? 210.503 -1.389 61.444 1.00 30.08 223 VAL C C 1
ATOM 2521 O O . VAL C 2 5 ? 210.863 -0.992 62.545 1.00 28.54 223 VAL C O 1
ATOM 2525 N N . VAL C 2 6 ? 210.593 -0.636 60.360 1.00 26.31 224 VAL C N 1
ATOM 2526 C CA . VAL C 2 6 ? 211.138 0.727 60.444 1.00 25.23 224 VAL C CA 1
ATOM 2527 C C . VAL C 2 6 ? 210.182 1.786 59.903 1.00 27.80 224 VAL C C 1
ATOM 2528 O O . VAL C 2 6 ? 209.618 1.622 58.827 1.00 27.00 224 VAL C O 1
ATOM 2532 N N . ILE C 2 7 ? 210.072 2.903 60.617 1.00 25.08 225 ILE C N 1
ATOM 2533 C CA . ILE C 2 7 ? 209.262 4.042 60.152 1.00 24.73 225 ILE C CA 1
ATOM 2534 C C . ILE C 2 7 ? 210.067 4.750 59.042 1.00 30.40 225 ILE C C 1
ATOM 2535 O O . ILE C 2 7 ? 211.180 5.210 59.281 1.00 30.40 225 ILE C O 1
ATOM 2540 N N . VAL C 2 8 ? 20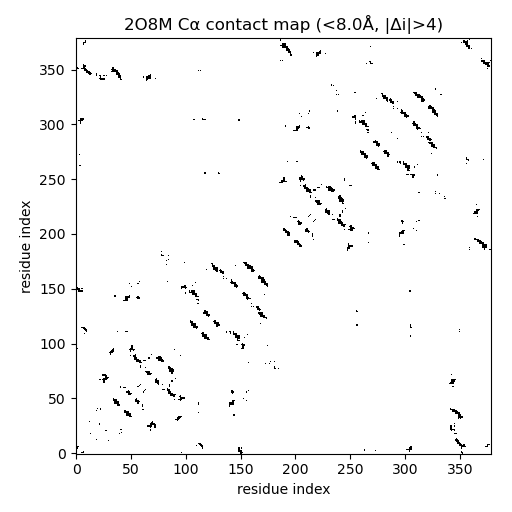9.528 4.785 57.827 1.00 27.41 226 VAL C N 1
ATOM 2541 C CA . VAL C 2 8 ? 210.223 5.431 56.701 1.00 27.05 226 VAL C CA 1
ATOM 2542 C C . VAL C 2 8 ? 209.503 6.712 56.254 1.00 30.54 226 VAL C C 1
ATOM 2543 O O . VAL C 2 8 ? 209.959 7.410 55.330 1.00 28.61 226 VAL C O 1
ATOM 2547 N N . GLY C 2 9 ? 208.385 7.018 56.912 1.00 26.95 227 GLY C N 1
ATOM 2548 C CA . GLY C 2 9 ? 207.602 8.204 56.600 1.00 26.44 227 GLY C CA 1
ATOM 2549 C C . GLY C 2 9 ? 206.410 8.333 57.529 1.00 29.45 227 GLY C C 1
ATOM 2550 O O . GLY C 2 9 ? 206.229 7.529 58.445 1.00 27.68 227 GLY C O 1
ATOM 2551 N N . ARG C 2 10 ? 205.582 9.337 57.293 1.00 25.91 228 ARG C N 1
ATOM 2552 C CA . ARG C 2 10 ? 204.387 9.513 58.111 1.00 25.63 228 ARG C CA 1
ATOM 2553 C C . ARG C 2 10 ? 203.290 10.218 57.366 1.00 29.15 228 ARG C C 1
ATOM 2554 O O . ARG C 2 10 ? 203.540 10.928 56.392 1.00 29.22 228 ARG C O 1
ATOM 2562 N N . ILE C 2 11 ? 202.063 10.011 57.828 1.00 25.01 229 ILE C N 1
ATOM 2563 C CA . ILE C 2 11 ? 200.906 10.659 57.255 1.00 24.17 229 ILE C CA 1
ATOM 2564 C C . ILE C 2 11 ? 200.239 11.462 58.371 1.00 27.82 229 ILE C C 1
ATOM 2565 O O . ILE C 2 11 ? 199.961 10.938 59.460 1.00 27.23 229 ILE C O 1
ATOM 2570 N N . VAL C 2 12 ? 200.047 12.745 58.118 1.00 24.19 230 VAL C N 1
ATOM 2571 C CA . VAL C 2 12 ? 199.476 13.652 59.112 1.00 23.44 230 VAL C CA 1
ATOM 2572 C C . VAL C 2 12 ? 198.049 14.037 58.738 1.00 26.57 230 VAL C C 1
ATOM 2573 O O . VAL C 2 12 ? 197.802 14.577 57.652 1.00 25.23 230 VAL C O 1
ATOM 2577 N N . LEU C 2 13 ? 197.115 13.756 59.640 1.00 24.00 231 LEU C N 1
ATOM 2578 C CA . LEU C 2 13 ? 195.704 14.050 59.410 1.00 24.59 231 LEU C CA 1
ATOM 2579 C C . LEU C 2 13 ? 195.232 15.291 60.139 1.00 29.78 231 LEU C C 1
ATOM 2580 O O . LEU C 2 13 ? 194.172 15.838 59.826 1.00 28.95 231 LEU C O 1
ATOM 2585 N N . SER C 2 14 ? 196.005 15.718 61.134 1.00 27.93 232 SER C N 1
ATOM 2586 C CA . SER C 2 14 ? 195.635 16.854 61.969 1.00 27.91 232 SER C CA 1
ATOM 2587 C C . SER C 2 14 ? 195.921 18.241 61.393 1.00 32.23 232 SER C C 1
ATOM 2588 O O . SER C 2 14 ? 195.563 19.242 61.998 1.00 31.61 232 SER C O 1
ATOM 2591 N N . GLY C 2 15 ? 196.570 18.308 60.240 1.00 28.80 233 GLY C N 1
ATOM 2592 C CA . GLY C 2 15 ? 196.844 19.588 59.622 1.00 27.90 233 GLY C CA 1
ATOM 2593 C C . GLY C 2 15 ? 195.550 20.191 59.078 1.00 30.31 233 GLY C C 1
ATOM 2594 O O . GLY C 2 15 ? 194.634 19.473 58.703 1.00 28.53 233 GLY C O 1
ATOM 2595 N N . LYS C 2 16 ? 195.486 21.514 59.060 1.00 27.62 234 LYS C N 1
ATOM 2596 C CA . LYS C 2 16 ? 194.322 22.239 58.565 1.00 27.80 234 LYS C CA 1
ATOM 2597 C C . LYS C 2 16 ? 194.797 23.130 57.415 1.00 31.07 234 LYS C C 1
ATOM 2598 O O . LYS C 2 16 ? 195.997 23.369 57.272 1.00 29.20 234 LYS C O 1
ATOM 2604 N N . PRO C 2 17 ? 193.860 23.623 56.579 1.00 28.57 235 PRO C N 1
ATOM 2605 C CA . PRO C 2 17 ? 194.272 24.495 55.470 1.00 28.19 235 PRO C CA 1
ATOM 2606 C C . PRO C 2 17 ? 195.132 25.633 55.968 1.00 32.08 235 PRO C C 1
ATOM 2607 O O . PRO C 2 17 ? 194.891 26.185 57.030 1.00 32.55 235 PRO C O 1
ATOM 2611 N N . ALA C 2 18 ? 196.193 25.920 55.234 1.00 28.33 236 ALA C N 1
ATOM 2612 C CA . ALA C 2 18 ? 197.123 26.955 55.630 1.00 28.35 236 ALA C CA 1
ATOM 2613 C C . ALA C 2 18 ? 197.655 27.699 54.426 1.00 31.15 236 ALA C C 1
ATOM 2614 O O . ALA C 2 18 ? 197.795 27.133 53.334 1.00 29.68 236 ALA C O 1
ATOM 2616 N N . ILE C 2 19 ? 197.959 28.972 54.628 1.00 28.86 237 ILE C N 1
ATOM 2617 C CA . ILE C 2 19 ? 198.547 29.785 53.581 1.00 29.21 237 ILE C CA 1
ATOM 2618 C C . ILE C 2 19 ? 200.014 29.398 53.587 1.00 34.71 237 ILE C C 1
ATOM 2619 O O . ILE C 2 19 ? 200.645 29.406 54.639 1.00 35.03 237 ILE C O 1
ATOM 2624 N N . ILE C 2 20 ? 200.552 29.017 52.434 1.00 31.31 238 ILE C N 1
ATOM 2625 C CA . ILE C 2 20 ? 201.951 28.612 52.373 1.00 31.14 238 ILE C CA 1
ATOM 2626 C C . ILE C 2 20 ? 202.859 29.806 52.614 1.00 39.16 238 ILE C C 1
ATOM 2627 O O . ILE C 2 20 ? 202.808 30.794 51.887 1.00 38.23 238 ILE C O 1
ATOM 2632 N N . PRO C 2 21 ? 203.691 29.738 53.666 1.00 39.86 239 PRO C N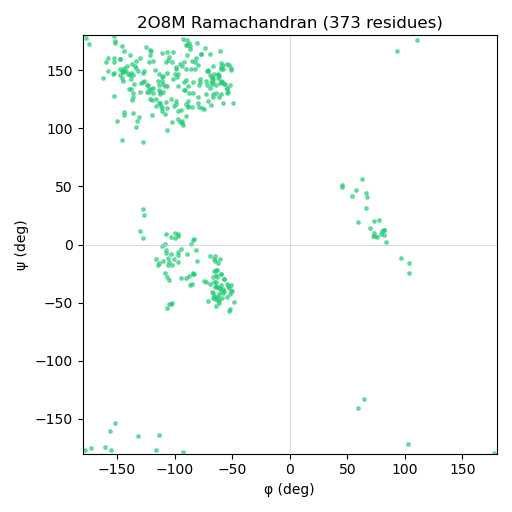 1
ATOM 2633 C CA . PRO C 2 21 ? 204.577 30.872 53.957 1.00 40.75 239 PRO C CA 1
ATOM 2634 C C . PRO C 2 21 ? 205.488 31.173 52.774 1.00 48.03 239 PRO C C 1
ATOM 2635 O O . PRO C 2 21 ? 205.985 30.260 52.110 1.00 46.22 239 PRO C O 1
ATOM 2639 N N . LYS C 2 22 ? 205.685 32.456 52.500 1.00 48.83 240 LYS C N 1
ATOM 2640 C CA . LYS C 2 22 ? 206.551 32.871 51.407 1.00 50.64 240 LYS C CA 1
ATOM 2641 C C . LYS C 2 22 ? 207.968 33.024 51.935 1.00 58.26 240 LYS C C 1
ATOM 2642 O O . LYS C 2 22 ? 208.246 33.918 52.734 1.00 58.91 240 LYS C O 1
ATOM 2648 N N . LYS C 2 23 ? 208.853 32.125 51.512 1.00 56.45 241 LYS C N 1
ATOM 2649 C CA . LYS C 2 23 ? 210.245 32.142 51.956 1.00 62.78 241 LYS C CA 1
ATOM 2650 C C . LYS C 2 23 ? 210.987 33.391 51.472 1.00 78.56 241 LYS C C 1
ATOM 2651 O O . LYS C 2 23 ? 211.961 33.246 50.699 1.00 81.61 241 LYS C O 1
ATOM 2657 N N . LYS D 2 2 ? 195.086 45.139 28.692 1.00 61.13 220 LYS D N 1
ATOM 2658 C CA . LYS D 2 2 ? 194.505 44.753 29.974 1.00 60.79 220 LYS D CA 1
ATOM 2659 C C . LYS D 2 2 ? 195.530 44.057 30.878 1.00 62.76 220 LYS D C 1
ATOM 2660 O O . LYS D 2 2 ? 196.527 43.504 30.401 1.00 62.92 220 LYS D O 1
ATOM 2666 N N . GLY D 2 3 ? 195.277 44.088 32.182 1.00 56.60 221 GLY D N 1
ATOM 2667 C CA . GLY D 2 3 ? 196.166 43.489 33.154 1.00 55.10 221 GLY D CA 1
ATOM 2668 C C . GLY D 2 3 ? 195.911 42.012 33.375 1.00 55.59 221 GLY D C 1
ATOM 2669 O O . GLY D 2 3 ? 194.789 41.523 33.232 1.00 54.86 221 GLY D O 1
ATOM 2670 N N . CYS D 2 4 ? 196.968 41.301 33.736 1.00 49.47 222 CYS D N 1
ATOM 2671 C CA . CYS D 2 4 ? 196.889 39.873 34.000 1.00 48.03 222 CYS D CA 1
ATOM 2672 C C . CYS D 2 4 ? 196.362 39.613 35.401 1.00 44.63 222 CYS D C 1
ATOM 2673 O O . CYS D 2 4 ? 196.477 40.457 36.287 1.00 42.58 222 CYS D O 1
ATOM 2676 N N . VAL D 2 5 ? 195.867 38.407 35.626 1.00 37.52 223 VAL D N 1
ATOM 2677 C CA . VAL D 2 5 ? 195.511 38.010 36.967 1.00 35.30 223 VAL D CA 1
ATOM 2678 C C . VAL D 2 5 ? 196.846 37.531 37.548 1.00 36.59 223 VAL D C 1
ATOM 2679 O O . VAL D 2 5 ? 197.561 36.767 36.905 1.00 35.42 223 VAL D O 1
ATOM 2683 N N . VAL D 2 6 ? 197.207 38.017 38.728 1.00 32.24 224 VAL D N 1
ATOM 2684 C CA . VAL D 2 6 ? 198.464 37.616 39.354 1.00 31.76 224 VAL D CA 1
ATOM 2685 C C . VAL D 2 6 ? 198.245 36.736 40.593 1.00 33.94 224 VAL D C 1
ATOM 2686 O O . VAL D 2 6 ? 197.289 36.919 41.329 1.00 32.24 224 VAL D O 1
ATOM 2690 N N . ILE D 2 7 ? 199.143 35.778 40.807 1.00 30.89 225 ILE D N 1
ATOM 2691 C CA . ILE D 2 7 ? 199.073 34.898 41.984 1.00 29.93 225 ILE D CA 1
ATOM 2692 C C . ILE D 2 7 ? 199.835 35.586 43.098 1.00 33.96 225 ILE D C 1
ATOM 2693 O O . ILE D 2 7 ? 201.016 35.871 42.953 1.00 34.64 225 ILE D O 1
ATOM 2698 N N . VAL D 2 8 ? 199.158 35.895 44.194 1.00 30.22 226 VAL D N 1
ATOM 2699 C CA . VAL D 2 8 ? 199.805 36.593 45.294 1.00 30.25 226 VAL D CA 1
ATOM 2700 C C . VAL D 2 8 ? 200.047 35.708 46.512 1.00 32.47 226 VAL D C 1
ATOM 2701 O O . VAL D 2 8 ? 200.708 36.114 47.465 1.00 31.35 226 VAL D O 1
ATOM 2705 N N . GLY D 2 9 ? 199.514 34.498 46.481 1.00 28.59 227 GLY D N 1
ATOM 2706 C CA . GLY D 2 9 ? 199.672 33.582 47.594 1.00 27.56 227 GLY D CA 1
ATOM 2707 C C . GLY D 2 9 ? 199.099 32.233 47.267 1.00 28.42 227 GLY D C 1
ATOM 2708 O O . GLY D 2 9 ? 198.477 32.061 46.228 1.00 27.27 227 GLY D O 1
ATOM 2709 N N . ARG D 2 10 ? 199.316 31.269 48.158 1.00 24.00 228 ARG D N 1
ATOM 2710 C CA . ARG D 2 10 ? 198.855 29.910 47.934 1.00 23.39 228 ARG D CA 1
ATOM 2711 C C . ARG D 2 10 ? 198.360 29.280 49.227 1.00 25.96 228 ARG D C 1
ATOM 2712 O O . ARG D 2 10 ? 198.892 29.554 50.303 1.00 25.37 228 ARG D O 1
ATOM 2720 N N . ILE D 2 11 ? 197.388 28.386 49.103 1.00 22.57 229 ILE D N 1
ATOM 2721 C CA . ILE D 2 11 ? 196.856 27.670 50.252 1.00 22.59 229 ILE D CA 1
ATOM 2722 C C . ILE D 2 11 ? 196.977 26.171 50.017 1.00 26.07 229 ILE D C 1
ATOM 2723 O O . ILE D 2 11 ? 196.579 25.675 48.963 1.00 25.55 229 ILE D O 1
ATOM 2728 N N . VAL D 2 12 ? 197.515 25.456 51.006 1.00 22.95 230 VAL D N 1
ATOM 2729 C CA . VAL D 2 12 ? 197.611 23.985 50.947 1.00 22.81 230 VAL D CA 1
ATOM 2730 C C . VAL D 2 12 ? 196.559 23.419 51.909 1.00 27.33 230 VAL D C 1
ATOM 2731 O O . VAL D 2 12 ? 196.584 23.700 53.105 1.00 27.81 230 VAL D O 1
ATOM 2735 N N . LEU D 2 13 ? 195.607 22.677 51.359 1.00 24.24 231 LEU D N 1
ATOM 2736 C CA . LEU D 2 13 ? 194.477 22.152 52.125 1.00 24.30 231 LEU D CA 1
ATOM 2737 C C . LEU D 2 13 ? 194.810 21.240 53.297 1.00 29.23 231 LEU D C 1
ATOM 2738 O O . LEU D 2 13 ? 194.119 21.253 54.315 1.00 27.55 231 LEU D O 1
ATOM 2743 N N . SER D 2 14 ? 195.866 20.446 53.150 1.00 25.79 232 SER D N 1
ATOM 2744 C CA . SER D 2 14 ? 196.266 19.489 54.180 1.00 24.81 232 SER D CA 1
ATOM 2745 C C . SER D 2 14 ? 197.062 20.133 55.311 1.00 28.06 232 SER D C 1
ATOM 2746 O O . SER D 2 14 ? 197.309 19.498 56.337 1.00 28.88 232 SER D O 1
ATOM 2749 N N . GLY D 2 15 ? 197.530 21.357 55.098 1.00 23.56 233 GLY D N 1
ATOM 2750 C CA . GLY D 2 15 ? 198.353 22.052 56.078 1.00 23.55 233 GLY D CA 1
ATOM 2751 C C . GLY D 2 15 ? 199.831 21.654 56.024 1.00 28.80 233 GLY D C 1
ATOM 2752 O O . GLY D 2 15 ? 200.625 22.034 56.896 1.00 28.87 233 GLY D O 1
ATOM 2753 N N . LYS D 2 16 ? 200.202 20.881 55.008 1.00 25.95 234 LYS D N 1
ATOM 2754 C CA . LYS D 2 16 ? 201.589 20.411 54.864 1.00 26.53 234 LYS D CA 1
ATOM 2755 C C . LYS D 2 16 ? 202.602 21.540 55.002 1.00 33.91 234 LYS D C 1
ATOM 2756 O O . LYS D 2 16 ? 202.569 22.506 54.254 1.00 33.17 234 LYS D O 1
ATOM 2762 N N . PRO D 2 17 ? 203.532 21.418 55.961 1.00 33.78 235 PRO D N 1
ATOM 2763 C CA . PRO D 2 17 ? 204.522 22.489 56.146 1.00 34.59 235 PRO D CA 1
ATOM 2764 C C . PRO D 2 17 ? 205.781 22.305 55.286 1.00 43.19 235 PRO D C 1
ATOM 2765 O O . PRO D 2 17 ? 206.047 21.215 54.778 1.00 43.40 235 PRO D O 1
ATOM 2769 N N . ALA D 2 18 ? 206.553 23.375 55.137 1.00 43.46 236 ALA D N 1
ATOM 2770 C CA . ALA D 2 18 ? 207.786 23.326 54.348 1.00 45.48 236 ALA D CA 1
ATOM 2771 C C . ALA D 2 18 ? 208.791 22.315 54.908 1.00 52.60 236 ALA D C 1
ATOM 2772 O O . ALA D 2 18 ? 208.873 22.109 56.124 1.00 52.54 236 ALA D O 1
ATOM 2774 N N . ILE D 2 19 ? 209.443 21.588 54.005 1.00 50.64 237 ILE D N 1
#

B-factor: mean 39.53, std 12.69, range [14.57, 119.03]

Solvent-accessible surface area: 16550 Å² total

CATH classification: 2.40.10.120 (+1 more: 2.40.10.10)

Foldseek 3Di:
DDDPPDFWADDDDDDDVRLVVLQVFLADPDADEEQKDWDADNPAIAIWGAEPQKTKFFCVGQPQFFHRANVGTFGWPFDDNVLRMTITGDHPHYDHAYADDPPDQWKWWQANRRDTFIWGHDDLFKTFGPDKDFVVRRGRHFNTAIAHNVRHGQWTFHAFDDDPRIGGMTGTRGCVVVVVRNDDD/DAAAQKDFDADPPAIAIWGAAPQKTKFFCVGQPQFFDQDPVGTFGWPFDDVVLRMTITGDYPRHDHFAADDPPAQFKWWQAPVRDTWTWGHPDLFKTFTPDKDFPVVRGRHFNTAIADPVRGGQFTFHAFDDDPRIGGMTGTRGVVVVVVRVVD/DDDDDDDPDDDDDPDDDDDDDDD/DDDDDDDDDDDPVPDDD

Nearest PDB structures (foldseek):
  2oin-assembly3_B  TM=1.004E+00  e=1.246E-36  Hepacivirus hominis
  1a1r-assembly3_B  TM=1.004E+00  e=1.647E-36  Hepacivirus hominis
  2xcf-assembly1_A  TM=1.002E+00  e=1.246E-36  Hepacivirus hominis
  2qv1-assembly2_B  TM=1.003E+00  e=2.303E-36  unclassified
  1rgq-assembly1_B  TM=9.932E-01  e=5.251E-35  Hepacivirus hominis

Organism: Hepatitis C virus genotype 1a (isolate H77) (NCBI:txid63746)

Sequence (379 aa):
QMGAPITAYAQQTRGLLGCIITSLTGRDKNQVEGEVQIVSTATQTFLATCINGVCWTVYHGAGTRTIASPKGPVIQMYTNVDQDLVGWPAPQGSRSLTPCTCGSSDLYLVTRHADVIPVRRRGDSRGSLLSPRPISYLKGSAGGPLLCPAGHAVGLFRAAVCTRGVAKAVDFIPVENLETTMRSGQVEGEVQIVSTATQTFLATCINGVCWTVYHGAGTRTIASPKGPVIQMYTNVDQDLVGWPAPQGSRSLTPCTCGSSDLYLVTRHADVIPVRRRGDSRGSLLSPRPISYLKGSAGGPLLCPAGHAVGLFRAAVCTRGVAKAVDFIPVENLETTMRSKKGCVVIVGRIVLSGKPAIIPKKKGCVVIVGRIVLSGKPA

=== Feature glossary ===
Each block in this record encodes a different view of the same protein. In brief:

Predicted aligned error. PAE(i, j) answers: if I align the predicted and true structures on residue i, how far off (in Å) do I expect residue j to be? A block-diagonal PAE matrix with low values on the blocks and high values off-diagonal is the signature of a multi-domain protein with confidently predicted domains but uncertain inter-domain orientation.

Contact-map, Ramachandran, and PAE plots. Plot images: a contact map (which residues are close in 3D, as an N×N binary image), a Ramachandran scatter (backbone torsion angles, revealing secondary-structure composition at a glance), and — for AlphaFold structures — a PAE heatmap (pairwise prediction confidence).

Backbone torsions (φ/ψ). φ (phi) and ψ (psi) are the two rotatable backbone dihedrals per residue: φ is the C(i-1)–N–Cα–C torsion, ψ is the N–Cα–C–N(i+1) torsion, both in degrees on (−180°, 180°]. α-helical residues cluster near (−60°, −45°); β-strand residues near (−120°, +130°). A Ramachandran plot is simply a scatter of (φ, ψ) for every residue.

Foldseek 3Di. A 3Di character summarizes, for each residue, the relative orientation of the Cα frame of its nearest spatial neighbor. Because it encodes fold topology rather than chemistry, 3Di alignments detect remote structural similarity that sequence alignment misses.

Radius of gyration, Cα contacts, bounding box. Three whole-structure scalars: the radius of gyration (RMS distance of Cα from centroid, in Å), the count of Cα–Cα contacts (pairs closer than 8 Å and separated by more than four residues in sequence — i.e. tertiary, not local, contacts), and the bounding-box dimensions. Together they distinguish compact globular folds from extended fibres or disordered chains.

Sequence. Sequence gives the chain of amino acids in standard one-letter code (A=alanine, C=cysteine, …, Y=tyrosine), read N→C. It is the only feature that is directly encoded by the gene; all structural features are derived from the folded form of this sequence.

mmCIF coordinates. Atomic coordinates in PDBx/mmCIF format — the same representation the Protein Data Bank distributes. Each line of the _atom_site loop places one backbone atom in Cartesian space (units: ångströms, origin: arbitrary).

Secondary structure (3-state, P-SEA). Three-state secondary structure (P-SEA) collapses the eight DSSP classes into helix (a), strand (b), and coil (c). P-SEA assigns these from Cα geometry alone — distances and angles — without requiring backbone oxygens, so it works on any Cα trace.

InterPro / GO / CATH / organism. Functional annotations link the protein to curated databases. InterPro entries identify conserved domains and families by matching the sequence against member-database signatures (Pfam, PROSITE, CDD, …). Gene Ontology (GO) terms describe molecular function, biological process, and cellular component in a controlled vocabulary. CATH places the structure in a hierarchical fold classification (Class/Architecture/Topology/Homologous-superfamily). The organism is the source species.

B-factor. B-factor (Debye–Waller factor) reflects atomic displacement in the crystal lattice. It is an experimental observable (units Å²), not a prediction; low values mean the atom is pinned down, high values mean it moves or is heterogeneous across the crystal.

Rendered structure images. Structure images are PyMOL renders from six orthogonal camera directions. Cartoon representation draws helices as coils and strands as arrows; sticks shows the backbone as bonds; surface shows the solvent-excluded envelope. Rainbow coloring maps sequence position to hue (blue→red, N→C); chain coloring assigns a distinct color per polypeptide.

Solvent-accessible surface area. Solvent-accessible surface area (SASA) is the area in Å² traced out by the centre of a 1.4 Å probe sphere (a water molecule) rolled over the protein's van der Waals surface (Shrake–Rupley / Lee–Richards construction). Buried residues have near-zero SASA; fully exposed residues can exceed 200 Å². The total SASA scales roughly with the number of surface residues.

Secondary structure (8-state, DSSP). The SS8 string is DSSP's per-residue secondary-structure call. α-helix (H) means an i→i+4 H-bond ladder; β-strand (E) means the residue participates in a β-sheet; 3₁₀ (G) and π (I) are tighter and wider helices; T/S are turns/bends; '-' is loop.

pLDDT. For AlphaFold models, the B-factor field carries pLDDT — the model's own estimate of local accuracy on a 0–100 scale. Regions with pLDDT<50 should be treated as essentially unmodeled; they often correspond to intrinsically disordered segments.

Nearest PDB structures. Nearest PDB neighbors are the top structural matches found by Foldseek when searching this structure against the entire Protein Data Bank. Each hit reports a TM-score (0 to 1; >0.5 almost always implies the same fold) and an E-value. These are *structural* homologs — they may share no detectable sequence similarity.